Protein AF-A0A6A2YSM4-F1 (afdb_monomer_lite)

Secondary structure (DSSP, 8-state):
--HHHHHHHHHHHHHHHHHHHT----EEEEEEEEEEEEEEETTEEEEEEEETTBSSPPPEEEETT-EEEEEEEE-SSS-B-EEESSEESSSGGGPPBPTT-EEEEEEE-TT--EEEEEEESSHHHHTTSEEEEEEEPPTT---SSPPPSEEEEEEEEEE-SSPP-GGGGGGGGSPPSEEEETTB--S-SS-TT---------TT--EEEEEEE-SSS-EEE-BTTB-EEEEE-SSSEEEEEEES-EEE--THHHHHHHHS---HHHHHHHIIIIIHHHHHHHHHHS---HHHHHHHHHHHHHHHHTSSSS--TT--S-HHHHTS-GGGTS-----HHHHHHHHHHHHHHHHHTT---HHHHHIIIIIITT--TTT----TTS-HHHHHHHTTHHHHHHHHHH-S---HHHHHHHHSPP-PPPTTHHHHSSTT--HHHHHHHHHHHTT-S--HHHHHHTT-----B-TTTSSSB--HHIIIIISHHHHHHHHHHHHHTT-----SSHHHHHHHHHHHTTS--HHHHHHHHHHHHHHHHHHHHHHHHHHS-----HHHHHHHHHHHHHHHHTT----

Organism: Hibiscus syriacus (NCBI:txid106335)

pLDDT: mean 84.51, std 13.01, range [35.97, 97.06]

Sequence (575 aa):
MGFQKQGLMWLTGLLFLDILVLSMADDHHYEFFLQESRCTKLCSTKNILTVNGSFPGPEIMVRRGDTVFVNVHNQANSSVSITWALRIQNNGSNQLIQPGRNFTYQIDLGDQIGTLWWHATSVWASATVHGAFIILPAANEDYPFPAPDSDKTIIIGEWFRQELTEANQTMADAQPDAYTINGHPGETNGCGNDTTFEYQVDYQGLFIVRIVNAVNETMEFGIASHSLTIIGQRGAYSRRSFTNSLTLAPHQRLHRWSARNLSYAGRLELIRSVLFSVSNYWCRQLILPNSILTKVDQLCSRFFWKGDDKCATCARVSWDFICFSKVKGGLGLKNTKIWNKACSIDLIRKILAGDGSLWVAWLNSYVFKDQDFWNFVAGSNVGSSINRVLNLRPTTLNIFSSSSSLRLRDIWDSIRIKRDKVPWHNLIWFPMHIPKFSLIAWMSLLNILPTRDRLLKMGISTEWTCVNCRIDQETRNHIFYQCTLVVQLWSSVLSLNGLKNTSTTWEEMVNQATSTWKVKSLLITILKISWTAYIYTLWEERNHRIFKSRHRSSDELLKVIIEVVRIQLKGKNIN

Structure (mmCIF, N/CA/C/O backbone):
data_AF-A0A6A2YSM4-F1
#
_entry.id   AF-A0A6A2YSM4-F1
#
loop_
_atom_site.group_PDB
_atom_site.id
_atom_site.type_symbol
_atom_site.label_atom_id
_atom_site.label_alt_id
_atom_site.label_comp_id
_atom_site.label_asym_id
_atom_site.label_entity_id
_atom_site.label_seq_id
_atom_site.pdbx_PDB_ins_code
_atom_site.Cartn_x
_atom_site.Cartn_y
_atom_site.Cartn_z
_atom_site.occupancy
_atom_site.B_iso_or_equiv
_atom_site.auth_seq_id
_atom_site.auth_comp_id
_atom_site.auth_asym_id
_atom_site.auth_atom_id
_atom_site.pdbx_PDB_model_num
ATOM 1 N N . MET A 1 1 ? -11.974 -36.214 57.160 1.00 46.12 1 MET A N 1
ATOM 2 C CA . MET A 1 1 ? -11.683 -35.201 56.113 1.00 46.12 1 MET A CA 1
ATOM 3 C C . MET A 1 1 ? -11.476 -35.777 54.694 1.00 46.12 1 MET A C 1
ATOM 5 O O . MET A 1 1 ? -11.050 -35.036 53.819 1.00 46.12 1 MET A O 1
ATOM 9 N N . GLY A 1 2 ? -11.809 -37.049 54.410 1.00 45.53 2 GLY A N 1
ATOM 10 C CA . GLY A 1 2 ? -11.583 -37.663 53.084 1.00 45.53 2 GLY A CA 1
ATOM 11 C C . GLY A 1 2 ? -12.764 -37.630 52.099 1.00 45.53 2 GLY A C 1
ATOM 12 O O . GLY A 1 2 ? -12.545 -37.706 50.898 1.00 45.53 2 GLY A O 1
ATOM 13 N N . PHE A 1 3 ? -14.004 -37.465 52.574 1.00 40.91 3 PHE A N 1
ATOM 14 C CA . PHE A 1 3 ? -15.206 -37.624 51.736 1.00 40.91 3 PHE A CA 1
ATOM 15 C C . PHE A 1 3 ? -15.668 -36.353 50.995 1.00 40.91 3 PHE A C 1
ATOM 17 O O . PHE A 1 3 ? -16.347 -36.455 49.980 1.00 40.91 3 PHE A O 1
ATOM 24 N N . GLN A 1 4 ? -15.260 -35.152 51.421 1.00 47.28 4 GLN A N 1
ATOM 25 C CA . GLN A 1 4 ? -15.653 -33.898 50.748 1.00 47.28 4 GLN A CA 1
ATOM 26 C C . GLN A 1 4 ? -14.853 -33.592 49.470 1.00 47.28 4 GLN A C 1
ATOM 28 O O . GLN A 1 4 ? -15.327 -32.841 48.623 1.00 47.28 4 GLN A O 1
ATOM 33 N N . LYS A 1 5 ? -13.659 -34.177 49.290 1.00 44.75 5 LYS A N 1
ATOM 34 C CA . LYS A 1 5 ? -12.832 -33.938 48.091 1.00 44.75 5 LYS A CA 1
ATOM 35 C C . LYS A 1 5 ? -13.257 -34.775 46.883 1.00 44.75 5 LYS A C 1
ATOM 37 O O . LYS A 1 5 ? -13.080 -34.325 45.758 1.00 44.75 5 LYS A O 1
ATOM 42 N N . GLN A 1 6 ? -13.854 -35.949 47.102 1.00 47.44 6 GLN A N 1
ATOM 43 C CA . GLN A 1 6 ? -14.339 -36.790 46.004 1.00 47.44 6 GLN A CA 1
ATOM 44 C C . GLN A 1 6 ? -15.613 -36.209 45.377 1.00 47.44 6 GLN A C 1
ATOM 46 O O . GLN A 1 6 ? -15.665 -36.074 44.162 1.00 47.44 6 GLN A O 1
ATOM 51 N N . GLY A 1 7 ? -16.584 -35.746 46.175 1.00 47.53 7 GLY A N 1
ATOM 52 C CA . GLY A 1 7 ? -17.816 -35.138 45.644 1.00 47.53 7 GLY A CA 1
ATOM 53 C C . GLY A 1 7 ? -17.575 -33.899 44.770 1.00 47.53 7 GLY A C 1
ATOM 54 O O . GLY A 1 7 ? -18.238 -33.732 43.752 1.00 47.53 7 GLY A O 1
ATOM 55 N N . LEU A 1 8 ? -16.576 -33.074 45.112 1.00 50.00 8 LEU A N 1
ATOM 56 C CA . LEU A 1 8 ? -16.220 -31.886 44.330 1.00 50.00 8 LEU A CA 1
ATOM 57 C C . LEU A 1 8 ? -15.570 -32.246 42.984 1.00 50.00 8 LEU A C 1
ATOM 59 O O . LEU A 1 8 ? -15.875 -31.602 41.989 1.00 50.00 8 LEU A O 1
ATOM 63 N N . MET A 1 9 ? -14.740 -33.297 42.934 1.00 52.78 9 MET A N 1
ATOM 64 C CA . MET A 1 9 ? -14.150 -33.792 41.682 1.00 52.78 9 MET A CA 1
ATOM 65 C C . MET A 1 9 ? -15.202 -34.362 40.725 1.00 52.78 9 MET A C 1
ATOM 67 O O . MET A 1 9 ? -15.129 -34.114 39.522 1.00 52.78 9 MET A O 1
ATOM 71 N N . TRP A 1 10 ? -16.193 -35.088 41.250 1.00 48.44 10 TRP A N 1
ATOM 72 C CA . TRP A 1 10 ? -17.297 -35.622 40.448 1.00 48.44 10 TRP A CA 1
ATOM 73 C C . TRP A 1 10 ? -18.214 -34.510 39.917 1.00 48.44 10 TRP A C 1
ATOM 75 O O . TRP A 1 10 ? -18.599 -34.559 38.753 1.00 48.44 10 TRP A O 1
ATOM 85 N N . LEU A 1 11 ? -18.484 -33.464 40.710 1.00 52.50 11 LEU A N 1
ATOM 86 C CA . LEU A 1 11 ? -19.254 -32.295 40.259 1.00 52.50 11 LEU A CA 1
ATOM 87 C C . LEU A 1 11 ? -18.505 -31.460 39.213 1.00 52.50 11 LEU A C 1
ATOM 89 O O . LEU A 1 11 ? -19.112 -31.028 38.238 1.00 52.50 11 LEU A O 1
ATOM 93 N N . THR A 1 12 ? -17.190 -31.263 39.368 1.00 56.59 12 THR A N 1
ATOM 94 C CA . THR A 1 12 ? -16.379 -30.604 38.331 1.00 56.59 12 THR A CA 1
ATOM 95 C C . THR A 1 12 ? -16.257 -31.454 37.072 1.00 56.59 12 THR A C 1
ATOM 97 O O . THR A 1 12 ? -16.214 -30.896 35.986 1.00 56.59 12 THR A O 1
ATOM 100 N N . GLY A 1 13 ? -16.229 -32.785 37.201 1.00 56.12 13 GLY A N 1
ATOM 101 C CA . GLY A 1 13 ? -16.186 -33.713 36.070 1.00 56.12 13 GLY A CA 1
ATOM 102 C C . GLY A 1 13 ? -17.490 -33.737 35.272 1.00 56.12 13 GLY A C 1
ATOM 103 O O . GLY A 1 13 ? -17.436 -33.708 34.049 1.00 56.12 13 GLY A O 1
ATOM 104 N N . LEU A 1 14 ? -18.642 -33.711 35.951 1.00 54.91 14 LEU A N 1
ATOM 105 C CA . LEU A 1 14 ? -19.963 -33.592 35.320 1.00 54.91 14 LEU A CA 1
ATOM 106 C C . LEU A 1 14 ? -20.161 -32.220 34.665 1.00 54.91 14 LEU A C 1
ATOM 108 O O . LEU A 1 14 ? -20.539 -32.172 33.505 1.00 54.91 14 LEU A O 1
ATOM 112 N N . LEU A 1 15 ? -19.782 -31.123 35.334 1.00 53.12 15 LEU A N 1
ATOM 113 C CA . LEU A 1 15 ? -19.800 -29.784 34.726 1.00 53.12 15 LEU A CA 1
ATOM 114 C C . LEU A 1 15 ? -18.855 -29.676 33.519 1.00 53.12 15 LEU A C 1
ATOM 116 O O . LEU A 1 15 ? -19.177 -28.994 32.555 1.00 53.12 15 LEU A O 1
ATOM 120 N N . PHE A 1 16 ? -17.701 -30.348 33.540 1.00 53.53 16 PHE A N 1
ATOM 121 C CA . PHE A 1 16 ? -16.770 -30.368 32.408 1.00 53.53 16 PHE A CA 1
ATOM 122 C C . PHE A 1 16 ? -17.296 -31.217 31.241 1.00 53.53 16 PHE A C 1
ATOM 124 O O . PHE A 1 16 ? -17.094 -30.844 30.089 1.00 53.53 16 PHE A O 1
ATOM 131 N N . LEU A 1 17 ? -18.005 -32.316 31.525 1.00 48.22 17 LEU A N 1
ATOM 132 C CA . LEU A 1 17 ? -18.694 -33.122 30.512 1.00 48.22 17 LEU A CA 1
ATOM 133 C C . LEU A 1 17 ? -19.900 -32.385 29.914 1.00 48.22 17 LEU A C 1
ATOM 135 O O . LEU A 1 17 ? -20.048 -32.398 28.698 1.00 48.22 17 LEU A O 1
ATOM 139 N N . ASP A 1 18 ? -20.694 -31.679 30.720 1.00 46.84 18 ASP A N 1
ATOM 140 C CA . ASP A 1 18 ? -21.813 -30.860 30.235 1.00 46.84 18 ASP A CA 1
ATOM 141 C C . ASP A 1 18 ? -21.320 -29.669 29.391 1.00 46.84 18 ASP A C 1
ATOM 143 O O . ASP A 1 18 ? -21.930 -29.328 28.380 1.00 46.84 18 ASP A O 1
ATOM 147 N N . ILE A 1 19 ? -20.168 -29.076 29.734 1.00 52.06 19 ILE A N 1
ATOM 148 C CA . ILE A 1 19 ? -19.513 -28.037 28.916 1.00 52.06 19 ILE A CA 1
ATOM 149 C C . ILE A 1 19 ? -18.934 -28.621 27.612 1.00 52.06 19 ILE A C 1
ATOM 151 O O . ILE A 1 19 ? -18.991 -27.956 26.580 1.00 52.06 19 ILE A O 1
ATOM 155 N N . LEU A 1 20 ? -18.421 -29.858 27.625 1.00 43.78 20 LEU A N 1
ATOM 156 C CA . LEU A 1 20 ? -17.931 -30.559 26.426 1.00 43.78 20 LEU A CA 1
ATOM 157 C C . LEU A 1 20 ? -19.062 -30.987 25.480 1.00 43.78 20 LEU A C 1
ATOM 159 O O . LEU A 1 20 ? -18.873 -30.973 24.266 1.00 43.78 20 LEU A O 1
ATOM 163 N N . VAL A 1 21 ? -20.239 -31.329 26.00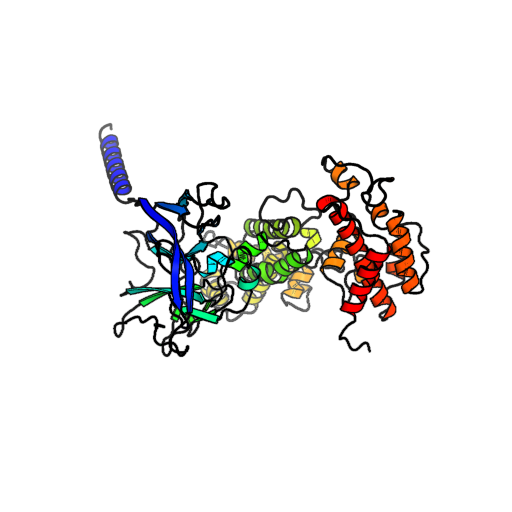9 1.00 44.16 21 VAL A N 1
ATOM 164 C CA . VAL A 1 21 ? -21.427 -31.657 25.200 1.00 44.16 21 VAL A CA 1
ATOM 165 C C . VAL A 1 21 ? -22.052 -30.395 24.578 1.00 44.16 21 VAL A C 1
ATOM 167 O O . VAL A 1 21 ? -22.717 -30.481 23.550 1.00 44.16 21 VAL A O 1
ATOM 170 N N . LEU A 1 22 ? -21.780 -29.205 25.128 1.00 43.19 22 LEU A N 1
ATOM 171 C CA . LEU A 1 22 ? -22.263 -27.916 24.610 1.00 43.19 22 LEU A CA 1
ATOM 172 C C . LEU A 1 22 ? -21.330 -27.242 23.581 1.00 43.19 22 LEU A C 1
ATOM 174 O O . LEU A 1 22 ? -21.664 -26.162 23.092 1.00 43.19 22 LEU A O 1
ATOM 178 N N . 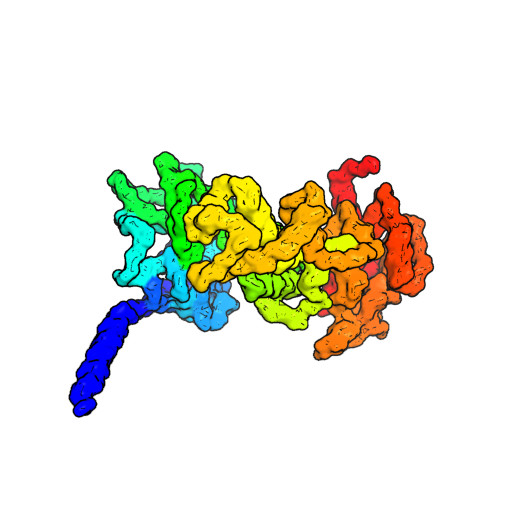SER A 1 23 ? -20.195 -27.853 23.217 1.00 47.75 23 SER A N 1
ATOM 179 C CA . SER A 1 23 ? -19.305 -27.373 22.145 1.00 47.75 23 SER A CA 1
ATOM 180 C C . SER A 1 23 ? -19.264 -28.339 20.955 1.00 47.75 23 SER A C 1
ATOM 182 O O . SER A 1 23 ? -18.195 -28.806 20.558 1.00 47.75 23 SER A O 1
ATOM 184 N N . MET A 1 24 ? -20.426 -28.677 20.393 1.00 50.81 24 MET A N 1
ATOM 185 C CA . MET A 1 24 ? -20.463 -29.389 19.115 1.00 50.81 24 MET A CA 1
ATOM 186 C C . MET A 1 24 ? -20.127 -28.393 17.999 1.00 50.81 24 MET A C 1
ATOM 188 O O . MET A 1 24 ? -20.954 -27.570 17.621 1.00 50.81 24 MET A O 1
ATOM 192 N N . ALA A 1 25 ? -18.870 -28.410 17.559 1.00 64.31 25 ALA A N 1
ATOM 193 C CA . ALA A 1 25 ? -18.472 -27.875 16.266 1.00 64.31 25 ALA A CA 1
ATOM 194 C C . ALA A 1 25 ? -18.848 -28.917 15.210 1.00 64.31 25 ALA A C 1
ATOM 196 O O . ALA A 1 25 ? -18.419 -30.067 15.335 1.00 64.31 25 ALA A O 1
ATOM 197 N N . ASP A 1 26 ? -19.642 -28.533 14.213 1.00 80.00 26 ASP A N 1
ATOM 198 C CA . ASP A 1 26 ? -20.012 -29.449 13.137 1.00 80.00 26 ASP A CA 1
ATOM 199 C C . ASP A 1 26 ? -18.948 -29.432 12.029 1.00 80.00 26 ASP A C 1
ATOM 201 O O . ASP A 1 26 ? -18.384 -28.392 11.673 1.00 80.00 26 ASP A O 1
ATOM 205 N N . ASP A 1 27 ? -18.675 -30.610 11.468 1.00 86.62 27 ASP A N 1
ATOM 206 C CA . ASP A 1 27 ? -17.792 -30.770 10.316 1.00 86.62 27 ASP A CA 1
ATOM 207 C C . ASP A 1 27 ? -18.627 -30.737 9.028 1.00 86.62 27 ASP A C 1
ATOM 209 O O . ASP A 1 27 ? -19.430 -31.631 8.748 1.00 86.62 27 ASP A O 1
ATOM 213 N N . HIS A 1 28 ? -18.422 -29.708 8.206 1.00 92.56 28 HIS A N 1
ATOM 214 C CA . HIS A 1 28 ? -19.126 -29.533 6.938 1.00 92.56 28 HIS A CA 1
ATOM 215 C C . HIS A 1 28 ? -18.241 -29.898 5.749 1.00 92.56 28 HIS A C 1
ATOM 217 O O . HIS A 1 28 ? -17.157 -29.341 5.569 1.00 92.56 28 HIS A O 1
ATOM 223 N N . HIS A 1 29 ? -18.747 -30.774 4.880 1.00 94.56 29 HIS A N 1
ATOM 224 C CA . HIS A 1 29 ? -18.071 -31.202 3.658 1.00 94.56 29 HIS A CA 1
ATOM 225 C C . HIS A 1 29 ? -18.833 -30.731 2.418 1.00 94.56 29 HIS A C 1
ATOM 227 O O . HIS A 1 29 ? -20.011 -31.040 2.246 1.00 94.56 29 HIS A O 1
ATOM 233 N N . TYR A 1 30 ? -18.142 -30.008 1.537 1.00 96.12 30 TYR A N 1
ATOM 234 C CA . TYR A 1 30 ? -18.680 -29.514 0.273 1.00 96.12 30 TYR A CA 1
ATOM 235 C C . TYR A 1 30 ? -17.891 -30.070 -0.910 1.00 96.12 30 TYR A C 1
ATOM 237 O O . TYR A 1 30 ? -16.660 -30.080 -0.905 1.00 96.12 30 TYR A O 1
ATOM 245 N N . GLU A 1 31 ? -18.611 -30.462 -1.956 1.00 96.44 31 GLU A N 1
ATOM 246 C CA . GLU A 1 31 ? -18.045 -30.946 -3.214 1.00 96.44 31 GLU A CA 1
ATOM 247 C C . GLU A 1 31 ? -18.255 -29.891 -4.305 1.00 96.44 31 GLU A C 1
ATOM 249 O O . GLU A 1 31 ? -19.386 -29.511 -4.628 1.00 96.44 31 GLU A O 1
ATOM 254 N N . PHE A 1 32 ? -17.149 -29.369 -4.831 1.00 96.75 32 PHE A N 1
ATOM 255 C CA . PHE A 1 32 ? -17.117 -28.313 -5.839 1.00 96.75 32 PHE A CA 1
ATOM 256 C C . PHE A 1 32 ? -16.602 -28.894 -7.155 1.00 96.75 32 PHE A C 1
ATOM 258 O O . PHE A 1 32 ? -15.408 -29.135 -7.316 1.00 96.75 32 PHE A O 1
ATOM 265 N N . PHE A 1 33 ? -17.493 -29.083 -8.119 1.00 96.56 33 PHE A N 1
ATOM 266 C CA . PHE A 1 33 ? -17.169 -29.526 -9.470 1.00 96.56 33 PHE A CA 1
ATOM 267 C C . PHE A 1 33 ? -16.983 -28.312 -10.369 1.00 96.56 33 PHE A C 1
ATOM 269 O O . PHE A 1 33 ? -17.943 -27.630 -10.732 1.00 96.56 33 PHE A O 1
ATOM 276 N N . LEU A 1 34 ? -15.727 -28.015 -10.693 1.00 94.88 34 LEU A N 1
ATOM 277 C CA . LEU A 1 34 ? -15.372 -26.926 -11.585 1.00 94.88 34 LEU A CA 1
ATOM 278 C C . LEU A 1 34 ? -15.487 -27.408 -13.033 1.00 94.88 34 LEU A C 1
ATOM 280 O O . LEU A 1 34 ? -14.675 -28.217 -13.479 1.00 94.88 34 LEU A O 1
ATOM 284 N N . GLN A 1 35 ? -16.487 -26.905 -13.752 1.00 94.06 35 GLN A N 1
ATOM 285 C CA . GLN A 1 35 ? -16.859 -27.381 -15.086 1.00 94.06 35 GLN A CA 1
ATOM 286 C C . GLN A 1 35 ? -17.281 -26.229 -16.006 1.00 94.06 35 GLN A C 1
ATOM 288 O O . GLN A 1 35 ? -17.722 -25.167 -15.546 1.00 94.06 35 GLN A O 1
ATOM 293 N N . GLU A 1 36 ? -17.178 -26.452 -17.314 1.00 93.12 36 GLU A N 1
ATOM 294 C CA . GLU A 1 36 ? -17.764 -25.562 -18.314 1.00 93.12 36 GLU A CA 1
ATOM 295 C C . GLU A 1 36 ? -19.278 -25.791 -18.392 1.00 93.12 36 GLU A C 1
ATOM 297 O O . GLU A 1 36 ? -19.740 -26.912 -18.598 1.00 93.12 36 GLU A O 1
ATOM 302 N N . SER A 1 37 ? -20.051 -24.718 -18.243 1.00 92.88 37 SER A N 1
ATOM 303 C CA . SER A 1 37 ? -21.512 -24.745 -18.311 1.00 92.88 37 SER A CA 1
ATOM 304 C C . SER A 1 37 ? -22.020 -23.696 -19.286 1.00 92.88 37 SER A C 1
ATOM 306 O O . SER A 1 37 ? -21.501 -22.581 -19.365 1.00 92.88 37 SER A O 1
ATOM 308 N N . ARG A 1 38 ? -23.067 -24.050 -20.029 1.00 93.06 38 ARG A N 1
ATOM 309 C CA . ARG A 1 38 ? -23.683 -23.171 -21.020 1.00 93.06 38 ARG A CA 1
ATOM 310 C C . ARG A 1 38 ? -24.569 -22.140 -20.323 1.00 93.06 38 ARG A C 1
ATOM 312 O O . ARG A 1 38 ? -25.545 -22.509 -19.677 1.00 93.06 38 ARG A O 1
ATOM 319 N N . CYS A 1 39 ? -24.262 -20.856 -20.483 1.00 90.75 39 CYS A N 1
ATOM 320 C CA . CYS A 1 39 ? -25.023 -19.759 -19.886 1.00 90.75 39 CYS A CA 1
ATOM 321 C C . CYS A 1 39 ? -25.476 -18.773 -20.967 1.00 90.75 39 CYS A C 1
ATOM 323 O O . CYS A 1 39 ? -24.712 -18.434 -21.872 1.00 90.75 39 CYS A O 1
ATOM 325 N N . THR A 1 40 ? -26.728 -18.321 -20.871 1.00 90.00 40 THR A N 1
ATOM 326 C CA . THR A 1 40 ? -27.321 -17.348 -21.796 1.00 90.00 40 THR A CA 1
ATOM 327 C C . THR A 1 40 ? -27.668 -16.076 -21.039 1.00 90.00 40 THR A C 1
ATOM 329 O O . THR A 1 40 ? -28.445 -16.133 -20.086 1.00 90.00 40 THR A O 1
ATOM 332 N N . LYS A 1 41 ? -27.093 -14.948 -21.464 1.00 88.31 41 LYS A N 1
ATOM 333 C CA . LYS A 1 41 ? -27.389 -13.594 -20.966 1.00 88.31 41 LYS A CA 1
ATOM 334 C C . LYS A 1 41 ? -27.203 -12.597 -22.108 1.00 88.31 41 LYS A C 1
ATOM 336 O O . LYS A 1 41 ? -26.328 -12.799 -22.955 1.00 88.31 41 LYS A O 1
ATOM 341 N N . LEU A 1 42 ? -27.983 -11.519 -22.139 1.00 87.31 42 LEU A N 1
ATOM 342 C CA . LEU A 1 42 ? -27.913 -10.495 -23.193 1.00 87.31 42 LEU A CA 1
ATOM 343 C C . LEU A 1 42 ? -28.094 -11.081 -24.608 1.00 87.31 42 LEU A C 1
ATOM 345 O O . LEU A 1 42 ? -27.351 -10.737 -25.529 1.00 87.31 42 LEU A O 1
ATOM 349 N N . CYS A 1 43 ? -29.039 -12.017 -24.764 1.00 86.56 43 CYS A N 1
ATOM 350 C CA . CYS A 1 43 ? -29.322 -12.743 -26.014 1.00 86.56 43 CYS A CA 1
ATOM 351 C C . CYS A 1 43 ? -28.143 -13.559 -26.579 1.00 86.56 43 CYS A C 1
ATOM 353 O O . CYS A 1 43 ? -28.225 -14.046 -27.706 1.00 86.56 43 CYS A O 1
ATOM 355 N N . SER A 1 44 ? -27.052 -13.716 -25.826 1.00 87.12 44 SER A N 1
ATOM 356 C CA . SER A 1 44 ? -25.871 -14.459 -26.254 1.00 87.12 44 SER A CA 1
ATOM 357 C C . SER A 1 44 ? -25.652 -15.659 -25.347 1.00 87.12 44 SER A C 1
ATOM 359 O O . SER A 1 44 ? -25.679 -15.543 -24.119 1.00 87.12 44 SER A O 1
ATOM 361 N N . THR A 1 45 ? -25.432 -16.817 -25.959 1.00 90.62 45 THR A N 1
ATOM 362 C CA . THR A 1 45 ? -25.117 -18.054 -25.252 1.00 90.62 45 THR A CA 1
ATOM 363 C C . THR A 1 45 ? -23.636 -18.360 -25.410 1.00 90.62 45 THR A C 1
ATOM 365 O O . THR A 1 45 ? -23.155 -18.475 -26.536 1.00 90.62 45 THR A O 1
ATOM 368 N N . LYS A 1 46 ? -22.936 -18.554 -24.291 1.00 91.69 46 LYS A N 1
ATOM 369 C CA . LYS A 1 46 ? -21.527 -18.968 -24.263 1.00 91.69 46 LYS A CA 1
ATOM 370 C C . LYS A 1 46 ? -21.268 -20.000 -23.173 1.00 91.69 46 LYS A C 1
ATOM 372 O O . LYS A 1 46 ? -22.069 -20.137 -22.241 1.00 91.69 46 LYS A O 1
ATOM 377 N N . ASN A 1 47 ? -20.148 -20.703 -23.279 1.00 91.44 47 ASN A N 1
ATOM 378 C CA . ASN A 1 47 ? -19.688 -21.558 -22.194 1.00 91.44 47 ASN A CA 1
ATOM 379 C C . ASN A 1 47 ? -18.918 -20.710 -21.180 1.00 91.44 47 ASN A C 1
ATOM 381 O O . ASN A 1 47 ? -18.094 -19.867 -21.535 1.00 91.44 47 ASN A O 1
ATOM 385 N N . ILE A 1 48 ? -19.227 -20.904 -19.904 1.00 92.19 48 ILE A N 1
ATOM 386 C CA . ILE A 1 48 ? -18.549 -20.240 -18.797 1.00 92.19 48 ILE A CA 1
ATOM 387 C C . ILE A 1 48 ? -18.066 -21.272 -17.796 1.00 92.19 48 ILE A C 1
ATOM 389 O O . ILE A 1 48 ? -18.671 -22.328 -17.617 1.00 92.19 48 ILE A O 1
ATOM 393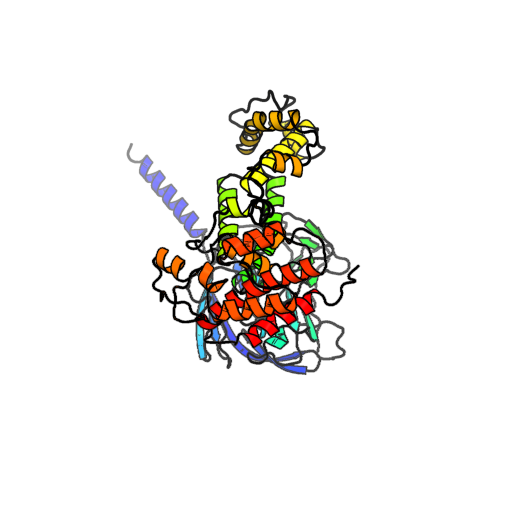 N N . LEU A 1 49 ? -16.981 -20.943 -17.110 1.00 93.56 49 LEU A N 1
ATOM 394 C CA . LEU A 1 49 ? -16.506 -21.754 -16.008 1.00 93.56 49 LEU A CA 1
ATOM 395 C C . LEU A 1 49 ? -17.405 -21.525 -14.788 1.00 93.56 49 LEU A C 1
ATOM 397 O O . LEU A 1 49 ? -17.631 -20.380 -14.393 1.00 93.56 49 LEU A O 1
ATOM 401 N N . THR A 1 50 ? -17.911 -22.605 -14.202 1.00 95.06 50 THR A N 1
ATOM 402 C CA . THR A 1 50 ? -18.860 -22.589 -13.076 1.00 95.06 50 THR A CA 1
ATOM 403 C C . THR A 1 50 ? -18.472 -23.623 -12.033 1.00 95.06 50 THR A C 1
ATOM 405 O O . THR A 1 50 ? -17.731 -24.561 -12.331 1.00 95.06 50 THR A O 1
ATOM 408 N N . VAL A 1 51 ? -19.002 -23.474 -10.822 1.00 96.50 51 VAL A N 1
ATOM 409 C CA . VAL A 1 51 ? -18.952 -24.519 -9.795 1.00 96.50 51 VAL A CA 1
ATOM 410 C C . VAL A 1 51 ? -20.333 -25.151 -9.710 1.00 96.50 51 VAL A C 1
ATOM 412 O O . VAL A 1 51 ? -21.319 -24.434 -9.572 1.00 96.50 51 VAL A O 1
ATOM 415 N N . ASN A 1 52 ? -20.408 -26.478 -9.813 1.00 95.25 52 ASN A N 1
ATOM 416 C CA . ASN A 1 52 ? -21.656 -27.254 -9.762 1.00 95.25 52 ASN A CA 1
ATOM 417 C C . ASN A 1 52 ? -22.713 -26.780 -10.779 1.00 95.25 52 ASN A C 1
ATOM 419 O O . ASN A 1 52 ? -23.912 -26.877 -10.537 1.00 95.25 52 ASN A O 1
ATOM 423 N N . GLY A 1 53 ? -22.271 -26.234 -11.915 1.00 93.38 53 GLY A N 1
ATOM 424 C CA . GLY A 1 53 ? -23.156 -25.746 -12.969 1.00 93.38 53 GLY A CA 1
ATOM 425 C C . GLY A 1 53 ? -23.846 -24.409 -12.693 1.00 93.38 53 GLY A C 1
ATOM 426 O O . GLY A 1 53 ? -24.634 -23.970 -13.529 1.00 93.38 53 GLY A O 1
ATOM 427 N N . SER A 1 54 ? -23.565 -23.745 -11.566 1.00 94.00 54 SER A N 1
ATOM 428 C CA . SER A 1 54 ? -24.248 -22.508 -11.179 1.00 94.00 54 SER A CA 1
ATOM 429 C C . SER A 1 54 ? -23.396 -21.252 -11.405 1.00 94.00 54 SER A C 1
ATOM 431 O O . SER A 1 54 ? -22.169 -21.258 -11.264 1.00 94.00 54 SER A O 1
ATOM 433 N N . PHE A 1 55 ? -24.070 -20.152 -11.745 1.00 93.31 55 PHE A N 1
ATOM 434 C CA . PHE A 1 55 ? -23.506 -18.803 -11.790 1.00 93.31 55 PHE A CA 1
ATOM 435 C C . PHE A 1 55 ? -24.502 -17.805 -11.166 1.00 93.31 55 PHE A C 1
ATOM 437 O O . PHE A 1 55 ? -25.562 -17.587 -11.760 1.00 93.31 55 PHE A O 1
ATOM 444 N N . PRO A 1 56 ? -24.190 -17.184 -10.009 1.00 95.81 56 PRO A N 1
ATOM 445 C CA . PRO A 1 56 ? -23.006 -17.392 -9.168 1.00 95.81 56 PRO A CA 1
ATOM 446 C C . PRO A 1 56 ? -22.869 -18.832 -8.647 1.00 95.81 56 PRO A C 1
ATOM 448 O O . PRO A 1 56 ? -23.799 -19.637 -8.715 1.00 95.81 56 PRO A O 1
ATOM 451 N N . GLY A 1 57 ? -21.688 -19.164 -8.137 1.00 96.00 57 GLY A N 1
ATOM 452 C CA . GLY A 1 57 ? -21.404 -20.450 -7.509 1.00 96.00 57 GLY A CA 1
ATOM 453 C C . GLY A 1 57 ? -22.207 -20.686 -6.220 1.00 96.00 57 GLY A C 1
ATOM 454 O O . GLY A 1 57 ? -22.821 -19.754 -5.695 1.00 96.00 57 GLY A O 1
ATOM 455 N N . PRO A 1 58 ? -22.188 -21.921 -5.687 1.00 96.00 58 PRO A N 1
ATOM 456 C CA . PRO A 1 58 ? -22.945 -22.283 -4.495 1.00 96.00 58 PRO A CA 1
ATOM 457 C C . PRO A 1 58 ? -22.542 -21.453 -3.270 1.00 96.00 58 PRO A C 1
ATOM 459 O O . PRO A 1 58 ? -21.370 -21.140 -3.040 1.00 96.00 58 PRO A O 1
ATOM 462 N N . GLU A 1 59 ? -23.541 -21.118 -2.462 1.00 95.00 59 GLU A N 1
ATOM 463 C CA . GLU A 1 59 ? -23.345 -20.473 -1.171 1.00 95.00 59 GLU A CA 1
ATOM 464 C C . GLU A 1 59 ? -22.892 -21.502 -0.133 1.00 95.00 59 GLU A C 1
ATOM 466 O O . GLU A 1 59 ? -23.480 -22.576 -0.011 1.00 95.00 59 GLU A O 1
ATOM 471 N N . ILE A 1 60 ? -21.845 -21.165 0.620 1.00 95.38 60 ILE A N 1
ATOM 472 C CA . ILE A 1 60 ? -21.448 -21.920 1.811 1.00 95.38 60 ILE A CA 1
ATOM 473 C C . ILE A 1 60 ? -22.023 -21.190 3.014 1.00 95.38 60 ILE A C 1
ATOM 475 O O . ILE A 1 60 ? -21.697 -20.022 3.227 1.00 95.38 60 ILE A O 1
ATOM 479 N N . MET A 1 61 ? -22.844 -21.874 3.805 1.00 93.88 61 MET A N 1
ATOM 480 C CA . MET A 1 61 ? -23.426 -21.329 5.026 1.00 93.88 61 MET A CA 1
ATOM 481 C C . MET A 1 61 ? -23.129 -22.266 6.191 1.00 93.88 61 MET A C 1
ATOM 483 O O . MET A 1 61 ? -23.520 -23.430 6.175 1.00 93.88 61 MET A O 1
ATOM 487 N N . VAL A 1 62 ? -22.409 -21.749 7.180 1.00 94.25 62 VAL A N 1
ATOM 488 C CA . VAL A 1 62 ? -21.933 -22.484 8.361 1.00 94.25 62 VAL A CA 1
ATOM 489 C C . VAL A 1 62 ? -22.071 -21.608 9.602 1.00 94.25 62 VAL A C 1
ATOM 491 O O . VAL A 1 62 ? -22.341 -20.409 9.488 1.00 94.25 62 VAL A O 1
ATOM 494 N N . ARG A 1 63 ? -21.908 -22.169 10.795 1.00 91.31 63 ARG A N 1
ATOM 495 C CA . ARG A 1 63 ? -21.926 -21.444 12.068 1.00 91.31 63 ARG A CA 1
ATOM 496 C C . ARG A 1 63 ? -20.514 -21.221 12.593 1.00 91.31 63 ARG A C 1
ATOM 498 O O . ARG A 1 63 ? -19.549 -21.889 12.227 1.00 91.31 63 ARG A O 1
ATOM 505 N N . ARG A 1 64 ? -20.370 -20.218 13.456 1.00 86.44 64 ARG A N 1
ATOM 506 C CA . ARG A 1 64 ? -19.121 -19.979 14.178 1.00 86.44 64 ARG A CA 1
ATOM 507 C C . ARG A 1 64 ? -18.793 -21.202 15.038 1.00 86.44 64 ARG A C 1
ATOM 509 O O . ARG A 1 64 ? -19.600 -21.592 15.875 1.00 86.44 64 ARG A O 1
ATOM 516 N N . GLY A 1 65 ? -17.578 -21.716 14.875 1.00 82.56 65 GLY A N 1
ATOM 517 C CA . GLY A 1 65 ? -17.085 -22.905 15.572 1.00 82.56 65 GLY A CA 1
ATOM 518 C C . GLY A 1 65 ? -16.953 -24.122 14.662 1.00 82.56 65 GLY A C 1
ATOM 519 O O . GLY A 1 65 ? -16.134 -24.978 14.967 1.00 82.56 65 GLY A O 1
ATOM 520 N N . ASP A 1 66 ? -17.669 -24.152 13.537 1.00 88.69 66 ASP A N 1
ATOM 521 C CA . ASP A 1 66 ? -17.656 -25.271 12.593 1.00 88.69 66 ASP A CA 1
ATOM 522 C C . ASP A 1 66 ? -16.310 -25.423 11.870 1.00 88.69 66 ASP A C 1
ATOM 524 O O . ASP A 1 66 ? -15.578 -24.448 11.644 1.00 88.69 66 ASP A O 1
ATOM 528 N N . THR A 1 67 ? -16.016 -26.644 11.425 1.00 87.62 67 THR A N 1
ATOM 529 C CA . THR A 1 67 ? -14.885 -26.925 10.532 1.00 87.62 67 THR A CA 1
ATOM 530 C C . THR A 1 67 ? -15.403 -27.144 9.119 1.00 87.62 67 THR A C 1
ATOM 532 O O . THR A 1 67 ? -16.340 -27.906 8.900 1.00 87.62 67 THR A O 1
ATOM 535 N N . VAL A 1 68 ? -14.784 -26.500 8.126 1.00 92.94 68 VAL A N 1
ATOM 536 C CA . VAL A 1 68 ? -15.248 -26.591 6.734 1.00 92.94 68 VAL A CA 1
ATOM 537 C C . VAL A 1 68 ? -14.190 -27.218 5.841 1.00 92.94 68 VAL A C 1
ATOM 539 O O . VAL A 1 68 ? -13.067 -26.718 5.726 1.00 92.94 68 VAL A O 1
ATOM 542 N N . PHE A 1 69 ? -14.588 -28.276 5.143 1.00 93.25 69 PHE A N 1
ATOM 543 C CA . PHE A 1 69 ? -13.813 -28.944 4.113 1.00 93.25 69 PHE A CA 1
ATOM 544 C C . PHE A 1 69 ? -14.479 -28.736 2.755 1.00 93.25 69 PHE A C 1
ATOM 546 O O . PHE A 1 69 ? -15.648 -29.065 2.568 1.00 93.25 69 PHE A O 1
ATOM 553 N N . VAL A 1 70 ? -13.732 -28.210 1.786 1.00 94.69 70 VAL A N 1
ATOM 554 C CA . VAL A 1 70 ? -14.214 -28.056 0.408 1.00 94.69 70 VAL A CA 1
ATOM 555 C C . VAL A 1 70 ? -13.305 -28.818 -0.534 1.00 94.69 70 VAL A C 1
ATOM 557 O O . VAL A 1 70 ? -12.149 -28.442 -0.740 1.00 94.69 70 VAL A O 1
ATOM 560 N N . ASN A 1 71 ? -13.826 -29.885 -1.120 1.00 94.62 71 ASN A N 1
ATOM 561 C CA . ASN A 1 71 ? -13.131 -30.673 -2.118 1.00 94.62 71 ASN A CA 1
ATOM 562 C C . ASN A 1 71 ? -13.451 -30.142 -3.516 1.00 94.62 71 ASN A C 1
ATOM 564 O O . ASN A 1 71 ? -14.584 -30.219 -3.984 1.00 94.62 71 ASN A O 1
ATOM 568 N N . VAL A 1 72 ? -12.451 -29.554 -4.170 1.00 94.94 72 VAL A N 1
ATOM 569 C CA . VAL A 1 72 ? -12.602 -28.950 -5.494 1.00 94.94 72 VAL A CA 1
ATOM 570 C C . VAL A 1 72 ? -12.071 -29.915 -6.543 1.00 94.94 72 VAL A C 1
ATOM 572 O O . VAL A 1 72 ? -10.867 -30.158 -6.604 1.00 94.94 72 VAL A O 1
ATOM 575 N N . HIS A 1 73 ? -12.956 -30.431 -7.392 1.00 95.75 73 HIS A N 1
ATOM 576 C CA . HIS A 1 73 ? -12.630 -31.250 -8.558 1.00 95.75 73 HIS A CA 1
ATOM 577 C C . HIS A 1 73 ? -12.525 -30.356 -9.784 1.00 95.75 73 HIS A C 1
ATOM 579 O O . HIS A 1 73 ? -13.519 -29.772 -10.218 1.00 95.75 73 HIS A O 1
ATOM 585 N N . ASN A 1 74 ? -11.332 -30.252 -10.365 1.00 94.56 74 ASN A N 1
ATOM 586 C CA . ASN A 1 74 ? -11.153 -29.508 -11.600 1.00 94.56 74 ASN A CA 1
ATOM 587 C C . ASN A 1 74 ? -11.468 -30.396 -12.811 1.00 94.56 74 ASN A C 1
ATOM 589 O O . ASN A 1 74 ? -10.629 -31.188 -13.230 1.00 94.56 74 ASN A O 1
ATOM 593 N N . GLN A 1 75 ? -12.667 -30.257 -13.376 1.00 94.44 75 GLN A N 1
ATOM 594 C CA . GLN A 1 75 ? -13.090 -30.931 -14.611 1.00 94.44 75 GLN A CA 1
ATOM 595 C C . GLN A 1 75 ? -12.966 -30.025 -15.847 1.00 94.44 75 GLN A C 1
ATOM 597 O O . GLN A 1 75 ? -13.338 -30.423 -16.948 1.00 94.44 75 GLN A O 1
ATOM 602 N N . ALA A 1 76 ? -12.454 -28.806 -15.677 1.00 88.50 76 ALA A N 1
ATOM 603 C CA . ALA A 1 76 ? -12.252 -27.861 -16.760 1.00 88.50 76 ALA A CA 1
ATOM 604 C C . ALA A 1 76 ? -10.913 -28.082 -17.473 1.00 88.50 76 ALA A C 1
ATOM 606 O O . ALA A 1 76 ? -10.014 -28.758 -16.977 1.00 88.50 76 ALA A O 1
ATOM 607 N N . ASN A 1 77 ? -10.760 -27.442 -18.632 1.00 88.31 77 ASN A N 1
ATOM 608 C CA . ASN A 1 77 ? -9.572 -27.568 -19.480 1.00 88.31 77 ASN A CA 1
ATOM 609 C C . ASN A 1 77 ? -8.381 -26.701 -19.029 1.00 88.31 77 ASN A C 1
ATOM 611 O O . ASN A 1 77 ? -7.298 -26.787 -19.605 1.00 88.31 77 ASN A O 1
ATOM 615 N N . SER A 1 78 ? -8.564 -25.856 -18.012 1.00 86.12 78 SER A N 1
ATOM 616 C CA . SER A 1 78 ? -7.544 -24.927 -17.513 1.00 86.12 78 SER A CA 1
ATOM 617 C C . SER A 1 78 ? -7.261 -25.158 -16.035 1.00 86.12 78 SER A C 1
ATOM 619 O O . SER A 1 78 ? -8.147 -25.531 -15.264 1.00 86.12 78 SER A O 1
ATOM 621 N N . SER A 1 79 ? -6.024 -24.907 -15.615 1.00 88.50 79 SER A N 1
ATOM 622 C CA . SER A 1 79 ? -5.631 -25.026 -14.212 1.00 88.50 79 SER A CA 1
ATOM 623 C C . SER A 1 79 ? -6.178 -23.839 -13.416 1.00 88.50 79 SER A C 1
ATOM 625 O O . SER A 1 79 ? -5.884 -22.683 -13.722 1.00 88.50 79 SER A O 1
ATOM 627 N N . VAL A 1 80 ? -6.973 -24.110 -12.382 1.00 86.38 80 VAL A N 1
ATOM 628 C CA . VAL A 1 80 ? -7.648 -23.080 -11.578 1.00 86.38 80 VAL A CA 1
ATOM 629 C C . VAL A 1 80 ? -7.515 -23.423 -10.099 1.00 86.38 80 VAL A C 1
ATOM 631 O O . VAL A 1 80 ? -7.523 -24.586 -9.710 1.00 86.38 80 VAL A O 1
ATOM 634 N N . SER A 1 81 ? -7.373 -22.402 -9.262 1.00 88.31 81 SER A N 1
ATOM 635 C CA . SER A 1 81 ? -7.439 -22.511 -7.804 1.00 88.31 81 SER A CA 1
ATOM 636 C C . SER A 1 81 ? -8.533 -21.601 -7.259 1.00 88.31 81 SER A C 1
ATOM 638 O O . SER A 1 81 ? -8.888 -20.601 -7.892 1.00 88.31 81 SER A O 1
ATOM 640 N N . ILE A 1 82 ? -9.047 -21.932 -6.074 1.00 88.31 82 ILE A N 1
ATOM 641 C CA . ILE A 1 82 ? -10.030 -21.114 -5.362 1.00 88.31 82 ILE A CA 1
ATOM 642 C C . ILE A 1 82 ? -9.333 -20.346 -4.239 1.00 88.31 82 ILE A C 1
ATOM 644 O O . ILE A 1 82 ? -8.551 -20.892 -3.460 1.00 88.31 82 ILE A O 1
ATOM 648 N N . THR A 1 83 ? -9.621 -19.054 -4.171 1.00 87.19 83 THR A N 1
ATOM 649 C CA . THR A 1 83 ? -9.221 -18.155 -3.098 1.00 87.19 83 THR A CA 1
ATOM 650 C C . THR A 1 83 ? -10.407 -17.921 -2.174 1.00 87.19 83 THR A C 1
ATOM 652 O O . THR A 1 83 ? -11.515 -17.607 -2.607 1.00 87.19 83 THR A O 1
ATOM 655 N N . TRP A 1 84 ? -10.141 -18.041 -0.880 1.00 86.62 84 TRP A N 1
ATOM 656 C CA . TRP A 1 84 ? -11.110 -17.879 0.192 1.00 86.62 84 TRP A CA 1
ATOM 657 C C . TRP A 1 84 ? -10.802 -16.579 0.939 1.00 86.62 84 TRP A C 1
ATOM 659 O O . TRP A 1 84 ? -9.633 -16.263 1.162 1.00 86.62 84 TRP A O 1
ATOM 669 N N . ALA A 1 85 ? -11.817 -15.834 1.381 1.00 78.12 85 ALA A N 1
ATOM 670 C CA . ALA A 1 85 ? -11.614 -14.671 2.258 1.00 78.12 85 ALA A CA 1
ATOM 671 C C . ALA A 1 85 ? -11.195 -15.048 3.706 1.00 78.12 85 ALA A C 1
ATOM 673 O O . ALA A 1 85 ? -11.104 -14.179 4.575 1.00 78.12 85 ALA A O 1
ATOM 674 N N . LEU A 1 86 ? -10.939 -16.337 3.954 1.00 74.69 86 LEU A N 1
ATOM 675 C CA . LEU A 1 86 ? -10.608 -16.967 5.234 1.00 74.69 86 LEU A CA 1
ATOM 676 C C . LEU A 1 86 ? -9.215 -17.609 5.199 1.00 74.69 86 LEU A C 1
ATOM 678 O O . LEU A 1 86 ? -8.588 -17.731 4.143 1.00 74.69 86 LEU A O 1
ATOM 682 N N . ARG A 1 87 ? -8.708 -18.018 6.369 1.00 64.00 87 ARG A N 1
ATOM 683 C CA . ARG A 1 87 ? -7.423 -18.724 6.466 1.00 64.00 87 ARG A CA 1
ATOM 684 C C . ARG A 1 87 ? -7.588 -20.181 6.039 1.00 64.00 87 ARG A C 1
ATOM 686 O O . ARG A 1 87 ? -8.581 -20.823 6.352 1.00 64.00 87 ARG A O 1
ATOM 693 N N . ILE A 1 88 ? -6.578 -20.699 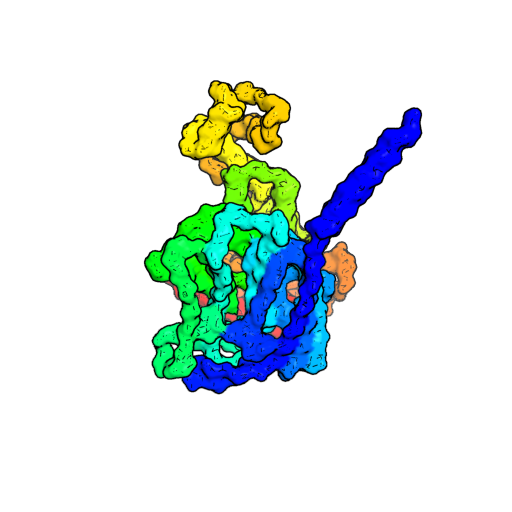5.349 1.00 63.75 88 ILE A N 1
ATOM 694 C CA . ILE A 1 88 ? -6.518 -22.091 4.895 1.00 63.75 88 ILE A CA 1
ATOM 695 C C . ILE A 1 88 ? -5.392 -22.756 5.687 1.00 63.75 88 ILE A C 1
ATOM 697 O O . ILE A 1 88 ? -4.270 -22.242 5.681 1.00 63.75 88 ILE A O 1
ATOM 701 N N . GLN A 1 89 ? -5.684 -23.855 6.388 1.00 58.19 89 GLN A N 1
ATOM 702 C CA . GLN A 1 89 ? -4.685 -24.528 7.236 1.00 58.19 89 GLN A CA 1
ATOM 703 C C . GLN A 1 89 ? -3.689 -25.350 6.413 1.00 58.19 89 GLN A C 1
ATOM 705 O O . GLN A 1 89 ? -2.501 -25.406 6.729 1.00 58.19 89 GLN A O 1
ATOM 710 N N . ASN A 1 90 ? -4.153 -25.922 5.304 1.00 58.69 90 ASN A N 1
ATOM 711 C CA . ASN A 1 90 ? -3.308 -26.669 4.384 1.00 58.69 90 ASN A CA 1
ATOM 712 C C . ASN A 1 90 ? -2.606 -25.682 3.436 1.00 58.69 90 ASN A C 1
ATOM 714 O O . ASN A 1 90 ? -3.259 -24.826 2.845 1.00 58.69 90 ASN A O 1
ATOM 718 N N . ASN A 1 91 ? -1.286 -25.801 3.245 1.00 51.69 91 ASN A N 1
ATOM 719 C CA . ASN A 1 91 ? -0.428 -24.939 2.397 1.00 51.69 91 ASN A CA 1
ATOM 720 C C . ASN A 1 91 ? -0.853 -24.797 0.901 1.00 51.69 91 ASN A C 1
ATOM 722 O O . ASN A 1 91 ? -0.091 -24.267 0.094 1.00 51.69 91 ASN A O 1
ATOM 726 N N . GLY A 1 92 ? -2.045 -25.248 0.497 1.00 50.72 92 GLY A N 1
ATOM 727 C CA . GLY A 1 92 ? -2.561 -25.247 -0.876 1.00 50.72 92 GLY A CA 1
ATOM 728 C C . GLY A 1 92 ? -3.185 -23.938 -1.365 1.00 50.72 92 GLY A C 1
ATOM 729 O O . GLY A 1 92 ? -3.757 -23.911 -2.450 1.00 50.72 92 GLY A O 1
ATOM 730 N N . SER A 1 93 ? -3.065 -22.835 -0.622 1.00 52.38 93 SER A N 1
ATOM 731 C CA . SER A 1 93 ? -3.612 -21.527 -1.026 1.00 52.38 93 SER A CA 1
ATOM 732 C C . SER A 1 93 ? -3.030 -20.970 -2.337 1.00 52.38 93 SER A C 1
ATOM 734 O O . SER A 1 93 ? -3.654 -20.114 -2.957 1.00 52.38 93 SER A O 1
ATOM 736 N N . ASN A 1 94 ? -1.870 -21.478 -2.779 1.00 54.66 94 ASN A N 1
ATOM 737 C CA . ASN A 1 94 ? -1.163 -21.037 -3.988 1.00 54.66 94 ASN A CA 1
ATOM 738 C C . ASN A 1 94 ? -0.945 -22.149 -5.033 1.00 54.66 94 ASN A C 1
ATOM 740 O O . ASN A 1 94 ? -0.195 -21.940 -5.988 1.00 54.66 94 ASN A O 1
ATOM 744 N N . GLN A 1 95 ? -1.534 -23.335 -4.859 1.00 67.44 95 GLN A N 1
ATOM 745 C CA . GLN A 1 95 ? -1.333 -24.445 -5.790 1.00 67.44 95 GLN A CA 1
ATOM 746 C C . GLN A 1 95 ? -2.487 -24.506 -6.796 1.00 67.44 95 GLN A C 1
ATOM 748 O O . GLN A 1 95 ? -3.642 -24.677 -6.418 1.00 67.44 95 GLN A O 1
ATOM 753 N N . LEU A 1 96 ? -2.171 -24.354 -8.086 1.00 81.31 96 LEU A N 1
ATOM 754 C CA . LEU A 1 96 ? -3.147 -24.514 -9.165 1.00 81.31 96 LEU A CA 1
ATOM 755 C C . LEU A 1 96 ? -3.595 -25.978 -9.245 1.00 81.31 96 LEU A C 1
ATOM 757 O O . LEU A 1 96 ? -2.755 -26.875 -9.376 1.00 81.31 96 LEU A O 1
ATOM 761 N N . ILE A 1 97 ? -4.908 -26.212 -9.207 1.00 88.31 97 ILE A N 1
ATOM 762 C CA . ILE A 1 97 ? -5.487 -27.544 -9.390 1.00 88.31 97 ILE A CA 1
ATOM 763 C C . ILE A 1 97 ? -5.466 -27.828 -10.889 1.00 88.31 97 ILE A C 1
ATOM 765 O O . ILE A 1 97 ? -6.073 -27.101 -11.673 1.00 88.31 97 ILE A O 1
ATOM 769 N N . GLN A 1 98 ? -4.724 -28.850 -11.305 1.00 90.69 98 GLN A N 1
ATOM 770 C CA . GLN A 1 98 ? -4.625 -29.223 -12.718 1.00 90.69 98 GLN A CA 1
ATOM 771 C C . GLN A 1 98 ? -5.937 -29.857 -13.217 1.00 90.69 98 GLN A C 1
ATOM 773 O O . GLN A 1 98 ? -6.632 -30.481 -12.411 1.00 90.69 98 GLN A O 1
ATOM 778 N N . PRO A 1 99 ? -6.261 -29.751 -14.519 1.00 93.50 99 PRO A N 1
ATOM 779 C CA . PRO A 1 99 ? -7.369 -30.487 -15.128 1.00 93.50 99 PRO A CA 1
ATOM 780 C C . PRO A 1 99 ? -7.362 -31.978 -14.759 1.00 93.50 99 PRO A C 1
ATOM 782 O O . PRO A 1 99 ? -6.314 -32.631 -14.772 1.00 93.50 99 PRO A O 1
ATOM 785 N N . GLY A 1 100 ? -8.524 -32.514 -14.393 1.00 92.88 100 GLY A N 1
ATOM 786 C CA . GLY A 1 100 ? -8.715 -33.900 -13.955 1.00 92.88 100 GLY A CA 1
ATOM 787 C C . GLY A 1 100 ? -8.201 -34.218 -12.545 1.00 92.88 100 GLY A C 1
ATOM 788 O O . GLY A 1 100 ? -8.227 -35.380 -12.138 1.00 92.88 100 GLY A O 1
ATOM 789 N N . ARG A 1 101 ? -7.708 -33.229 -11.789 1.00 94.19 101 ARG A N 1
ATOM 790 C CA . ARG A 1 101 ? -7.271 -33.399 -10.393 1.00 94.19 101 ARG A CA 1
ATOM 791 C C . ARG A 1 101 ? -8.264 -32.769 -9.426 1.00 94.19 101 ARG A C 1
ATOM 793 O O . ARG A 1 101 ? -9.046 -31.897 -9.794 1.00 94.19 101 ARG A O 1
ATOM 800 N N . ASN A 1 102 ? -8.187 -33.193 -8.171 1.00 93.31 102 ASN A N 1
ATOM 801 C CA . ASN A 1 102 ? -8.920 -32.593 -7.071 1.00 93.31 102 ASN A CA 1
ATOM 802 C C . ASN A 1 102 ? -7.978 -32.077 -5.980 1.00 93.31 102 ASN A C 1
ATOM 804 O O . ASN A 1 102 ? -6.806 -32.458 -5.904 1.00 93.31 102 ASN A O 1
ATOM 808 N N . PHE A 1 103 ? -8.488 -31.160 -5.168 1.00 91.50 103 PHE A N 1
ATOM 809 C CA . PHE A 1 103 ? -7.793 -30.649 -3.997 1.00 91.50 103 PHE A CA 1
ATOM 810 C C . PHE A 1 103 ? -8.797 -30.296 -2.903 1.00 91.50 103 PHE A C 1
ATOM 812 O O . PHE A 1 103 ? -9.775 -29.590 -3.152 1.00 91.50 103 PHE A O 1
ATOM 819 N N . THR A 1 104 ? -8.525 -30.745 -1.681 1.00 91.50 104 THR A N 1
ATOM 820 C CA . THR A 1 104 ? -9.380 -30.480 -0.522 1.00 91.50 104 THR A CA 1
ATOM 821 C C . THR A 1 104 ? -8.831 -29.325 0.310 1.00 91.50 104 THR A C 1
ATOM 823 O O . THR A 1 104 ? -7.755 -29.408 0.909 1.00 91.50 104 THR A O 1
ATOM 826 N N . TYR A 1 105 ? -9.592 -28.234 0.366 1.00 90.00 105 TYR A N 1
ATOM 827 C CA . TYR A 1 105 ? -9.344 -27.096 1.241 1.00 90.00 105 TYR A CA 1
ATOM 828 C C . TYR A 1 105 ? -9.913 -27.375 2.630 1.00 90.00 105 TYR A C 1
ATOM 830 O O . TYR A 1 105 ? -11.094 -27.674 2.755 1.00 90.00 105 TYR A O 1
ATOM 838 N N . GLN A 1 106 ? -9.088 -27.216 3.663 1.00 89.75 106 GLN A N 1
ATOM 839 C CA . GLN A 1 106 ? -9.534 -27.128 5.052 1.00 89.75 106 GLN A CA 1
ATOM 840 C C . GLN A 1 106 ? -9.516 -25.656 5.465 1.00 89.75 106 GLN A C 1
ATOM 842 O O . GLN A 1 106 ? -8.449 -25.022 5.489 1.00 89.75 106 GLN A O 1
ATOM 847 N N . ILE A 1 107 ? -10.699 -25.109 5.720 1.00 88.06 107 ILE A N 1
ATOM 848 C CA . ILE A 1 107 ? -10.921 -23.685 5.960 1.00 88.06 107 ILE A CA 1
ATOM 849 C C . ILE A 1 107 ? -11.082 -23.460 7.461 1.00 88.06 107 ILE A C 1
ATOM 851 O O . ILE A 1 107 ? -11.942 -24.057 8.102 1.00 88.06 107 ILE A O 1
ATOM 855 N N . ASP A 1 108 ? -10.251 -22.572 8.003 1.00 83.69 108 ASP A N 1
ATOM 856 C CA . ASP A 1 108 ? -10.310 -22.142 9.397 1.00 83.69 108 ASP A CA 1
ATOM 857 C C . ASP A 1 108 ? -11.112 -20.844 9.498 1.00 83.69 108 ASP A C 1
ATOM 859 O O . ASP A 1 108 ? -10.708 -19.796 8.968 1.00 83.69 108 ASP A O 1
ATOM 863 N N . LEU A 1 109 ? -12.265 -20.932 10.163 1.00 84.31 109 LEU A N 1
ATOM 864 C CA . LEU A 1 109 ? -13.187 -19.814 10.340 1.00 84.31 109 LEU A CA 1
ATOM 865 C C . LEU A 1 109 ? -12.633 -18.757 11.315 1.00 84.31 109 LEU A C 1
ATOM 867 O O . LEU A 1 109 ? -12.940 -17.567 11.175 1.00 84.31 109 LEU A O 1
ATOM 871 N N . GLY A 1 110 ? -11.776 -19.154 12.266 1.00 83.00 110 GLY A N 1
ATOM 872 C CA . GLY A 1 110 ? -11.300 -18.292 13.350 1.00 83.00 110 GLY A CA 1
ATOM 873 C C . GLY A 1 110 ? -12.444 -17.571 14.081 1.00 83.00 110 GLY A C 1
ATOM 874 O O . GLY A 1 110 ? -13.489 -18.150 14.350 1.00 83.00 110 GLY A O 1
ATOM 875 N N . ASP A 1 111 ? -12.265 -16.275 14.357 1.00 81.81 111 ASP A N 1
ATOM 876 C CA . ASP A 1 111 ? -13.266 -15.444 15.053 1.00 81.81 111 ASP A CA 1
ATOM 877 C C . ASP A 1 111 ? -14.286 -14.767 14.107 1.00 81.81 111 ASP A C 1
ATOM 879 O O . ASP A 1 111 ? -15.073 -13.909 14.536 1.00 81.81 111 ASP A O 1
ATOM 883 N N . GLN A 1 112 ? -14.250 -15.076 12.804 1.00 83.69 112 GLN A N 1
ATOM 884 C CA . GLN A 1 112 ? -15.064 -14.368 11.811 1.00 83.69 112 GLN A CA 1
ATOM 885 C C . GLN A 1 112 ? -16.559 -14.684 11.960 1.00 83.69 112 GLN A C 1
ATOM 887 O O . GLN A 1 112 ? -16.948 -15.761 12.400 1.00 83.69 112 GLN A O 1
ATOM 892 N N . ILE A 1 113 ? -17.408 -13.712 11.616 1.00 87.06 113 ILE A N 1
ATOM 893 C CA . ILE A 1 113 ? -18.871 -13.825 11.650 1.00 87.06 113 ILE A CA 1
ATOM 894 C C . ILE A 1 113 ? -19.527 -12.887 10.634 1.00 87.06 113 ILE A C 1
ATOM 896 O O . ILE A 1 113 ? -19.135 -11.733 10.474 1.00 87.06 113 ILE A O 1
ATOM 900 N N . GLY A 1 114 ? -20.566 -13.346 9.954 1.00 90.31 114 GLY A N 1
ATOM 901 C CA . GLY A 1 114 ? -21.287 -12.583 8.944 1.00 90.31 114 GLY A CA 1
ATOM 902 C C . GLY A 1 114 ? -20.903 -12.987 7.524 1.00 90.31 114 GLY A C 1
ATOM 903 O O . GLY A 1 114 ? -20.755 -14.167 7.230 1.00 90.31 114 GLY A O 1
ATOM 904 N N . THR A 1 115 ? -20.808 -12.011 6.621 1.00 91.06 115 THR A N 1
ATOM 905 C CA . THR A 1 115 ? -20.697 -12.272 5.178 1.00 91.06 115 THR A CA 1
ATOM 906 C C . THR A 1 115 ? -19.263 -12.138 4.676 1.00 91.06 115 THR A C 1
ATOM 908 O O . THR A 1 115 ? -18.608 -11.104 4.859 1.00 91.06 115 THR A O 1
ATOM 911 N N . LEU A 1 116 ? -18.817 -13.184 3.993 1.00 92.00 116 LEU A N 1
ATOM 912 C CA . LEU A 1 116 ? -17.575 -13.331 3.249 1.00 92.00 116 LEU A CA 1
ATOM 913 C C . LEU A 1 116 ? -17.896 -13.943 1.877 1.00 92.00 116 LEU A C 1
ATOM 915 O O . LEU A 1 116 ? -19.055 -14.031 1.469 1.00 92.00 116 LEU A O 1
ATOM 919 N N . TRP A 1 117 ? -16.865 -14.321 1.131 1.00 91.88 117 TRP A N 1
ATOM 920 C CA . TRP A 1 117 ? -17.011 -14.870 -0.210 1.00 91.88 117 TRP A CA 1
ATOM 921 C C . TRP A 1 117 ? -15.774 -15.672 -0.616 1.00 91.88 117 TRP A C 1
ATOM 923 O O . TRP A 1 117 ? -14.714 -15.590 0.021 1.00 91.88 117 TRP A O 1
ATOM 933 N N . TRP A 1 118 ? -15.922 -16.441 -1.684 1.00 92.50 118 TRP A N 1
ATOM 934 C CA . TRP A 1 118 ? -14.868 -17.204 -2.334 1.00 92.50 118 TRP A CA 1
ATOM 935 C C . TRP A 1 118 ? -14.887 -16.918 -3.835 1.00 92.50 118 TRP A C 1
ATOM 937 O O . TRP A 1 118 ? -15.926 -16.572 -4.398 1.00 92.50 118 TRP A O 1
ATOM 947 N N . HIS A 1 119 ? -13.733 -17.022 -4.491 1.00 91.56 119 HIS A N 1
ATOM 948 C CA . HIS A 1 119 ? -13.618 -16.786 -5.930 1.00 91.56 119 HIS A CA 1
ATOM 949 C C . HIS A 1 119 ? -12.409 -17.502 -6.532 1.00 91.56 119 HIS A C 1
ATOM 951 O O . HIS A 1 119 ? -11.458 -17.828 -5.825 1.00 91.56 119 HIS A O 1
ATOM 957 N N . ALA A 1 120 ? -12.395 -17.711 -7.847 1.00 89.19 120 ALA A N 1
ATOM 958 C CA . ALA A 1 120 ? -11.204 -18.204 -8.532 1.00 89.19 120 ALA A CA 1
ATOM 959 C C . ALA A 1 120 ? -10.034 -17.214 -8.415 1.00 89.19 120 ALA A C 1
ATOM 961 O O . ALA A 1 120 ? -10.215 -15.996 -8.460 1.00 89.19 120 ALA A O 1
ATOM 962 N N . THR A 1 121 ? -8.812 -17.728 -8.288 1.00 83.06 121 THR A N 1
ATOM 963 C CA . THR A 1 121 ? -7.600 -16.900 -8.164 1.00 83.06 121 THR A CA 1
ATOM 964 C C . THR A 1 121 ? -7.274 -16.141 -9.456 1.00 83.06 121 THR A C 1
ATOM 966 O O . THR A 1 121 ? -6.755 -15.025 -9.409 1.00 83.06 121 THR A O 1
ATOM 969 N N . SER A 1 122 ? -7.586 -16.730 -10.612 1.00 81.06 122 SER A N 1
ATOM 970 C CA . SER A 1 122 ? -7.341 -16.136 -11.928 1.00 81.06 122 SER A CA 1
ATOM 971 C C . SER A 1 122 ? -8.358 -15.038 -12.235 1.00 81.06 122 SER A C 1
ATOM 973 O O . SER A 1 122 ? -9.556 -15.238 -12.058 1.00 81.06 122 SER A O 1
ATOM 975 N N . VAL A 1 123 ? -7.891 -13.896 -12.755 1.00 73.12 123 VAL A N 1
ATOM 976 C CA . VAL A 1 123 ? -8.738 -12.716 -13.026 1.00 73.12 123 VAL A CA 1
ATOM 977 C C . VAL A 1 123 ? -9.889 -13.060 -13.975 1.00 73.12 123 VAL A C 1
ATOM 979 O O . VAL A 1 123 ? -11.044 -12.817 -13.645 1.00 73.12 123 VAL A O 1
ATOM 982 N N . TRP A 1 124 ? -9.582 -13.711 -15.099 1.00 81.50 124 TRP A N 1
ATOM 983 C CA . TRP A 1 124 ? -10.574 -14.117 -16.098 1.00 81.50 124 TRP A CA 1
ATOM 984 C C . TRP A 1 124 ? -11.620 -15.096 -15.540 1.00 81.50 124 TRP A C 1
ATOM 986 O O . TRP A 1 124 ? -12.800 -14.971 -15.845 1.00 81.50 124 TRP A O 1
ATOM 996 N N . ALA A 1 125 ? -11.203 -16.040 -14.689 1.00 86.38 125 ALA A N 1
ATOM 997 C CA . ALA A 1 125 ? -12.095 -17.038 -14.103 1.00 86.38 125 ALA A CA 1
ATOM 998 C C . ALA A 1 125 ? -12.952 -16.448 -12.975 1.00 86.38 125 ALA A C 1
ATOM 1000 O O . ALA A 1 125 ? -14.083 -16.879 -12.774 1.00 86.38 125 ALA A O 1
ATOM 1001 N N . SER A 1 126 ? -12.445 -15.448 -12.245 1.00 87.50 126 SER A N 1
ATOM 1002 C CA . SER A 1 126 ? -13.160 -14.836 -11.117 1.00 87.50 126 SER A CA 1
ATOM 1003 C C . SER A 1 126 ? -14.452 -14.118 -11.520 1.00 87.50 126 SER A C 1
ATOM 1005 O O . SER A 1 126 ? -15.352 -13.996 -10.691 1.00 87.50 126 SER A O 1
ATOM 1007 N N . ALA A 1 127 ? -14.586 -13.729 -12.794 1.00 87.75 127 ALA A N 1
ATOM 1008 C CA . ALA A 1 127 ? -15.808 -13.137 -13.333 1.00 87.75 127 ALA A CA 1
ATOM 1009 C C . ALA A 1 127 ? -17.014 -14.094 -13.264 1.00 87.75 127 ALA A C 1
ATOM 1011 O O . ALA A 1 127 ? -18.139 -13.639 -13.090 1.00 87.75 127 ALA A O 1
ATOM 1012 N N . THR A 1 128 ? -16.796 -15.414 -13.353 1.00 91.62 128 THR A N 1
ATOM 1013 C CA . THR A 1 128 ? -17.880 -16.420 -13.346 1.00 91.62 128 THR A CA 1
ATOM 1014 C C . THR A 1 128 ? -17.765 -17.449 -12.223 1.00 91.62 128 THR A C 1
ATOM 1016 O O . THR A 1 128 ? -18.761 -18.047 -11.825 1.00 91.62 128 THR A O 1
ATOM 1019 N N . VAL A 1 129 ? -16.568 -17.633 -11.664 1.00 94.12 129 VAL A N 1
ATOM 1020 C CA . VAL A 1 129 ? -16.288 -18.556 -10.559 1.00 94.12 129 VAL A CA 1
ATOM 1021 C C . VAL A 1 129 ? -16.133 -17.763 -9.267 1.00 94.12 129 VAL A C 1
ATOM 1023 O O . VAL A 1 129 ? -15.027 -17.383 -8.873 1.00 94.12 129 VAL A O 1
ATOM 1026 N N . HIS A 1 130 ? -17.257 -17.506 -8.610 1.00 94.50 130 HIS A N 1
ATOM 1027 C CA . HIS A 1 130 ? -17.325 -16.880 -7.293 1.00 94.50 130 HIS A CA 1
ATOM 1028 C C . HIS A 1 130 ? -18.634 -17.236 -6.589 1.00 94.50 130 HIS A C 1
ATOM 1030 O O . HIS A 1 130 ? -19.625 -17.542 -7.248 1.00 94.50 130 HIS A O 1
ATOM 1036 N N . GLY A 1 131 ? -18.658 -17.145 -5.264 1.00 95.06 131 GLY A N 1
ATOM 1037 C CA . GLY A 1 131 ? -19.851 -17.395 -4.459 1.00 95.06 131 GLY A CA 1
ATOM 1038 C C . GLY A 1 131 ? -19.723 -16.821 -3.053 1.00 95.06 131 GLY A C 1
ATOM 1039 O O . GLY A 1 131 ? -18.657 -16.355 -2.642 1.00 95.06 131 GLY A O 1
ATOM 1040 N N . ALA A 1 132 ? -20.829 -16.815 -2.316 1.00 94.88 132 ALA A N 1
ATOM 1041 C CA . ALA A 1 132 ? -20.863 -16.299 -0.954 1.00 94.88 132 ALA A CA 1
ATOM 1042 C C . ALA A 1 132 ? -20.371 -17.336 0.066 1.00 94.88 132 ALA A C 1
ATOM 1044 O O . ALA A 1 132 ? -20.488 -18.547 -0.129 1.00 94.88 132 ALA A O 1
ATOM 1045 N N . PHE A 1 133 ? -19.813 -16.831 1.164 1.00 94.75 133 PHE A N 1
ATOM 1046 C CA . PHE A 1 133 ? -19.412 -17.616 2.326 1.00 94.75 133 PHE A CA 1
ATOM 1047 C C . PHE A 1 133 ? -19.983 -16.937 3.571 1.00 94.75 133 PHE A C 1
ATOM 1049 O O . PHE A 1 133 ? -19.582 -15.825 3.911 1.00 94.75 133 PHE A O 1
ATOM 1056 N N . ILE A 1 134 ? -20.927 -17.574 4.247 1.00 94.25 134 ILE A N 1
ATOM 1057 C CA . ILE A 1 134 ? -21.681 -16.999 5.358 1.00 94.25 134 ILE A CA 1
ATOM 1058 C C . ILE A 1 134 ? -21.357 -17.762 6.630 1.00 94.25 134 ILE A C 1
ATOM 1060 O O . ILE A 1 134 ? -21.460 -18.985 6.675 1.00 94.25 134 ILE A O 1
ATOM 1064 N N . ILE A 1 135 ? -20.994 -17.010 7.666 1.00 93.69 135 ILE A N 1
ATOM 1065 C CA . ILE A 1 135 ? -20.767 -17.530 9.010 1.00 93.69 135 ILE A CA 1
ATOM 1066 C C . ILE A 1 135 ? -21.854 -16.960 9.919 1.00 93.69 135 ILE A C 1
ATOM 1068 O O . ILE A 1 135 ? -21.867 -15.766 10.228 1.00 93.69 135 ILE A O 1
ATOM 1072 N N . LEU A 1 136 ? -22.794 -17.802 10.316 1.00 92.38 136 LEU A N 1
ATOM 1073 C CA . LEU A 1 136 ? -23.850 -17.483 11.267 1.00 92.38 136 LEU A CA 1
ATOM 1074 C C . LEU A 1 136 ? -23.304 -17.516 12.709 1.00 92.38 136 LEU A C 1
ATOM 1076 O O . LEU A 1 136 ? -22.253 -18.115 12.955 1.00 92.38 136 LEU A O 1
ATOM 1080 N N . PRO A 1 137 ? -23.996 -16.895 13.681 1.00 90.81 137 PRO A N 1
ATOM 1081 C CA . PRO A 1 137 ? -23.718 -17.125 15.096 1.00 90.81 137 PRO A CA 1
ATOM 1082 C C . PRO A 1 137 ? -23.709 -18.620 15.444 1.00 90.81 137 PRO A C 1
ATOM 1084 O O . PRO A 1 137 ? -24.398 -19.426 14.799 1.00 90.81 137 PRO A O 1
ATOM 1087 N N . ALA A 1 138 ? -22.940 -18.978 16.474 1.00 87.81 138 ALA A N 1
ATOM 1088 C CA . ALA A 1 138 ? -22.986 -20.319 17.051 1.00 87.81 138 ALA A CA 1
ATOM 1089 C C . ALA A 1 138 ? -24.426 -20.667 17.475 1.00 87.81 138 ALA A C 1
ATOM 1091 O O . ALA A 1 138 ? -25.240 -19.777 17.712 1.00 87.81 138 ALA A O 1
ATOM 1092 N N . ALA A 1 139 ? -24.770 -21.954 17.569 1.00 83.75 139 ALA A N 1
ATOM 1093 C CA . ALA A 1 139 ? -26.145 -22.380 17.871 1.00 83.75 139 ALA A CA 1
ATOM 1094 C C . ALA A 1 139 ? -26.691 -21.833 19.211 1.00 83.75 139 ALA A C 1
ATOM 1096 O O . ALA A 1 139 ? -27.901 -21.738 19.391 1.00 83.75 139 ALA A O 1
ATOM 1097 N N . ASN A 1 140 ? -25.799 -21.459 20.130 1.00 84.00 140 ASN A N 1
ATOM 1098 C CA . ASN A 1 140 ? -26.088 -20.875 21.439 1.00 84.00 140 ASN A CA 1
ATOM 1099 C C . ASN A 1 140 ? -25.811 -19.357 21.521 1.00 84.00 140 ASN A C 1
ATOM 1101 O O . ASN A 1 140 ? -25.801 -18.801 22.619 1.00 84.00 140 ASN A O 1
ATOM 1105 N N . GLU A 1 141 ? -25.545 -18.694 20.393 1.00 85.75 141 GLU A N 1
ATOM 1106 C CA . GLU A 1 141 ? -25.257 -17.260 20.312 1.00 85.75 141 GLU A CA 1
ATOM 1107 C C . GLU A 1 141 ? -26.362 -16.551 19.519 1.00 85.75 141 GLU A C 1
ATOM 1109 O O . GLU A 1 141 ? -26.633 -16.886 18.368 1.00 85.75 141 GLU A O 1
ATOM 1114 N N . ASP A 1 142 ? -26.970 -15.525 20.114 1.00 86.06 142 ASP A N 1
ATOM 1115 C CA . ASP A 1 142 ? -27.931 -14.669 19.420 1.00 86.06 142 ASP A CA 1
ATOM 1116 C C . ASP A 1 142 ? -27.234 -13.545 18.645 1.00 86.06 142 ASP A C 1
ATOM 1118 O O . ASP A 1 142 ? -26.128 -13.095 18.968 1.00 86.06 142 ASP A O 1
ATOM 1122 N N . TYR A 1 143 ? -27.918 -13.016 17.629 1.00 86.94 143 TYR A N 1
ATOM 1123 C CA . TYR A 1 143 ? -27.478 -11.785 16.982 1.00 86.94 143 TYR A CA 1
ATOM 1124 C C . TYR A 1 143 ? -27.446 -10.612 17.985 1.00 86.94 143 TYR A C 1
ATOM 1126 O O . TYR A 1 143 ? -28.331 -10.478 18.829 1.00 86.94 143 TYR A O 1
ATOM 1134 N N . PRO A 1 144 ? -26.503 -9.657 17.852 1.00 87.94 144 PRO A N 1
ATOM 1135 C CA . PRO A 1 144 ? -26.462 -8.441 18.680 1.00 87.94 144 PRO A CA 1
ATOM 1136 C C . PRO A 1 144 ? -27.541 -7.400 18.288 1.00 87.94 144 PRO A C 1
ATOM 1138 O O . PRO A 1 144 ? -27.436 -6.194 18.557 1.00 87.94 144 PRO A O 1
ATOM 1141 N N . PHE A 1 145 ? -28.565 -7.839 17.569 1.00 86.12 145 PHE A N 1
ATOM 1142 C CA . PHE A 1 145 ? -29.708 -7.085 17.073 1.00 86.12 145 PHE A CA 1
ATOM 1143 C C . PHE A 1 145 ? -30.906 -8.042 16.980 1.00 86.12 145 PHE A C 1
ATOM 1145 O O . PHE A 1 145 ? -30.694 -9.252 17.027 1.00 86.12 145 PHE A O 1
ATOM 1152 N N . PRO A 1 146 ? -32.148 -7.525 16.885 1.00 87.06 146 PRO A N 1
ATOM 1153 C CA . PRO A 1 146 ? -33.329 -8.380 16.805 1.00 87.06 146 PRO A CA 1
ATOM 1154 C C . PRO A 1 146 ? -33.181 -9.422 15.694 1.00 87.06 146 PRO A C 1
ATOM 1156 O O . PRO A 1 146 ? -32.655 -9.102 14.626 1.00 87.06 146 PRO A O 1
ATOM 1159 N N . ALA A 1 147 ? -33.601 -10.656 15.971 1.00 85.50 147 ALA A N 1
ATOM 1160 C CA . ALA A 1 147 ? -33.523 -11.738 15.001 1.00 85.50 147 ALA A CA 1
ATOM 1161 C C . ALA A 1 147 ? -34.277 -11.339 13.719 1.00 85.50 147 ALA A C 1
ATOM 1163 O O . ALA A 1 147 ? -35.384 -10.807 13.820 1.00 85.50 147 ALA A O 1
ATOM 1164 N N . PRO A 1 148 ? -33.673 -11.522 12.535 1.00 87.50 148 PRO A N 1
ATOM 1165 C CA . PRO A 1 148 ? -34.331 -11.178 11.285 1.00 87.50 148 PRO A CA 1
ATOM 1166 C C . PRO A 1 148 ? -35.405 -12.206 10.926 1.00 87.50 148 PRO A C 1
ATOM 1168 O O . PRO A 1 148 ? -35.243 -13.395 11.196 1.00 87.50 148 PRO A O 1
ATOM 1171 N N . ASP A 1 149 ? -36.450 -11.751 10.244 1.00 88.62 149 ASP A N 1
ATOM 1172 C CA . ASP A 1 149 ? -37.490 -12.613 9.677 1.00 88.62 149 ASP A CA 1
ATOM 1173 C C . ASP A 1 149 ? -36.967 -13.390 8.463 1.00 88.62 149 ASP A C 1
ATOM 1175 O O . ASP A 1 149 ? -37.411 -14.501 8.182 1.00 88.62 149 ASP A O 1
ATOM 1179 N N . SER A 1 150 ? -35.988 -12.826 7.747 1.00 88.62 150 SER A N 1
ATOM 1180 C CA . SER A 1 150 ? -35.293 -13.527 6.671 1.00 88.62 150 SER A CA 1
ATOM 1181 C C . SER A 1 150 ? -33.893 -12.962 6.400 1.00 88.62 150 SER A C 1
ATOM 1183 O O . SER A 1 150 ? -33.585 -11.799 6.685 1.00 88.62 150 SER A O 1
ATOM 1185 N N . ASP A 1 151 ? -33.038 -13.810 5.834 1.00 89.56 151 ASP A N 1
ATOM 1186 C CA . ASP A 1 151 ? -31.648 -13.537 5.486 1.00 89.56 151 ASP A CA 1
ATOM 1187 C C . ASP A 1 151 ? -31.427 -13.834 3.999 1.00 89.56 151 ASP A C 1
ATOM 1189 O O . ASP A 1 151 ? -31.664 -14.954 3.535 1.00 89.56 151 ASP A O 1
ATOM 1193 N N . LYS A 1 152 ? -31.007 -12.821 3.231 1.00 93.25 152 LYS A N 1
ATOM 1194 C CA . LYS A 1 152 ? -30.839 -12.944 1.784 1.00 93.25 152 LYS A CA 1
ATOM 1195 C C . LYS A 1 152 ? -29.500 -12.433 1.283 1.00 93.25 152 LYS A C 1
ATOM 1197 O O . LYS A 1 152 ? -29.114 -11.288 1.517 1.00 93.25 152 LYS A O 1
ATOM 1202 N N . THR A 1 153 ? -28.847 -13.258 0.474 1.00 94.75 153 THR A N 1
ATOM 1203 C CA . THR A 1 153 ? -27.592 -12.921 -0.198 1.00 94.75 153 THR A CA 1
ATOM 1204 C C . THR A 1 153 ? -27.806 -12.274 -1.559 1.00 94.75 153 THR A C 1
ATOM 1206 O O . THR A 1 153 ? -28.595 -12.734 -2.389 1.00 94.75 153 THR A O 1
ATOM 1209 N N . ILE A 1 154 ? -27.059 -11.196 -1.787 1.00 94.75 154 ILE A N 1
ATOM 1210 C CA . ILE A 1 154 ? -26.994 -10.433 -3.029 1.00 94.75 154 ILE A CA 1
ATOM 1211 C C . ILE A 1 154 ? -25.534 -10.381 -3.471 1.00 94.75 154 ILE A C 1
ATOM 1213 O O . ILE A 1 154 ? -24.700 -9.719 -2.850 1.00 94.75 154 ILE A O 1
ATOM 1217 N N . ILE A 1 155 ? -25.223 -11.061 -4.567 1.00 94.94 155 ILE A N 1
ATOM 1218 C CA . ILE A 1 155 ? -23.908 -11.040 -5.201 1.00 94.94 155 ILE A CA 1
ATOM 1219 C C . ILE A 1 155 ? -23.981 -10.126 -6.419 1.00 94.94 155 ILE A C 1
ATOM 1221 O O . ILE A 1 155 ? -24.724 -10.392 -7.362 1.00 94.94 155 ILE A O 1
ATOM 1225 N N . ILE A 1 156 ? -23.203 -9.050 -6.399 1.00 93.75 156 ILE A N 1
ATOM 1226 C CA . ILE A 1 156 ? -23.027 -8.160 -7.543 1.00 93.75 156 ILE A CA 1
ATOM 1227 C C . ILE A 1 156 ? -21.856 -8.694 -8.363 1.00 93.75 156 ILE A C 1
ATOM 1229 O O . ILE A 1 156 ? -20.747 -8.819 -7.844 1.00 93.75 156 ILE A O 1
ATOM 1233 N N . GLY A 1 157 ? -22.116 -9.006 -9.627 1.00 92.00 157 GLY A N 1
ATOM 1234 C CA . GLY A 1 157 ? -21.158 -9.567 -10.574 1.00 92.00 157 GLY A CA 1
ATOM 1235 C C . GLY A 1 157 ? -21.122 -8.795 -11.890 1.00 92.00 157 GLY A C 1
ATOM 1236 O O . GLY A 1 157 ? -21.823 -7.798 -12.070 1.00 92.00 157 GLY A O 1
ATOM 1237 N N . GLU A 1 158 ? -20.291 -9.268 -12.808 1.00 89.75 158 GLU A N 1
ATOM 1238 C CA . GLU A 1 158 ? -20.082 -8.682 -14.129 1.00 89.75 158 GLU A CA 1
ATOM 1239 C C . GLU A 1 158 ? -20.247 -9.742 -15.220 1.00 89.75 158 GLU A C 1
ATOM 1241 O O . GLU A 1 158 ? -19.953 -10.922 -15.023 1.00 89.75 158 GLU A O 1
ATOM 1246 N N . TRP A 1 159 ? -20.738 -9.318 -16.380 1.00 89.62 159 TRP A N 1
ATOM 1247 C CA . TRP A 1 159 ? -20.951 -10.165 -17.540 1.00 89.62 159 TRP A CA 1
ATOM 1248 C C . TRP A 1 159 ? -20.314 -9.546 -18.778 1.00 89.62 159 TRP A C 1
ATOM 1250 O O . TRP A 1 159 ? -20.563 -8.395 -19.127 1.00 89.62 159 TRP A O 1
ATOM 1260 N N . PHE A 1 160 ? -19.542 -10.368 -19.477 1.00 88.25 160 PHE A N 1
ATOM 1261 C CA . PHE A 1 160 ? -18.951 -10.054 -20.773 1.00 88.25 160 PHE A CA 1
ATOM 1262 C C . PHE A 1 160 ? -19.627 -10.918 -21.838 1.00 88.25 160 PHE A C 1
ATOM 1264 O O . PHE A 1 160 ? -19.853 -12.100 -21.594 1.00 88.25 160 PHE A O 1
ATOM 1271 N N . ARG A 1 161 ? -19.933 -10.395 -23.024 1.00 86.94 161 ARG A N 1
ATOM 1272 C CA . ARG A 1 161 ? -20.453 -11.186 -24.155 1.00 86.94 161 ARG A CA 1
ATOM 1273 C C . ARG A 1 161 ? -19.382 -12.106 -24.723 1.00 86.94 161 ARG A C 1
ATOM 1275 O O . ARG A 1 161 ? -19.683 -13.235 -25.098 1.00 86.94 161 ARG A O 1
ATOM 1282 N N . GLN A 1 162 ? -18.138 -11.634 -24.753 1.00 84.12 162 GLN A N 1
ATOM 1283 C CA . GLN A 1 162 ? -16.999 -12.427 -25.194 1.00 84.12 162 GLN A CA 1
ATOM 1284 C C . GLN A 1 162 ? -16.604 -13.466 -24.135 1.00 84.12 162 GLN A C 1
ATOM 1286 O O . GLN A 1 162 ? -16.796 -13.275 -22.929 1.00 84.12 162 GLN A O 1
ATOM 1291 N N . GLU A 1 163 ? -16.066 -14.595 -24.586 1.00 82.19 163 GLU A N 1
ATOM 1292 C CA . GLU A 1 163 ? -15.511 -15.616 -23.702 1.00 82.19 163 GLU A CA 1
ATOM 1293 C C . GLU A 1 163 ? -14.199 -15.131 -23.078 1.00 82.19 163 GLU A C 1
ATOM 1295 O O . GLU A 1 163 ? -13.263 -14.716 -23.770 1.00 82.19 163 GLU A O 1
ATOM 1300 N N . LEU A 1 164 ? -14.149 -15.176 -21.746 1.00 79.81 164 LEU A N 1
ATOM 1301 C CA . LEU A 1 164 ? -12.952 -14.873 -20.980 1.00 79.81 164 LEU A CA 1
ATOM 1302 C C . LEU A 1 164 ? -12.148 -16.158 -20.822 1.00 79.81 164 LEU A C 1
ATOM 1304 O O . LEU A 1 164 ? -12.628 -17.136 -20.256 1.00 79.81 164 LEU A O 1
ATOM 1308 N N . THR A 1 165 ? -10.916 -16.136 -21.311 1.00 79.75 165 THR A N 1
ATOM 1309 C CA . THR A 1 165 ? -9.975 -17.254 -21.228 1.00 79.75 165 THR A CA 1
ATOM 1310 C C . THR A 1 165 ? -8.643 -16.769 -20.678 1.00 79.75 165 THR A C 1
ATOM 1312 O O . THR A 1 165 ? -8.379 -15.566 -20.589 1.00 79.75 165 THR A O 1
ATOM 1315 N N . GLU A 1 166 ? -7.761 -17.711 -20.353 1.00 72.94 166 GLU A N 1
ATOM 1316 C CA . GLU A 1 166 ? -6.412 -17.391 -19.892 1.00 72.94 166 GLU A CA 1
ATOM 1317 C C . GLU A 1 166 ? -5.613 -16.553 -20.910 1.00 72.94 166 GLU A C 1
ATOM 1319 O O . GLU A 1 166 ? -4.835 -15.689 -20.508 1.00 72.94 166 GLU A O 1
ATOM 1324 N N . ALA A 1 167 ? -5.840 -16.738 -22.214 1.00 72.00 167 ALA A N 1
ATOM 1325 C CA . ALA A 1 167 ? -5.174 -15.973 -23.272 1.00 72.00 167 ALA A CA 1
ATOM 1326 C C . ALA A 1 167 ? -5.680 -14.521 -23.386 1.00 72.00 167 ALA A C 1
ATOM 1328 O O . ALA A 1 167 ? -4.920 -13.631 -23.765 1.00 72.00 167 ALA A O 1
ATOM 1329 N N . ASN A 1 168 ? -6.939 -14.270 -23.010 1.00 66.81 168 ASN A N 1
ATOM 1330 C CA . ASN A 1 168 ? -7.617 -12.977 -23.163 1.00 66.81 168 ASN A CA 1
ATOM 1331 C C . ASN A 1 168 ? -7.773 -12.226 -21.830 1.00 66.81 168 ASN A C 1
ATOM 1333 O O . ASN A 1 168 ? -8.686 -11.420 -21.663 1.00 66.81 168 ASN A O 1
ATOM 1337 N N . GLN A 1 169 ? -6.876 -12.461 -20.870 1.00 65.38 169 GLN A N 1
ATOM 1338 C CA . GLN A 1 169 ? -6.929 -11.853 -19.532 1.00 65.38 169 GLN A CA 1
ATOM 1339 C C . GLN A 1 169 ? -6.984 -10.322 -19.532 1.00 65.38 169 GLN A C 1
ATOM 1341 O O . GLN A 1 169 ? -7.601 -9.743 -18.644 1.00 65.38 169 GLN A O 1
ATOM 1346 N N . THR A 1 170 ? -6.383 -9.663 -20.525 1.00 60.44 170 THR A N 1
ATOM 1347 C CA . THR A 1 170 ? -6.437 -8.199 -20.675 1.00 60.44 170 THR A CA 1
ATOM 1348 C C . THR A 1 170 ? -7.849 -7.677 -20.939 1.00 60.44 170 THR A C 1
ATOM 1350 O O . THR A 1 170 ? -8.114 -6.509 -20.677 1.00 60.44 170 THR A O 1
ATOM 1353 N N . MET A 1 171 ? -8.766 -8.521 -21.424 1.00 58.41 171 MET A N 1
ATOM 1354 C CA . MET A 1 171 ? -10.171 -8.159 -21.630 1.00 58.41 171 MET A CA 1
ATOM 1355 C C . MET A 1 171 ? -10.992 -8.191 -20.341 1.00 58.41 171 MET A C 1
ATOM 1357 O O . MET A 1 171 ? -11.997 -7.500 -20.263 1.00 58.41 171 MET A O 1
ATOM 1361 N N . ALA A 1 172 ? -10.544 -8.912 -19.309 1.00 55.34 172 ALA A N 1
ATOM 1362 C CA . ALA A 1 172 ? -11.154 -8.836 -17.979 1.00 55.34 172 ALA A CA 1
ATOM 1363 C C . ALA A 1 172 ? -10.858 -7.496 -17.267 1.00 55.34 172 ALA A C 1
ATOM 1365 O O . ALA A 1 172 ? -11.461 -7.193 -16.242 1.00 55.34 172 ALA A O 1
ATOM 1366 N N . ASP A 1 173 ? -9.930 -6.693 -17.804 1.00 57.00 173 ASP A N 1
ATOM 1367 C CA . ASP A 1 173 ? -9.698 -5.305 -17.386 1.00 57.00 173 ASP A CA 1
ATOM 1368 C C . ASP A 1 173 ? -10.516 -4.291 -18.226 1.00 57.00 173 ASP A C 1
ATOM 1370 O O . ASP A 1 173 ? -10.426 -3.086 -17.981 1.00 57.00 173 ASP A O 1
ATOM 1374 N N . ALA A 1 174 ? -11.281 -4.746 -19.230 1.00 66.81 174 ALA A N 1
ATOM 1375 C CA . ALA A 1 174 ? -12.194 -3.904 -20.004 1.00 66.81 174 ALA A CA 1
ATOM 1376 C C . ALA A 1 174 ? -13.544 -3.735 -19.284 1.00 66.81 174 ALA A C 1
ATOM 1378 O O . ALA A 1 174 ? -13.872 -4.484 -18.368 1.00 66.81 174 ALA A O 1
ATOM 1379 N N . GLN A 1 175 ? -14.338 -2.749 -19.709 1.00 77.75 175 GLN A N 1
ATOM 1380 C CA . GLN A 1 175 ? -15.674 -2.526 -19.156 1.00 77.75 175 GLN A CA 1
ATOM 1381 C C . GLN A 1 175 ? -16.605 -3.705 -19.512 1.00 77.75 175 GLN A C 1
ATOM 1383 O O . GLN A 1 175 ? -16.626 -4.102 -20.682 1.00 77.75 175 GLN A O 1
ATOM 1388 N N . PRO A 1 176 ? -17.370 -4.260 -18.552 1.00 86.31 176 PRO A N 1
ATOM 1389 C CA . PRO A 1 176 ? -18.298 -5.349 -18.831 1.00 86.31 176 PRO A CA 1
ATOM 1390 C C . PRO A 1 176 ? -19.502 -4.883 -19.650 1.00 86.31 176 PRO A C 1
ATOM 1392 O O . PRO A 1 176 ? -19.919 -3.727 -19.578 1.00 86.31 176 PRO A O 1
ATOM 1395 N N . ASP A 1 177 ? -20.092 -5.813 -20.401 1.00 88.00 177 ASP A N 1
ATOM 1396 C CA . ASP A 1 177 ? -21.302 -5.569 -21.191 1.00 88.00 177 ASP A CA 1
ATOM 1397 C C . ASP A 1 177 ? -22.544 -5.385 -20.306 1.00 88.00 177 ASP A C 1
ATOM 1399 O O . ASP A 1 177 ? -23.479 -4.686 -20.690 1.00 88.00 177 ASP A O 1
ATOM 1403 N N . ALA A 1 178 ? -22.567 -6.020 -19.130 1.00 88.88 178 ALA A N 1
ATOM 1404 C CA . ALA A 1 178 ? -23.583 -5.795 -18.109 1.00 88.88 178 ALA A CA 1
ATOM 1405 C C . ALA A 1 178 ? -23.048 -6.104 -16.709 1.00 88.88 178 ALA A C 1
ATOM 1407 O O . ALA A 1 178 ? -22.183 -6.960 -16.527 1.00 88.88 178 ALA A O 1
ATOM 1408 N N . TYR A 1 179 ? -23.626 -5.458 -15.702 1.00 90.75 179 TYR A N 1
ATOM 1409 C CA . TYR A 1 179 ? -23.513 -5.905 -14.317 1.00 90.75 179 TYR A CA 1
ATOM 1410 C C . TYR A 1 179 ? -24.701 -6.798 -13.973 1.00 90.75 179 TYR A C 1
ATOM 1412 O O . TYR A 1 179 ? -25.763 -6.700 -14.587 1.00 90.75 179 TYR A O 1
ATOM 1420 N N . THR A 1 180 ? -24.525 -7.678 -12.995 1.00 91.69 180 THR A N 1
ATOM 1421 C CA . THR A 1 180 ? -25.557 -8.641 -12.604 1.00 91.69 180 THR A CA 1
ATOM 1422 C C . THR A 1 180 ? -25.785 -8.640 -11.104 1.00 91.69 180 THR A C 1
ATOM 1424 O O . THR A 1 180 ? -24.823 -8.562 -10.345 1.00 91.69 180 THR A O 1
ATOM 1427 N N . ILE A 1 181 ? -27.030 -8.834 -10.679 1.00 93.44 181 ILE A N 1
ATOM 1428 C CA . ILE A 1 181 ? -27.392 -9.175 -9.302 1.00 93.44 181 ILE A CA 1
ATOM 1429 C C . ILE A 1 181 ? -27.760 -10.657 -9.269 1.00 93.44 181 ILE A C 1
ATOM 1431 O O . ILE A 1 181 ? -28.675 -11.077 -9.966 1.00 93.44 181 ILE A O 1
ATOM 1435 N N . ASN A 1 182 ? -27.036 -11.466 -8.496 1.00 93.94 182 ASN A N 1
ATOM 1436 C CA . ASN A 1 182 ? -27.205 -12.922 -8.444 1.00 93.94 182 ASN A CA 1
ATOM 1437 C C . ASN A 1 182 ? -27.196 -13.576 -9.843 1.00 93.94 182 ASN A C 1
ATOM 1439 O O . ASN A 1 182 ? -27.948 -14.503 -10.113 1.00 93.94 182 ASN A O 1
ATOM 1443 N N . GLY A 1 183 ? -26.352 -13.071 -10.754 1.00 91.62 183 GLY A N 1
ATOM 1444 C CA . GLY A 1 183 ? -26.245 -13.560 -12.136 1.00 91.62 183 GLY A CA 1
ATOM 1445 C C . GLY A 1 183 ? -27.329 -13.036 -13.088 1.00 91.62 183 GLY A C 1
ATOM 1446 O O . GLY A 1 183 ? -27.330 -13.384 -14.269 1.00 91.62 183 GLY A O 1
ATOM 1447 N N . HIS A 1 184 ? -28.243 -12.185 -12.621 1.00 91.44 184 HIS A N 1
ATOM 1448 C CA . HIS A 1 184 ? -29.330 -11.590 -13.399 1.00 91.44 184 HIS A CA 1
ATOM 1449 C C . HIS A 1 184 ? -29.001 -10.144 -13.811 1.00 91.44 184 HIS A C 1
ATOM 1451 O O . HIS A 1 184 ? -28.678 -9.341 -12.936 1.00 91.44 184 HIS A O 1
ATOM 1457 N N . PRO A 1 185 ? -29.057 -9.786 -15.108 1.00 88.56 185 PRO A N 1
ATOM 1458 C CA . PRO A 1 185 ? -28.645 -8.465 -15.586 1.00 88.56 185 PRO A CA 1
ATOM 1459 C C . PRO A 1 185 ? -29.707 -7.364 -15.388 1.00 88.56 185 PRO A C 1
ATOM 1461 O O . PRO A 1 185 ? -29.392 -6.192 -15.570 1.00 88.56 185 PRO A O 1
ATOM 1464 N N . GLY A 1 186 ? -30.939 -7.716 -14.998 1.00 84.56 186 GLY A N 1
ATOM 1465 C CA . GLY A 1 186 ? -32.035 -6.768 -14.761 1.00 84.56 186 GLY A CA 1
ATOM 1466 C C . GLY A 1 186 ? -32.886 -6.461 -16.002 1.00 84.56 186 GLY A C 1
ATOM 1467 O O . GLY A 1 186 ? -32.784 -7.137 -17.023 1.00 84.56 186 GLY A O 1
ATOM 1468 N N . GLU A 1 187 ? -33.738 -5.435 -15.901 1.00 69.69 187 GLU A N 1
ATOM 1469 C CA . GLU A 1 187 ? -34.874 -5.192 -16.813 1.00 69.69 187 GLU A CA 1
ATOM 1470 C C . GLU A 1 187 ? -34.526 -4.560 -18.182 1.00 69.69 187 GLU A C 1
ATOM 1472 O O . GLU A 1 187 ? -35.398 -4.442 -19.040 1.00 69.69 187 GLU A O 1
ATOM 1477 N N . THR A 1 188 ? -33.283 -4.141 -18.445 1.00 58.56 188 THR A N 1
ATOM 1478 C CA . THR A 1 188 ? -33.006 -3.116 -19.480 1.00 58.56 188 THR A CA 1
ATOM 1479 C C . THR A 1 188 ? -32.253 -3.553 -20.743 1.00 58.56 188 THR A C 1
ATOM 1481 O O . THR A 1 188 ? -31.799 -2.690 -21.491 1.00 58.56 188 THR A O 1
ATOM 1484 N N . ASN A 1 189 ? -32.161 -4.844 -21.079 1.00 58.97 189 ASN A N 1
ATOM 1485 C CA . ASN A 1 189 ? -31.281 -5.274 -22.188 1.00 58.97 189 ASN A CA 1
ATOM 1486 C C . ASN A 1 189 ? -31.966 -5.722 -23.491 1.00 58.97 189 ASN A C 1
ATOM 1488 O O . ASN A 1 189 ? -31.288 -6.227 -24.384 1.00 58.97 189 ASN A O 1
ATOM 1492 N N . GLY A 1 190 ? -33.282 -5.526 -23.646 1.00 62.62 190 GLY A N 1
ATOM 1493 C CA . GLY A 1 190 ? -33.985 -5.823 -24.908 1.00 62.62 190 GLY A CA 1
ATOM 1494 C C . GLY A 1 190 ? -33.996 -7.310 -25.300 1.00 62.62 190 GLY A C 1
ATOM 1495 O O . GLY A 1 190 ? -34.240 -7.640 -26.459 1.00 62.62 190 GLY A O 1
ATOM 1496 N N . CYS A 1 191 ? -33.732 -8.201 -24.341 1.00 73.56 191 CYS A N 1
ATOM 1497 C CA . CYS A 1 191 ? -33.587 -9.641 -24.526 1.00 73.56 191 CYS A CA 1
ATOM 1498 C C . CYS A 1 191 ? -34.644 -10.403 -23.726 1.00 73.56 191 CYS A C 1
ATOM 1500 O O . CYS A 1 191 ? -34.616 -10.390 -22.502 1.00 73.56 191 CYS A O 1
ATOM 1502 N N . GLY A 1 192 ? -35.547 -11.115 -24.410 1.00 64.50 192 GLY A N 1
ATOM 1503 C CA . GLY A 1 192 ? -36.696 -11.780 -23.771 1.00 64.50 192 GLY A CA 1
ATOM 1504 C C . GLY A 1 192 ? -36.360 -12.931 -22.812 1.00 64.50 192 GLY A C 1
ATOM 1505 O O . GLY A 1 192 ? -37.213 -13.322 -22.027 1.00 64.50 192 GLY A O 1
ATOM 1506 N N . ASN A 1 193 ? -35.133 -13.461 -22.856 1.00 68.19 193 ASN A N 1
ATOM 1507 C CA . ASN A 1 193 ? -34.672 -14.533 -21.963 1.00 68.19 193 ASN A CA 1
ATOM 1508 C C . ASN A 1 193 ? -33.909 -14.014 -20.731 1.00 68.19 193 ASN A C 1
ATOM 1510 O O . ASN A 1 193 ? -33.542 -14.812 -19.864 1.00 68.19 193 ASN A O 1
ATOM 1514 N N . ASP A 1 194 ? -33.618 -12.712 -20.661 1.00 76.81 194 ASP A N 1
ATOM 1515 C CA . ASP A 1 194 ? -32.990 -12.141 -19.476 1.00 76.81 194 ASP A CA 1
ATOM 1516 C C . ASP A 1 194 ? -34.028 -12.027 -18.359 1.00 76.81 194 ASP A C 1
ATOM 1518 O O . ASP A 1 194 ? -35.190 -11.697 -18.570 1.00 76.81 194 ASP A O 1
ATOM 1522 N N . THR A 1 195 ? -33.595 -12.352 -17.151 1.00 78.25 195 THR A N 1
ATOM 1523 C CA . THR A 1 195 ? -34.436 -12.402 -15.956 1.00 78.25 195 THR A CA 1
ATOM 1524 C C . THR A 1 195 ? -33.933 -11.378 -14.958 1.00 78.25 195 THR A C 1
ATOM 1526 O O . THR A 1 195 ? -32.728 -11.120 -14.898 1.00 78.25 195 THR A O 1
ATOM 1529 N N . THR A 1 196 ? -34.846 -10.829 -14.165 1.00 87.19 196 THR A N 1
ATOM 1530 C CA . THR A 1 196 ? -34.540 -9.970 -13.020 1.00 87.19 196 THR A CA 1
ATOM 1531 C C . THR A 1 196 ? -34.538 -10.821 -11.757 1.00 87.19 196 THR A C 1
ATOM 1533 O O . THR A 1 196 ? -35.352 -11.729 -11.607 1.00 87.19 196 THR A O 1
ATOM 1536 N N . PHE A 1 197 ? -33.597 -10.556 -10.853 1.00 90.31 197 PHE A N 1
ATOM 1537 C CA . PHE A 1 197 ? -33.632 -11.169 -9.533 1.00 90.31 197 PHE A CA 1
ATOM 1538 C C . PHE A 1 197 ? -34.729 -10.499 -8.702 1.00 90.31 197 PHE A C 1
ATOM 1540 O O . PHE A 1 197 ? -34.644 -9.307 -8.411 1.00 90.31 197 PHE A O 1
ATOM 1547 N N . GLU A 1 198 ? -35.730 -11.277 -8.305 1.00 90.38 198 GLU A N 1
ATOM 1548 C CA . GLU A 1 198 ? -36.832 -10.820 -7.464 1.00 90.38 198 GLU A CA 1
ATOM 1549 C C . GLU A 1 198 ? -36.735 -11.431 -6.066 1.00 90.38 198 GLU A C 1
ATOM 1551 O O . GLU A 1 198 ? -36.369 -12.596 -5.888 1.00 90.38 198 GLU A O 1
ATOM 1556 N N . TYR A 1 199 ? -37.079 -10.633 -5.058 1.00 90.50 199 TYR A N 1
ATOM 1557 C CA . TYR A 1 199 ? -37.116 -11.068 -3.670 1.00 90.50 199 TYR A CA 1
ATOM 1558 C C . TYR A 1 199 ? -38.363 -10.508 -2.990 1.00 90.50 199 TYR A C 1
ATOM 1560 O O . TYR A 1 199 ? -38.518 -9.296 -2.860 1.00 90.50 199 TYR A O 1
ATOM 1568 N N . GLN A 1 200 ? -39.260 -11.410 -2.594 1.00 90.50 200 GLN A N 1
ATOM 1569 C CA . GLN A 1 200 ? -40.505 -11.071 -1.910 1.00 90.50 200 GLN A CA 1
ATOM 1570 C C . GLN A 1 200 ? -40.218 -10.761 -0.439 1.00 90.50 200 GLN A C 1
ATOM 1572 O O . GLN A 1 200 ? -39.440 -11.468 0.204 1.00 90.50 200 GLN A O 1
ATOM 1577 N N . VAL A 1 201 ? -40.835 -9.698 0.077 1.00 89.44 201 VAL A N 1
ATOM 1578 C CA . VAL A 1 201 ? -40.660 -9.230 1.456 1.00 89.44 201 VAL A CA 1
ATOM 1579 C C . VAL A 1 201 ? -42.012 -9.004 2.116 1.00 89.44 201 VAL A C 1
ATOM 1581 O O . VAL A 1 201 ? -42.927 -8.449 1.508 1.00 89.44 201 VAL A O 1
ATOM 1584 N N . ASP A 1 202 ? -42.116 -9.406 3.376 1.00 90.06 202 ASP A N 1
ATOM 1585 C CA . ASP A 1 202 ? -43.291 -9.161 4.203 1.00 90.06 202 ASP A CA 1
ATOM 1586 C C . ASP A 1 202 ? -43.320 -7.723 4.734 1.00 90.06 202 ASP A C 1
ATOM 1588 O O . ASP A 1 202 ? -42.300 -7.137 5.118 1.00 90.06 202 ASP A O 1
ATOM 1592 N N . TYR A 1 203 ? -44.521 -7.143 4.780 1.00 87.62 203 TYR A N 1
ATOM 1593 C CA . TYR A 1 203 ? -44.734 -5.811 5.336 1.00 87.62 203 TYR A CA 1
ATOM 1594 C C . TYR A 1 203 ? -44.326 -5.779 6.817 1.00 87.62 203 TYR A C 1
ATOM 1596 O O . TYR A 1 203 ? -44.768 -6.612 7.600 1.00 87.62 203 TYR A O 1
ATOM 1604 N N . GLN A 1 204 ? -43.504 -4.791 7.191 1.00 85.06 204 GLN A N 1
ATOM 1605 C CA . GLN A 1 204 ? -42.909 -4.620 8.530 1.00 85.06 204 GLN A CA 1
ATOM 1606 C C . GLN A 1 204 ? -41.894 -5.695 8.965 1.00 85.06 204 GLN A C 1
ATOM 1608 O O . GLN A 1 204 ? -41.439 -5.643 10.107 1.00 85.06 204 GLN A O 1
ATOM 1613 N N . GLY A 1 205 ? -41.477 -6.599 8.073 1.00 85.56 205 GLY A N 1
ATOM 1614 C CA . GLY A 1 205 ? -40.417 -7.562 8.375 1.00 85.56 205 GLY A CA 1
ATOM 1615 C C . GLY A 1 205 ? -39.025 -6.924 8.509 1.00 85.56 205 GLY A C 1
ATOM 1616 O O . GLY A 1 205 ? -38.711 -5.896 7.896 1.00 85.56 205 GLY A O 1
ATOM 1617 N N . LEU A 1 206 ? -38.166 -7.555 9.305 1.00 87.31 206 LEU A N 1
ATOM 1618 C CA . LEU A 1 206 ? -36.752 -7.250 9.471 1.00 87.31 206 LEU A CA 1
ATOM 1619 C C . LEU A 1 206 ? -35.909 -8.205 8.620 1.00 87.31 206 LEU A C 1
ATOM 1621 O O . LEU A 1 206 ? -35.776 -9.387 8.921 1.00 87.31 206 LEU A O 1
ATOM 1625 N N . PHE A 1 207 ? -35.266 -7.670 7.586 1.00 89.81 207 PHE A N 1
ATOM 1626 C CA . PHE A 1 207 ? -34.496 -8.461 6.628 1.00 89.81 207 PHE A CA 1
ATOM 1627 C C . PHE A 1 207 ? -32.997 -8.191 6.754 1.00 89.81 207 PHE A C 1
ATOM 1629 O O . PHE A 1 207 ? -32.563 -7.034 6.746 1.00 89.81 207 PHE A O 1
ATOM 1636 N N . ILE A 1 208 ? -32.185 -9.250 6.803 1.00 91.50 208 ILE A N 1
ATOM 1637 C CA . ILE A 1 208 ? -30.746 -9.132 6.546 1.00 91.50 208 ILE A CA 1
ATOM 1638 C C . ILE A 1 208 ? -30.515 -9.251 5.046 1.00 91.50 208 ILE A C 1
ATOM 1640 O O . ILE A 1 208 ? -30.918 -10.221 4.413 1.00 91.50 208 ILE A O 1
ATOM 1644 N N . VAL A 1 209 ? -29.799 -8.274 4.493 1.00 92.56 209 VAL A N 1
ATOM 1645 C CA . VAL A 1 209 ? -29.324 -8.310 3.110 1.00 92.56 209 VAL A CA 1
ATOM 1646 C C . VAL A 1 209 ? -27.799 -8.405 3.115 1.00 92.56 209 VAL A C 1
ATOM 1648 O O . VAL A 1 209 ? -27.099 -7.467 3.507 1.00 92.56 209 VAL A O 1
ATOM 1651 N N . ARG A 1 210 ? -27.269 -9.556 2.698 1.00 93.38 210 ARG A N 1
ATOM 1652 C CA . ARG A 1 210 ? -25.834 -9.865 2.655 1.00 93.38 210 ARG A CA 1
ATOM 1653 C C . ARG A 1 210 ? -25.269 -9.533 1.286 1.00 93.38 210 ARG A C 1
ATOM 1655 O O . ARG A 1 210 ? -25.464 -10.282 0.338 1.00 93.38 210 ARG A O 1
ATOM 1662 N N . ILE A 1 211 ? -24.548 -8.422 1.185 1.00 92.69 211 ILE A N 1
ATOM 1663 C CA . ILE A 1 211 ? -24.078 -7.928 -0.111 1.00 92.69 211 ILE A CA 1
ATOM 1664 C C . ILE A 1 211 ? -22.607 -8.289 -0.337 1.00 92.69 211 ILE A C 1
ATOM 1666 O O . ILE A 1 211 ? -21.739 -7.934 0.465 1.00 92.69 211 ILE A O 1
ATOM 1670 N N . VAL A 1 212 ? -22.325 -8.951 -1.458 1.00 92.44 212 VAL A N 1
ATOM 1671 C CA . VAL A 1 212 ? -20.978 -9.287 -1.938 1.00 92.44 212 VAL A CA 1
ATOM 1672 C C . VAL A 1 212 ? -20.726 -8.545 -3.248 1.00 92.44 212 VAL A C 1
ATOM 1674 O O . VAL A 1 212 ? -21.484 -8.699 -4.198 1.00 92.44 212 VAL A O 1
ATOM 1677 N N . ASN A 1 213 ? -19.653 -7.752 -3.320 1.00 91.00 213 ASN A N 1
ATOM 1678 C CA . ASN A 1 213 ? -19.189 -7.165 -4.580 1.00 91.00 213 ASN A CA 1
ATOM 1679 C C . ASN A 1 213 ? -18.084 -8.047 -5.185 1.00 91.00 213 ASN A C 1
ATOM 1681 O O . ASN A 1 213 ? -16.941 -8.000 -4.719 1.00 91.00 213 ASN A O 1
ATOM 1685 N N . ALA A 1 214 ? -18.443 -8.834 -6.202 1.00 89.62 214 ALA A N 1
ATOM 1686 C CA . ALA A 1 214 ? -17.535 -9.673 -6.982 1.00 89.62 214 ALA A CA 1
ATOM 1687 C C . ALA A 1 214 ? -16.991 -8.966 -8.241 1.00 89.62 214 ALA A C 1
ATOM 1689 O O . ALA A 1 214 ? -16.208 -9.560 -8.977 1.00 89.62 214 ALA A O 1
ATOM 1690 N N . VAL A 1 215 ? -17.363 -7.704 -8.478 1.00 85.31 215 VAL A N 1
ATOM 1691 C CA . VAL A 1 215 ? -16.896 -6.906 -9.620 1.00 85.31 215 VAL A CA 1
ATOM 1692 C C . VAL A 1 215 ? -15.510 -6.325 -9.347 1.00 85.31 215 VAL A C 1
ATOM 1694 O O . VAL A 1 215 ? -15.152 -5.999 -8.210 1.00 85.31 215 VAL A O 1
ATOM 1697 N N . ASN A 1 216 ? -14.726 -6.119 -10.404 1.00 77.38 216 ASN A N 1
ATOM 1698 C CA . ASN A 1 216 ? -13.398 -5.508 -10.329 1.00 77.38 216 ASN A CA 1
ATOM 1699 C C . ASN A 1 216 ? -13.419 -3.969 -10.129 1.00 77.38 216 ASN A C 1
ATOM 1701 O O . ASN A 1 216 ? -12.397 -3.291 -10.266 1.00 77.38 216 ASN A O 1
ATOM 1705 N N . GLU A 1 217 ? -14.566 -3.396 -9.759 1.00 78.38 217 GLU A N 1
ATOM 1706 C CA . GLU A 1 217 ? -14.808 -1.955 -9.649 1.00 78.38 217 GLU A CA 1
ATOM 1707 C C . GLU A 1 217 ? -15.567 -1.604 -8.361 1.00 78.38 217 GLU A C 1
ATOM 1709 O O . GLU A 1 217 ? -16.117 -2.464 -7.670 1.00 78.38 217 GLU A O 1
ATOM 1714 N N . THR A 1 218 ? -15.547 -0.322 -7.984 1.00 83.00 218 THR A N 1
ATOM 1715 C CA . THR A 1 218 ? -16.334 0.158 -6.839 1.00 83.00 218 THR A CA 1
ATOM 1716 C C . THR A 1 218 ? -17.782 0.337 -7.272 1.00 83.00 218 THR A C 1
ATOM 1718 O O . THR A 1 218 ? -18.031 1.096 -8.202 1.00 83.00 218 THR A O 1
ATOM 1721 N N . MET A 1 219 ? -18.711 -0.293 -6.554 1.00 84.62 219 MET A N 1
ATOM 1722 C CA . MET A 1 219 ? -20.149 -0.213 -6.823 1.00 84.62 219 MET A CA 1
ATOM 1723 C C . MET A 1 219 ? -20.879 0.638 -5.793 1.00 84.62 219 MET A C 1
ATOM 1725 O O . MET A 1 219 ? -20.453 0.730 -4.641 1.00 84.62 219 MET A O 1
ATOM 1729 N N . GLU A 1 220 ? -21.999 1.224 -6.200 1.00 88.00 220 GLU A N 1
ATOM 1730 C CA . GLU A 1 220 ? -22.971 1.837 -5.300 1.00 88.00 220 GLU A CA 1
ATOM 1731 C C . GLU A 1 220 ? -24.262 1.015 -5.333 1.00 88.00 220 GLU A C 1
ATOM 1733 O O . GLU A 1 220 ? -24.774 0.697 -6.403 1.00 88.00 220 GLU A O 1
ATOM 1738 N N . PHE A 1 221 ? -24.762 0.632 -4.161 1.00 89.25 221 PHE A N 1
ATOM 1739 C CA . PHE A 1 221 ? -25.969 -0.179 -4.017 1.00 89.25 221 PHE A CA 1
ATOM 1740 C C . PHE A 1 221 ? -26.985 0.541 -3.136 1.00 89.25 221 PHE A C 1
ATOM 1742 O O . PHE A 1 221 ? -26.643 0.988 -2.045 1.00 89.25 221 PHE A O 1
ATOM 1749 N N . GLY A 1 222 ? -28.239 0.607 -3.567 1.00 91.31 222 GLY A N 1
ATOM 1750 C CA . GLY A 1 222 ? -29.348 1.137 -2.779 1.00 91.31 222 GLY A CA 1
ATOM 1751 C C . GLY A 1 222 ? -30.648 0.444 -3.164 1.00 91.31 222 GLY A C 1
ATOM 1752 O O . GLY A 1 222 ? -30.758 -0.107 -4.258 1.00 91.31 222 GLY A O 1
ATOM 1753 N N . ILE A 1 223 ? -31.628 0.472 -2.263 1.00 91.12 223 ILE A N 1
ATOM 1754 C CA . ILE A 1 223 ? -32.975 -0.043 -2.519 1.00 91.12 223 ILE A CA 1
ATOM 1755 C C . ILE A 1 223 ? -33.912 1.162 -2.529 1.00 91.12 223 ILE A C 1
ATOM 1757 O O . ILE A 1 223 ? -33.953 1.932 -1.569 1.00 91.12 223 ILE A O 1
ATOM 1761 N N . ALA A 1 224 ? -34.638 1.355 -3.631 1.00 91.75 224 ALA A N 1
ATOM 1762 C CA . ALA A 1 224 ? -35.538 2.492 -3.779 1.00 91.75 224 ALA A CA 1
ATOM 1763 C C . ALA A 1 224 ? -36.550 2.530 -2.624 1.00 91.75 224 ALA A C 1
ATOM 1765 O O . ALA A 1 224 ? -37.118 1.505 -2.250 1.00 91.75 224 ALA A O 1
ATOM 1766 N N . SER A 1 225 ? -36.753 3.715 -2.047 1.00 90.56 225 SER A N 1
ATOM 1767 C CA . SER A 1 225 ? -37.667 3.945 -0.918 1.00 90.56 225 SER A CA 1
ATOM 1768 C C . SER A 1 225 ? -37.354 3.156 0.364 1.00 90.56 225 SER A C 1
ATOM 1770 O O . SER A 1 225 ? -38.213 3.066 1.237 1.00 90.56 225 SER A O 1
ATOM 1772 N N . HIS A 1 226 ? -36.134 2.627 0.518 1.00 89.56 226 HIS A N 1
ATOM 1773 C CA . HIS A 1 226 ? -35.706 1.914 1.723 1.00 89.56 226 HIS A CA 1
ATOM 1774 C C . HIS A 1 226 ? -34.370 2.459 2.246 1.00 89.56 226 HIS A C 1
ATOM 1776 O O . HIS A 1 226 ? -33.410 2.640 1.499 1.00 89.56 226 HIS A O 1
ATOM 1782 N N . SER A 1 227 ? -34.290 2.691 3.557 1.00 87.94 227 SER A N 1
ATOM 1783 C CA . SER A 1 227 ? -33.030 2.997 4.241 1.00 87.94 227 SER A CA 1
ATOM 1784 C C . SER A 1 227 ? -32.353 1.713 4.717 1.00 87.94 227 SER A C 1
ATOM 1786 O O . SER A 1 227 ? -33.008 0.830 5.270 1.00 87.94 227 SER A O 1
ATOM 1788 N N . LEU A 1 228 ? -31.035 1.637 4.584 1.00 89.50 228 LEU A N 1
ATOM 1789 C CA . LEU A 1 228 ? -30.221 0.496 4.985 1.00 89.50 228 LEU A CA 1
ATOM 1790 C C . LEU A 1 228 ? -29.555 0.763 6.339 1.00 89.50 228 LEU A C 1
ATOM 1792 O O . LEU A 1 228 ? -28.998 1.837 6.579 1.00 89.50 228 LEU A O 1
ATOM 1796 N N . THR A 1 229 ? -29.562 -0.245 7.213 1.00 90.00 229 THR A N 1
ATOM 1797 C CA . THR A 1 229 ? -28.816 -0.223 8.479 1.00 90.00 229 THR A CA 1
ATOM 1798 C C . THR A 1 229 ? -27.611 -1.149 8.378 1.00 90.00 229 THR A C 1
ATOM 1800 O O . THR A 1 229 ? -27.753 -2.361 8.250 1.00 90.00 229 THR A O 1
ATOM 1803 N N . ILE A 1 230 ? -26.407 -0.591 8.467 1.00 87.62 230 ILE A N 1
ATOM 1804 C CA . ILE A 1 230 ? -25.160 -1.357 8.425 1.00 87.62 230 ILE A CA 1
ATOM 1805 C C . ILE A 1 230 ? -24.935 -2.022 9.784 1.00 87.62 230 ILE A C 1
ATOM 1807 O O . ILE A 1 230 ? -24.672 -1.343 10.777 1.00 87.62 230 ILE A O 1
ATOM 1811 N N . ILE A 1 231 ? -25.006 -3.352 9.813 1.00 88.00 231 ILE A N 1
ATOM 1812 C CA . ILE A 1 231 ? -24.841 -4.183 11.021 1.00 88.00 231 ILE A CA 1
ATOM 1813 C C . ILE A 1 231 ? -23.495 -4.924 11.076 1.00 88.00 231 ILE A C 1
ATOM 1815 O O . ILE A 1 231 ? -23.052 -5.330 12.151 1.00 88.00 231 ILE A O 1
ATOM 1819 N N . GLY A 1 232 ? -22.811 -5.070 9.941 1.00 83.81 232 GLY A N 1
ATOM 1820 C CA . GLY A 1 232 ? -21.522 -5.749 9.857 1.00 83.81 232 GLY A CA 1
ATOM 1821 C C . GLY A 1 232 ? -20.822 -5.533 8.521 1.00 83.81 232 GLY A C 1
ATOM 1822 O O . GLY A 1 232 ? -21.443 -5.171 7.524 1.00 83.81 232 GLY A O 1
ATOM 1823 N N . GLN A 1 233 ? -19.509 -5.748 8.514 1.00 84.88 233 GLN A N 1
ATOM 1824 C CA . GLN A 1 233 ? -18.662 -5.670 7.326 1.00 84.88 233 GLN A CA 1
ATOM 1825 C C . GLN A 1 233 ? -17.432 -6.570 7.497 1.00 84.88 233 GLN A C 1
ATOM 1827 O O . GLN A 1 233 ? -16.845 -6.618 8.575 1.00 84.88 233 GLN A O 1
ATOM 1832 N N . ARG A 1 234 ? -16.994 -7.228 6.413 1.00 80.38 234 ARG A N 1
ATOM 1833 C CA . ARG A 1 234 ? -15.761 -8.047 6.362 1.00 80.38 234 ARG A CA 1
ATOM 1834 C C . ARG A 1 234 ? -15.692 -9.145 7.434 1.00 80.38 234 ARG A C 1
ATOM 1836 O O . ARG A 1 234 ? -14.679 -9.253 8.120 1.00 80.38 234 ARG A O 1
ATOM 1843 N N . GLY A 1 235 ? -16.762 -9.920 7.591 1.00 83.44 235 GLY A N 1
ATOM 1844 C CA . GLY A 1 235 ? -16.772 -11.009 8.570 1.00 83.44 235 GLY A CA 1
ATOM 1845 C C . GLY A 1 235 ? -16.691 -10.538 10.029 1.00 83.44 235 GLY A C 1
ATOM 1846 O O . GLY A 1 235 ? -16.155 -11.257 10.868 1.00 83.44 235 GLY A O 1
ATOM 1847 N N . ALA A 1 236 ? -17.201 -9.341 10.346 1.00 85.31 236 ALA A N 1
ATOM 1848 C CA . ALA A 1 236 ? -17.378 -8.883 11.722 1.00 85.31 236 ALA A CA 1
ATOM 1849 C C . ALA A 1 236 ? -18.571 -7.924 11.868 1.00 85.31 236 ALA A C 1
ATOM 1851 O O . ALA A 1 236 ? -18.904 -7.171 10.946 1.00 85.31 236 ALA A O 1
ATOM 1852 N N . TYR A 1 237 ? -19.175 -7.895 13.057 1.00 85.88 237 TYR A N 1
ATOM 1853 C CA . TYR A 1 237 ? -20.168 -6.881 13.412 1.00 85.88 237 TYR A CA 1
ATOM 1854 C C . TYR A 1 237 ? -19.552 -5.480 13.471 1.00 85.88 237 TYR A C 1
ATOM 1856 O O . TYR A 1 237 ? -18.389 -5.293 13.836 1.00 85.88 237 TYR A O 1
ATOM 1864 N N . SER A 1 238 ? -20.354 -4.471 13.142 1.00 81.19 238 SER A N 1
ATOM 1865 C CA . SER A 1 238 ? -19.964 -3.064 13.221 1.00 81.19 238 SER A CA 1
ATOM 1866 C C . SER A 1 238 ? -20.973 -2.260 14.027 1.00 81.19 238 SER A C 1
ATOM 1868 O O . SER A 1 238 ? -22.116 -2.665 14.225 1.00 81.19 238 SER A O 1
ATOM 1870 N N . ARG A 1 239 ? -20.568 -1.067 14.473 1.00 82.50 239 ARG A N 1
ATOM 1871 C CA . ARG A 1 239 ? -21.513 -0.117 15.063 1.00 82.50 239 ARG A CA 1
ATOM 1872 C C . ARG A 1 239 ? -22.580 0.242 14.025 1.00 82.50 239 ARG A C 1
ATOM 1874 O O . ARG A 1 239 ? -22.227 0.572 12.894 1.00 82.50 239 ARG A O 1
ATOM 1881 N N . ARG A 1 240 ? -23.852 0.206 14.436 1.00 83.44 240 ARG A N 1
ATOM 1882 C CA . ARG A 1 240 ? -24.991 0.518 13.564 1.00 83.44 240 ARG A CA 1
ATOM 1883 C C . ARG A 1 240 ? -24.836 1.907 12.947 1.00 83.44 240 ARG A C 1
ATOM 1885 O O . ARG A 1 240 ? -24.533 2.873 13.651 1.00 83.44 240 ARG A O 1
ATOM 1892 N N . SER A 1 241 ? -25.040 1.986 11.639 1.00 76.38 241 SER A N 1
ATOM 1893 C CA . SER A 1 241 ? -25.033 3.224 10.860 1.00 76.38 241 SER A CA 1
ATOM 1894 C C . SER A 1 241 ? -26.127 3.150 9.802 1.00 76.38 241 SER A C 1
ATOM 1896 O O . SER A 1 241 ? -26.372 2.077 9.260 1.00 76.38 241 SER A O 1
ATOM 1898 N N . PHE A 1 242 ? -26.788 4.273 9.535 1.00 85.56 242 PHE A N 1
ATOM 1899 C CA . PHE A 1 242 ? -27.893 4.361 8.587 1.00 85.56 242 PHE A CA 1
ATOM 1900 C C . PHE A 1 242 ? -27.420 5.034 7.307 1.00 85.56 242 PHE A C 1
ATOM 1902 O O . PHE A 1 242 ? -26.693 6.029 7.359 1.00 85.56 242 PHE A O 1
ATOM 1909 N N . THR A 1 243 ? -27.837 4.500 6.168 1.00 84.75 243 THR A N 1
ATOM 1910 C CA . THR A 1 243 ? -27.537 5.074 4.858 1.00 84.75 243 THR A CA 1
ATOM 1911 C C . THR A 1 243 ? -28.609 4.690 3.848 1.00 84.75 243 THR A C 1
ATOM 1913 O O . THR A 1 243 ? -29.247 3.654 3.989 1.00 84.75 243 THR A O 1
ATOM 1916 N N . ASN A 1 244 ? -28.790 5.499 2.809 1.00 85.81 244 ASN A N 1
ATOM 1917 C CA . ASN A 1 244 ? -29.679 5.160 1.694 1.00 85.81 244 ASN A CA 1
ATOM 1918 C C . ASN A 1 244 ? -28.932 4.417 0.574 1.00 85.81 244 ASN A C 1
ATOM 1920 O O . ASN A 1 244 ? -29.555 3.716 -0.217 1.00 85.81 244 ASN A O 1
ATOM 1924 N N . SER A 1 245 ? -27.600 4.535 0.525 1.00 88.25 245 SER A N 1
ATOM 1925 C CA . SER A 1 245 ? -26.747 3.814 -0.420 1.00 88.25 245 SER A CA 1
ATOM 1926 C C . SER A 1 245 ? -25.455 3.306 0.228 1.00 88.25 245 SER A C 1
ATOM 1928 O O . SER A 1 245 ? -24.943 3.861 1.205 1.00 88.25 245 SER A O 1
ATOM 1930 N N . LEU A 1 246 ? -24.929 2.203 -0.296 1.00 85.12 246 LEU A N 1
ATOM 1931 C CA . LEU A 1 246 ? -23.718 1.528 0.152 1.00 85.12 246 LEU A CA 1
ATOM 1932 C C . LEU A 1 246 ? -22.651 1.612 -0.932 1.00 85.12 246 LEU A C 1
ATOM 1934 O O . LEU A 1 246 ? -22.842 1.108 -2.035 1.00 85.12 246 LEU A O 1
ATOM 1938 N N . THR A 1 247 ? -21.494 2.182 -0.598 1.00 86.25 247 THR A N 1
ATOM 1939 C CA . THR A 1 247 ? -20.306 2.128 -1.458 1.00 86.25 247 THR A CA 1
ATOM 1940 C C . THR A 1 247 ? -19.525 0.841 -1.194 1.00 86.25 247 THR A C 1
ATOM 1942 O O . THR A 1 247 ? -18.913 0.662 -0.137 1.00 86.25 247 THR A O 1
ATOM 1945 N N . LEU A 1 248 ? -19.502 -0.050 -2.177 1.00 82.00 248 LEU A N 1
ATOM 1946 C CA . LEU A 1 248 ? -18.906 -1.377 -2.111 1.00 82.00 248 LEU A CA 1
ATOM 1947 C C . LEU A 1 248 ? -17.582 -1.382 -2.876 1.00 82.00 248 LEU A C 1
ATOM 1949 O O . LEU A 1 248 ? -17.548 -1.484 -4.100 1.00 82.00 248 LEU A O 1
ATOM 1953 N N . ALA A 1 249 ? -16.464 -1.267 -2.162 1.00 74.94 249 ALA A N 1
ATOM 1954 C CA . ALA A 1 249 ? -15.141 -1.345 -2.780 1.00 74.94 249 ALA A CA 1
ATOM 1955 C C . ALA A 1 249 ? -14.773 -2.798 -3.149 1.00 74.94 249 ALA A C 1
ATOM 1957 O O . ALA A 1 249 ? -15.052 -3.703 -2.357 1.00 74.94 249 ALA A O 1
ATOM 1958 N N . PRO A 1 250 ? -14.058 -3.031 -4.266 1.00 67.56 250 PRO A N 1
ATOM 1959 C CA . PRO A 1 250 ? -13.626 -4.370 -4.644 1.00 67.56 250 PRO A CA 1
ATOM 1960 C C . PRO A 1 250 ? -12.640 -4.907 -3.598 1.00 67.56 250 PRO A C 1
ATOM 1962 O O . PRO A 1 250 ? -11.580 -4.313 -3.344 1.00 67.56 250 PRO A O 1
ATOM 1965 N N . HIS A 1 251 ? -12.985 -6.041 -2.976 1.00 53.12 251 HIS A N 1
ATOM 1966 C CA . HIS A 1 251 ? -12.207 -6.673 -1.899 1.00 53.12 251 HIS A CA 1
ATOM 1967 C C . HIS A 1 251 ? -10.760 -6.988 -2.327 1.00 53.12 251 HIS A C 1
ATOM 1969 O O . HIS A 1 251 ? -9.826 -6.947 -1.524 1.00 53.12 251 HIS A O 1
ATOM 1975 N N . GLN A 1 252 ? -10.541 -7.182 -3.628 1.00 45.34 252 GLN A N 1
ATOM 1976 C CA . GLN A 1 252 ? -9.249 -7.517 -4.215 1.00 45.34 252 GLN A CA 1
ATOM 1977 C C . GLN A 1 252 ? -8.175 -6.410 -4.064 1.00 45.34 252 GLN A C 1
ATOM 1979 O O . GLN A 1 252 ? -7.000 -6.676 -4.304 1.00 45.34 252 GLN A O 1
ATOM 1984 N N . ARG A 1 253 ? -8.484 -5.173 -3.636 1.00 38.91 253 ARG A N 1
ATOM 1985 C CA . ARG A 1 253 ? -7.475 -4.084 -3.581 1.00 38.91 253 ARG A CA 1
ATOM 1986 C C . ARG A 1 253 ? -6.357 -4.263 -2.540 1.00 38.91 253 ARG A C 1
ATOM 1988 O O . ARG A 1 253 ? -5.237 -3.845 -2.825 1.00 38.91 253 ARG A O 1
ATOM 1995 N N . LEU A 1 254 ? -6.614 -4.866 -1.374 1.00 36.41 254 LEU A N 1
ATOM 1996 C CA . LEU A 1 254 ? -5.618 -4.944 -0.285 1.00 36.41 254 LEU A CA 1
ATOM 1997 C C . LEU A 1 254 ? -4.599 -6.080 -0.482 1.00 36.41 254 LEU A C 1
ATOM 1999 O O . LEU A 1 254 ? -3.397 -5.831 -0.401 1.00 36.41 254 LEU A O 1
ATOM 2003 N N . HIS A 1 255 ? -5.048 -7.291 -0.833 1.00 37.12 255 HIS A N 1
ATOM 2004 C CA . HIS A 1 255 ? -4.149 -8.406 -1.167 1.00 37.12 255 HIS A CA 1
ATOM 2005 C C . HIS A 1 255 ? -3.379 -8.166 -2.482 1.00 37.12 255 HIS A C 1
ATOM 2007 O O . HIS A 1 255 ? -2.215 -8.554 -2.603 1.00 37.12 255 HIS A O 1
ATOM 2013 N N . ARG A 1 256 ? -3.954 -7.421 -3.442 1.00 40.53 256 ARG A N 1
ATOM 2014 C CA . ARG A 1 256 ? -3.259 -7.055 -4.691 1.00 40.53 256 ARG A CA 1
ATOM 2015 C C . ARG A 1 256 ? -2.065 -6.116 -4.501 1.00 40.53 256 ARG A C 1
ATOM 2017 O O . ARG A 1 256 ? -1.200 -6.096 -5.370 1.00 40.53 256 ARG A O 1
ATOM 2024 N N . TRP A 1 257 ? -1.962 -5.328 -3.426 1.00 37.09 257 TRP A N 1
ATOM 2025 C CA . TRP A 1 257 ? -0.786 -4.454 -3.235 1.00 37.09 257 TRP A CA 1
ATOM 2026 C C . TRP A 1 257 ? 0.483 -5.227 -2.879 1.00 37.09 257 TRP A C 1
ATOM 2028 O O . TRP A 1 257 ? 1.570 -4.784 -3.239 1.00 37.09 257 TRP A O 1
ATOM 2038 N N . SER A 1 258 ? 0.334 -6.388 -2.239 1.00 39.72 258 SER A N 1
ATOM 2039 C CA . SER A 1 258 ? 1.424 -7.341 -2.015 1.00 39.72 258 SER A CA 1
ATOM 2040 C C . SER A 1 258 ? 1.799 -8.108 -3.296 1.00 39.72 258 SER A C 1
ATOM 2042 O O . SER A 1 258 ? 2.961 -8.472 -3.451 1.00 39.72 258 SER A O 1
ATOM 2044 N N . ALA A 1 259 ? 0.852 -8.312 -4.224 1.00 35.97 259 ALA A N 1
ATOM 2045 C CA . ALA A 1 259 ? 1.063 -9.033 -5.487 1.00 35.97 259 ALA A CA 1
ATOM 2046 C C . ALA A 1 259 ? 1.505 -8.141 -6.670 1.00 35.97 259 ALA A C 1
ATOM 2048 O O . ALA A 1 259 ? 2.026 -8.635 -7.669 1.00 35.97 259 ALA A O 1
ATOM 2049 N N . ARG A 1 260 ? 1.321 -6.815 -6.589 1.00 45.75 260 ARG A N 1
ATOM 2050 C CA . ARG A 1 260 ? 1.825 -5.862 -7.591 1.00 45.75 260 ARG A CA 1
ATOM 2051 C C . ARG A 1 260 ? 3.301 -5.567 -7.320 1.00 45.75 260 ARG A C 1
ATOM 2053 O O . ARG A 1 260 ? 3.661 -5.179 -6.211 1.00 45.75 260 ARG A O 1
ATOM 2060 N N . ASN A 1 261 ? 4.142 -5.633 -8.356 1.00 60.66 261 ASN A N 1
ATOM 2061 C CA . ASN A 1 261 ? 5.527 -5.135 -8.343 1.00 60.66 261 ASN A CA 1
ATOM 2062 C C . ASN A 1 261 ? 5.559 -3.596 -8.204 1.00 60.66 261 ASN A C 1
ATOM 2064 O O . ASN A 1 261 ? 5.944 -2.865 -9.117 1.00 60.66 261 ASN A O 1
ATOM 2068 N N . LEU A 1 262 ? 5.103 -3.074 -7.062 1.00 71.00 262 LEU A N 1
ATOM 2069 C CA . LEU A 1 262 ? 5.066 -1.649 -6.770 1.00 71.00 262 LEU A CA 1
ATOM 2070 C C . LEU A 1 262 ? 6.489 -1.123 -6.614 1.00 71.00 262 LEU A C 1
ATOM 2072 O O . LEU A 1 262 ? 7.278 -1.642 -5.823 1.00 71.00 262 LEU A O 1
ATOM 2076 N N . SER A 1 263 ? 6.783 -0.028 -7.315 1.00 83.12 263 SER A N 1
ATOM 2077 C CA . SER A 1 263 ? 8.011 0.728 -7.083 1.00 83.12 263 SER A CA 1
ATOM 2078 C C . SER A 1 263 ? 8.057 1.275 -5.651 1.00 83.12 263 SER A C 1
ATOM 2080 O O . SER A 1 263 ? 7.019 1.497 -5.021 1.00 83.12 263 SER A O 1
ATOM 2082 N N . TYR A 1 264 ? 9.258 1.595 -5.160 1.00 87.94 264 TYR A N 1
ATOM 2083 C CA . TYR A 1 264 ? 9.422 2.297 -3.881 1.00 87.94 264 TYR A CA 1
ATOM 2084 C C . TYR A 1 264 ? 8.585 3.585 -3.805 1.00 87.94 264 TYR A C 1
ATOM 2086 O O . TYR A 1 264 ? 8.077 3.916 -2.738 1.00 87.94 264 TYR A O 1
ATOM 2094 N N . ALA A 1 265 ? 8.381 4.277 -4.934 1.00 87.06 265 ALA A N 1
ATOM 2095 C CA . ALA A 1 265 ? 7.523 5.461 -5.000 1.00 87.06 265 ALA A CA 1
ATOM 2096 C C . ALA A 1 265 ? 6.058 5.123 -4.751 1.00 87.06 265 ALA A C 1
ATOM 2098 O O . ALA A 1 265 ? 5.426 5.765 -3.918 1.00 87.06 265 ALA A O 1
ATOM 2099 N N . GLY A 1 266 ? 5.540 4.087 -5.413 1.00 84.75 266 GLY A N 1
ATOM 2100 C CA . GLY A 1 266 ? 4.167 3.631 -5.200 1.00 84.75 266 GLY A CA 1
ATOM 2101 C C . GLY A 1 266 ? 3.925 3.223 -3.747 1.00 84.75 266 GLY A C 1
ATOM 2102 O O . GLY A 1 266 ? 2.957 3.662 -3.132 1.00 84.75 266 GLY A O 1
ATOM 2103 N N . ARG A 1 267 ? 4.857 2.465 -3.155 1.00 87.81 267 ARG A N 1
ATOM 2104 C CA . ARG A 1 267 ? 4.781 2.054 -1.742 1.00 87.81 267 ARG A CA 1
ATOM 2105 C C . ARG A 1 267 ? 4.797 3.255 -0.795 1.00 87.81 267 ARG A C 1
ATOM 2107 O O . ARG A 1 267 ? 4.000 3.310 0.137 1.00 87.81 267 ARG A O 1
ATOM 2114 N N . LEU A 1 268 ? 5.666 4.237 -1.049 1.00 91.25 268 LEU A N 1
ATOM 2115 C CA . LEU A 1 268 ? 5.737 5.464 -0.255 1.00 91.25 268 LEU A CA 1
ATOM 2116 C C . LEU A 1 268 ? 4.425 6.258 -0.298 1.00 91.25 268 LEU A C 1
ATOM 2118 O O . LEU A 1 268 ? 3.987 6.761 0.737 1.00 91.25 268 LEU A O 1
ATOM 2122 N N . GLU A 1 269 ? 3.811 6.387 -1.477 1.00 88.19 269 GLU A N 1
ATOM 2123 C CA . GLU A 1 269 ? 2.534 7.093 -1.627 1.00 88.19 269 GLU A CA 1
ATOM 2124 C C . GLU A 1 269 ? 1.393 6.369 -0.907 1.00 88.19 269 GLU A C 1
ATOM 2126 O O . GLU A 1 269 ? 0.596 7.021 -0.231 1.00 88.19 269 GLU A O 1
ATOM 2131 N N . LEU A 1 270 ? 1.346 5.035 -0.957 1.00 85.06 270 LEU A N 1
ATOM 2132 C CA . LEU A 1 270 ? 0.352 4.247 -0.219 1.00 85.06 270 LEU A CA 1
ATOM 2133 C C . LEU A 1 270 ? 0.507 4.387 1.298 1.00 85.06 270 LEU A C 1
ATOM 2135 O O . LEU A 1 270 ? -0.482 4.577 2.007 1.00 85.06 270 LEU A O 1
ATOM 2139 N N . ILE A 1 271 ? 1.743 4.371 1.808 1.00 87.75 271 ILE A N 1
ATOM 2140 C CA . ILE A 1 271 ? 1.988 4.619 3.236 1.00 87.75 271 ILE A CA 1
ATOM 2141 C C . ILE A 1 271 ? 1.484 6.012 3.620 1.00 87.75 271 ILE A C 1
ATOM 2143 O O . ILE A 1 271 ? 0.821 6.179 4.643 1.00 87.75 271 ILE A O 1
ATOM 2147 N N . ARG A 1 272 ? 1.779 7.020 2.795 1.00 87.94 272 ARG A N 1
ATOM 2148 C CA . ARG A 1 272 ? 1.445 8.416 3.088 1.00 87.94 272 ARG A CA 1
ATOM 2149 C C . ARG A 1 272 ? -0.056 8.706 3.022 1.00 87.94 272 ARG A C 1
ATOM 2151 O O . ARG A 1 272 ? -0.552 9.461 3.851 1.00 87.94 272 ARG A O 1
ATOM 2158 N N . SER A 1 273 ? -0.755 8.158 2.033 1.00 81.81 273 SER A N 1
ATOM 2159 C CA . SER A 1 273 ? -2.172 8.454 1.776 1.00 81.81 273 SER A CA 1
ATOM 2160 C C . SER A 1 273 ? -3.123 7.539 2.550 1.00 81.81 273 SER A C 1
ATOM 2162 O O . SER A 1 273 ? -4.147 8.003 3.053 1.00 81.81 273 SER A O 1
ATOM 2164 N N . VAL A 1 274 ? -2.771 6.260 2.705 1.00 79.44 274 VAL A N 1
ATOM 2165 C CA . VAL A 1 274 ? -3.664 5.236 3.267 1.00 79.44 274 VAL A CA 1
ATOM 2166 C C . VAL A 1 274 ? -3.237 4.836 4.675 1.00 79.44 274 VAL A C 1
ATOM 2168 O O . VAL A 1 274 ? -3.978 5.041 5.631 1.00 79.44 274 VAL A O 1
ATOM 2171 N N . LEU A 1 275 ? -2.027 4.300 4.853 1.00 80.06 275 LEU A N 1
ATOM 2172 C CA . LEU A 1 275 ? -1.639 3.762 6.168 1.00 80.06 275 LEU A CA 1
ATOM 2173 C C . LEU A 1 275 ? -1.518 4.860 7.228 1.00 80.06 275 LEU A C 1
ATOM 2175 O O . LEU A 1 275 ? -1.929 4.683 8.379 1.00 80.06 275 LEU A O 1
ATOM 2179 N N . PHE A 1 276 ? -1.004 6.024 6.834 1.00 85.25 276 PHE A N 1
ATOM 2180 C CA . PHE A 1 276 ? -0.955 7.176 7.717 1.00 85.25 276 PHE A CA 1
ATOM 2181 C C . PHE A 1 276 ? -2.350 7.733 8.031 1.00 85.25 276 PHE A C 1
ATOM 2183 O O . PHE A 1 276 ? -2.554 8.158 9.162 1.00 85.25 276 PHE A O 1
ATOM 2190 N N . SER A 1 277 ? -3.320 7.726 7.105 1.00 80.75 277 SER A N 1
ATOM 2191 C CA . SER A 1 277 ? -4.667 8.251 7.395 1.00 80.75 277 SER A CA 1
ATOM 2192 C C . SER A 1 277 ? -5.406 7.376 8.407 1.00 80.75 277 SER A C 1
ATOM 2194 O O . SER A 1 277 ? -5.948 7.912 9.377 1.00 80.75 277 SER A O 1
ATOM 2196 N N . VAL A 1 278 ? -5.310 6.050 8.266 1.00 79.75 278 VAL A N 1
ATOM 2197 C CA . VAL A 1 278 ? -5.825 5.082 9.249 1.00 79.75 278 VAL A CA 1
ATOM 2198 C C . VAL A 1 278 ? -5.163 5.288 10.613 1.00 79.75 278 VAL A C 1
ATOM 2200 O O . VAL A 1 278 ? -5.847 5.440 11.624 1.00 79.75 278 VAL A O 1
ATOM 2203 N N . SER A 1 279 ? -3.832 5.377 10.648 1.00 85.12 279 SER A N 1
ATOM 2204 C CA . SER A 1 279 ? -3.096 5.577 11.904 1.00 85.12 279 SER A CA 1
ATOM 2205 C C . SER A 1 279 ? -3.422 6.929 12.554 1.00 85.12 279 SER A C 1
ATOM 2207 O O . SER A 1 279 ? -3.587 7.019 13.770 1.00 85.12 279 SER A O 1
ATOM 2209 N N . ASN A 1 280 ? -3.556 7.987 11.750 1.00 87.62 280 ASN A N 1
ATOM 2210 C CA . ASN A 1 280 ? -3.893 9.335 12.201 1.00 87.62 280 ASN A CA 1
ATOM 2211 C C . ASN A 1 280 ? -5.309 9.422 12.780 1.00 87.62 280 ASN A C 1
ATOM 2213 O O . ASN A 1 280 ? -5.492 10.138 13.762 1.00 87.62 280 ASN A O 1
ATOM 2217 N N . TYR A 1 281 ? -6.287 8.717 12.202 1.00 86.94 281 TYR A N 1
ATOM 2218 C CA . TYR A 1 281 ? -7.640 8.650 12.757 1.00 86.94 281 TYR A CA 1
ATOM 2219 C C . TYR A 1 281 ? -7.601 8.143 14.202 1.00 86.94 281 TYR A C 1
ATOM 2221 O O . TYR A 1 281 ? -8.062 8.833 15.109 1.00 86.94 281 TYR A O 1
ATOM 2229 N N . TRP A 1 282 ? -6.950 7.001 14.436 1.00 84.56 282 TRP A N 1
ATOM 2230 C CA . TRP A 1 282 ? -6.872 6.410 15.771 1.00 84.56 282 TRP A CA 1
ATOM 2231 C C . TRP A 1 282 ? -6.056 7.249 16.756 1.00 84.56 282 TRP A C 1
ATOM 2233 O O . TRP A 1 282 ? -6.514 7.461 17.873 1.00 84.56 282 TRP A O 1
ATOM 2243 N N . CYS A 1 283 ? -4.907 7.796 16.340 1.00 88.88 283 CYS A N 1
ATOM 2244 C CA . CYS A 1 283 ? -4.082 8.658 17.202 1.00 88.88 283 CYS A CA 1
ATOM 2245 C C . CYS A 1 283 ? -4.827 9.915 17.683 1.00 88.88 283 CYS A C 1
ATOM 2247 O O . CYS A 1 283 ? -4.505 10.453 18.737 1.00 88.88 283 CYS A O 1
ATOM 2249 N N . ARG A 1 284 ? -5.789 10.419 16.899 1.00 87.75 284 ARG A N 1
ATOM 2250 C CA . ARG A 1 284 ? -6.579 11.608 17.257 1.00 87.75 284 ARG A CA 1
ATOM 2251 C C . ARG A 1 284 ? -7.698 11.322 18.251 1.00 87.75 284 ARG A C 1
ATOM 2253 O O . ARG A 1 284 ? -8.122 12.250 18.928 1.00 87.75 284 ARG A O 1
ATOM 2260 N N . GLN A 1 285 ? -8.186 10.086 18.298 1.00 82.50 285 GLN A N 1
ATOM 2261 C CA . GLN A 1 285 ? -9.300 9.690 19.163 1.00 82.50 285 GLN A CA 1
ATOM 2262 C C . GLN A 1 285 ? -8.819 9.007 20.446 1.00 82.50 285 GLN A C 1
ATOM 2264 O O . GLN A 1 285 ? -9.453 9.132 21.488 1.00 82.50 285 GLN A O 1
ATOM 2269 N N . LEU A 1 286 ? -7.706 8.272 20.374 1.00 82.56 286 LEU A N 1
ATOM 2270 C CA . LEU A 1 286 ? -7.212 7.411 21.443 1.00 82.56 286 LEU A CA 1
ATOM 2271 C C . LEU A 1 286 ? -5.721 7.627 21.692 1.00 82.56 286 LEU A C 1
ATOM 2273 O O . LEU A 1 286 ? -4.944 7.908 20.782 1.00 82.56 286 LEU A O 1
ATOM 2277 N N . ILE A 1 287 ? -5.305 7.376 22.932 1.00 85.06 287 ILE A N 1
ATOM 2278 C CA . ILE A 1 287 ? -3.892 7.363 23.318 1.00 85.06 287 ILE A CA 1
ATOM 2279 C C . ILE A 1 287 ? -3.370 5.945 23.163 1.00 85.06 287 ILE A C 1
ATOM 2281 O O . ILE A 1 287 ? -3.467 5.110 24.070 1.00 85.06 287 ILE A O 1
ATOM 2285 N N . LEU A 1 288 ? -2.825 5.671 21.982 1.00 87.25 288 LEU A N 1
ATOM 2286 C CA . LEU A 1 288 ? -2.387 4.330 21.624 1.00 87.25 288 LEU A CA 1
ATOM 2287 C C . LEU A 1 288 ? -1.149 3.898 22.438 1.00 87.25 288 LEU A C 1
ATOM 2289 O O . LEU A 1 288 ? -0.223 4.694 22.625 1.00 87.25 288 LEU A O 1
ATOM 2293 N N . PRO A 1 289 ? -1.086 2.635 22.905 1.00 88.31 289 PRO A N 1
ATOM 2294 C CA . PRO A 1 289 ? 0.110 2.069 23.522 1.00 88.31 289 PRO A CA 1
ATOM 2295 C C . PRO A 1 289 ? 1.332 2.077 22.591 1.00 88.31 289 PRO A C 1
ATOM 2297 O O . PRO A 1 289 ? 1.235 1.782 21.398 1.00 88.31 289 PRO A O 1
ATOM 2300 N N . ASN A 1 290 ? 2.520 2.303 23.161 1.00 87.75 290 ASN A N 1
ATOM 2301 C CA . ASN A 1 290 ? 3.786 2.313 22.414 1.00 87.75 290 ASN A CA 1
ATOM 2302 C C . ASN A 1 290 ? 4.095 0.988 21.696 1.00 87.75 290 ASN A C 1
ATOM 2304 O O . ASN A 1 290 ? 4.762 1.004 20.659 1.00 87.75 290 ASN A O 1
ATOM 2308 N N . SER A 1 291 ? 3.617 -0.147 22.214 1.00 87.38 291 SER A N 1
ATOM 2309 C CA . SER A 1 291 ? 3.759 -1.461 21.573 1.00 87.38 291 SER A CA 1
ATOM 2310 C C . SER A 1 291 ? 3.025 -1.519 20.230 1.00 87.38 291 SER A C 1
ATOM 2312 O O . SER A 1 291 ? 3.609 -1.932 19.229 1.00 87.38 291 SER A O 1
ATOM 2314 N N . ILE A 1 292 ? 1.788 -1.013 20.180 1.00 87.25 292 ILE A N 1
ATOM 2315 C CA . ILE A 1 292 ? 0.979 -0.931 18.957 1.00 87.25 292 ILE A CA 1
ATOM 2316 C C . ILE A 1 292 ? 1.638 0.013 17.953 1.00 87.25 292 ILE A C 1
ATOM 2318 O O . ILE A 1 292 ? 1.842 -0.361 16.801 1.00 87.25 292 ILE A O 1
ATOM 2322 N N . LEU A 1 293 ? 2.048 1.204 18.399 1.00 88.69 293 LEU A N 1
ATOM 2323 C CA . LEU A 1 293 ? 2.711 2.197 17.543 1.00 88.69 293 LEU A CA 1
ATOM 2324 C C . LEU A 1 293 ? 4.000 1.642 16.924 1.00 88.69 293 LEU A C 1
ATOM 2326 O O . LEU A 1 293 ? 4.256 1.831 15.738 1.00 88.69 293 LEU A O 1
ATOM 2330 N N . THR A 1 294 ? 4.780 0.893 17.710 1.00 89.19 294 THR A N 1
ATOM 2331 C CA . THR A 1 294 ? 5.986 0.212 17.217 1.00 89.19 294 THR A CA 1
ATOM 2332 C C . THR A 1 294 ? 5.640 -0.831 16.157 1.00 89.19 294 THR A C 1
ATOM 2334 O O . THR A 1 294 ? 6.323 -0.907 15.139 1.00 89.19 294 THR A O 1
ATOM 2337 N N . LYS A 1 295 ? 4.569 -1.608 16.355 1.00 86.56 295 LYS A N 1
ATOM 2338 C CA . LYS A 1 295 ? 4.122 -2.613 15.382 1.00 86.56 295 LYS A CA 1
ATOM 2339 C C . LYS A 1 295 ? 3.644 -1.969 14.074 1.00 86.56 295 LYS A C 1
ATOM 2341 O O . LYS A 1 295 ? 3.982 -2.466 13.004 1.00 86.56 295 LYS A O 1
ATOM 2346 N N . VAL A 1 296 ? 2.943 -0.834 14.145 1.00 87.44 296 VAL A N 1
ATOM 2347 C CA . VAL A 1 296 ? 2.541 -0.044 12.965 1.00 87.44 296 VAL A CA 1
ATOM 2348 C C . VAL A 1 296 ? 3.765 0.457 12.193 1.00 87.44 296 VAL A C 1
ATOM 2350 O O . VAL A 1 296 ? 3.863 0.227 10.989 1.00 87.44 296 VAL A O 1
ATOM 2353 N N . ASP A 1 297 ? 4.731 1.076 12.876 1.00 89.25 297 ASP A N 1
ATOM 2354 C CA . ASP A 1 297 ? 5.969 1.556 12.247 1.00 89.25 297 ASP A CA 1
ATOM 2355 C C . ASP A 1 297 ? 6.773 0.402 11.607 1.00 89.25 297 ASP A C 1
ATOM 2357 O O . ASP A 1 297 ? 7.303 0.539 10.501 1.00 89.25 297 ASP A O 1
ATOM 2361 N N . GLN A 1 298 ? 6.814 -0.770 12.252 1.00 86.25 298 GLN A N 1
ATOM 2362 C CA . GLN A 1 298 ? 7.446 -1.972 11.698 1.00 86.25 298 GLN A CA 1
ATOM 2363 C C . GLN A 1 298 ? 6.751 -2.464 10.424 1.00 86.25 298 GLN A C 1
ATOM 2365 O O . GLN A 1 298 ? 7.440 -2.780 9.454 1.00 86.25 298 GLN A O 1
ATOM 2370 N N . LEU A 1 299 ? 5.416 -2.517 10.403 1.00 85.31 299 LEU A N 1
ATOM 2371 C CA . LEU A 1 299 ? 4.649 -2.916 9.219 1.00 85.31 299 LEU A CA 1
ATOM 2372 C C . LEU A 1 299 ? 4.873 -1.943 8.057 1.00 85.31 299 LEU A C 1
ATOM 2374 O O . LEU A 1 299 ? 5.172 -2.379 6.947 1.00 85.31 299 LEU A O 1
ATOM 2378 N N . CYS A 1 300 ? 4.826 -0.634 8.318 1.00 86.75 300 CYS A N 1
ATOM 2379 C CA . CYS A 1 300 ? 5.110 0.386 7.308 1.00 86.75 300 CYS A CA 1
ATOM 2380 C C . CYS A 1 300 ? 6.540 0.263 6.751 1.00 86.75 300 CYS A C 1
ATOM 2382 O O . CYS A 1 300 ? 6.741 0.368 5.540 1.00 86.75 300 CYS A O 1
ATOM 2384 N N . SER A 1 301 ? 7.525 -0.014 7.610 1.00 88.12 301 SER A N 1
ATOM 2385 C CA . SER A 1 301 ? 8.918 -0.233 7.201 1.00 88.12 301 SER A CA 1
ATOM 2386 C C . SER A 1 301 ? 9.086 -1.488 6.333 1.00 88.12 301 SER A C 1
ATOM 2388 O O . SER A 1 301 ? 9.727 -1.428 5.278 1.00 88.12 301 SER A O 1
ATOM 2390 N N . ARG A 1 302 ? 8.476 -2.616 6.727 1.00 84.81 302 ARG A N 1
ATOM 2391 C CA . ARG A 1 302 ? 8.497 -3.877 5.957 1.00 84.81 302 ARG A CA 1
ATOM 2392 C C . ARG A 1 302 ? 7.848 -3.702 4.589 1.00 84.81 302 ARG A C 1
ATOM 2394 O O . ARG A 1 302 ? 8.480 -3.987 3.570 1.00 84.81 302 ARG A O 1
ATOM 2401 N N . PHE A 1 303 ? 6.660 -3.104 4.567 1.00 85.19 303 PHE A N 1
ATOM 2402 C CA . PHE A 1 303 ? 5.943 -2.815 3.336 1.00 85.19 303 PHE A CA 1
ATOM 2403 C C . PHE A 1 303 ? 6.738 -1.881 2.417 1.00 85.19 303 PHE A C 1
ATOM 2405 O O . PHE A 1 303 ? 6.841 -2.142 1.222 1.00 85.19 303 PHE A O 1
ATOM 2412 N N . PHE A 1 304 ? 7.374 -0.830 2.948 1.00 88.12 304 PHE A N 1
ATOM 2413 C CA . PHE A 1 304 ? 8.207 0.058 2.135 1.00 88.12 304 PHE A CA 1
ATOM 2414 C C . PHE A 1 304 ? 9.366 -0.699 1.468 1.00 88.12 304 PHE A C 1
ATOM 2416 O O . PHE A 1 304 ? 9.546 -0.623 0.246 1.00 88.12 304 PHE A O 1
ATOM 2423 N N . TRP A 1 305 ? 10.138 -1.460 2.249 1.00 86.00 305 TRP A N 1
ATOM 2424 C CA . TRP A 1 305 ? 11.371 -2.083 1.767 1.00 86.00 305 TRP A CA 1
ATOM 2425 C C . TRP A 1 305 ? 11.151 -3.348 0.931 1.00 86.00 305 TRP A C 1
ATOM 2427 O O . TRP A 1 305 ? 11.789 -3.485 -0.119 1.00 86.00 305 TRP A O 1
ATOM 2437 N N . LYS A 1 306 ? 10.253 -4.241 1.357 1.00 78.56 306 LYS A N 1
ATOM 2438 C CA . LYS A 1 306 ? 9.986 -5.528 0.692 1.00 78.56 306 LYS A CA 1
ATOM 2439 C C . LYS A 1 306 ? 8.711 -5.529 -0.145 1.00 78.56 306 LYS A C 1
ATOM 2441 O O . LYS A 1 306 ? 8.732 -6.064 -1.249 1.00 78.56 306 LYS A O 1
ATOM 2446 N N . GLY A 1 307 ? 7.677 -4.810 0.283 1.00 74.69 307 GLY A N 1
ATOM 2447 C CA . GLY A 1 307 ? 6.352 -4.860 -0.349 1.00 74.69 307 GLY A CA 1
ATOM 2448 C C . GLY A 1 307 ? 5.462 -5.962 0.223 1.00 74.69 307 GLY A C 1
ATOM 2449 O O . GLY A 1 307 ? 4.372 -6.174 -0.289 1.00 74.69 307 GLY A O 1
ATOM 2450 N N . ASP A 1 308 ? 5.920 -6.627 1.284 1.00 68.75 308 ASP A N 1
ATOM 2451 C CA . ASP A 1 308 ? 5.198 -7.637 2.051 1.00 68.75 308 ASP A CA 1
ATOM 2452 C C . ASP A 1 308 ? 5.322 -7.362 3.566 1.00 68.75 308 ASP A C 1
ATOM 2454 O O . ASP A 1 308 ? 5.953 -6.387 3.995 1.00 68.75 308 ASP A O 1
ATOM 2458 N N . ASP A 1 309 ? 4.677 -8.196 4.380 1.00 66.25 309 ASP A N 1
ATOM 2459 C CA . ASP A 1 309 ? 4.661 -8.122 5.846 1.00 66.25 309 ASP A CA 1
ATOM 2460 C C . ASP A 1 309 ? 5.733 -9.005 6.523 1.00 66.25 309 ASP A C 1
ATOM 2462 O O . ASP A 1 309 ? 5.863 -9.007 7.760 1.00 66.25 309 ASP A O 1
ATOM 2466 N N . LYS A 1 310 ? 6.556 -9.701 5.724 1.00 67.69 310 LYS A N 1
ATOM 2467 C CA . LYS A 1 310 ? 7.629 -10.586 6.195 1.00 67.69 310 LYS A CA 1
ATOM 2468 C C . LYS A 1 310 ? 8.774 -9.784 6.819 1.00 67.69 310 LYS A C 1
ATOM 2470 O O . LYS A 1 310 ? 9.011 -8.614 6.512 1.00 67.69 310 LYS A O 1
ATOM 2475 N N . CYS A 1 311 ? 9.521 -10.418 7.728 1.00 56.06 311 CYS A N 1
ATOM 2476 C CA . CYS A 1 311 ? 10.604 -9.760 8.466 1.00 56.06 311 CYS A CA 1
ATOM 2477 C C . CYS A 1 311 ? 11.619 -9.066 7.534 1.00 56.06 311 CYS A C 1
ATOM 2479 O O . CYS A 1 311 ? 12.136 -9.650 6.577 1.00 56.06 311 CYS A O 1
ATOM 2481 N N . ALA A 1 312 ? 11.915 -7.797 7.834 1.00 53.06 312 ALA A N 1
ATOM 2482 C CA . ALA A 1 312 ? 12.780 -6.924 7.046 1.00 53.06 312 ALA A CA 1
ATOM 2483 C C . ALA A 1 312 ? 14.261 -7.067 7.434 1.00 53.06 312 ALA A C 1
ATOM 2485 O O . ALA A 1 312 ? 14.865 -6.132 7.947 1.00 53.06 312 ALA A O 1
ATOM 2486 N N . THR A 1 313 ? 14.885 -8.200 7.110 1.00 58.44 313 THR A N 1
ATOM 2487 C CA . THR A 1 313 ? 16.359 -8.338 7.118 1.00 58.44 313 THR A CA 1
ATOM 2488 C C . THR A 1 313 ? 17.062 -7.450 6.075 1.00 58.44 313 THR A C 1
ATOM 2490 O O . THR A 1 313 ? 18.282 -7.385 6.035 1.00 58.44 313 THR A O 1
ATOM 2493 N N . CYS A 1 314 ? 16.304 -6.734 5.234 1.00 62.38 314 CYS A N 1
ATOM 2494 C CA . CYS A 1 314 ? 16.812 -5.923 4.123 1.00 62.38 314 CYS A CA 1
ATOM 2495 C C . CYS A 1 314 ? 16.514 -4.417 4.261 1.00 62.38 314 CYS A C 1
ATOM 2497 O O . CYS A 1 314 ? 16.616 -3.687 3.271 1.00 62.38 314 CYS A O 1
ATOM 2499 N N . ALA A 1 315 ? 16.093 -3.939 5.440 1.00 73.75 315 ALA A N 1
ATOM 2500 C CA . ALA A 1 315 ? 15.894 -2.506 5.658 1.00 73.75 315 ALA A CA 1
ATOM 2501 C C . ALA A 1 315 ? 17.238 -1.776 5.533 1.00 73.75 315 ALA A C 1
ATOM 2503 O O . ALA A 1 315 ? 18.180 -2.054 6.269 1.00 73.75 315 ALA A O 1
ATOM 2504 N N . ARG A 1 316 ? 17.336 -0.851 4.575 1.00 83.44 316 ARG A N 1
ATOM 2505 C CA . ARG A 1 316 ? 18.621 -0.219 4.222 1.00 83.44 316 ARG A CA 1
ATOM 2506 C C . ARG A 1 316 ? 18.933 1.014 5.058 1.00 83.44 316 ARG A C 1
ATOM 2508 O O . ARG A 1 316 ? 20.082 1.426 5.156 1.00 83.44 316 ARG A O 1
ATOM 2515 N N . VAL A 1 317 ? 17.886 1.609 5.620 1.00 89.38 317 VAL A N 1
ATOM 2516 C CA . VAL A 1 317 ? 17.925 2.790 6.476 1.00 89.38 317 VAL A CA 1
ATOM 2517 C C . VAL A 1 317 ? 16.830 2.651 7.531 1.00 89.38 317 VAL A C 1
ATOM 2519 O O . VAL A 1 317 ? 15.783 2.050 7.264 1.00 89.38 317 VAL A O 1
ATOM 2522 N N . SER A 1 318 ? 17.069 3.200 8.724 1.00 90.75 318 SER A N 1
ATOM 2523 C CA . SER A 1 318 ? 16.109 3.158 9.825 1.00 90.75 318 SER A CA 1
ATOM 2524 C C . SER A 1 318 ? 14.802 3.875 9.476 1.00 90.75 318 SER A C 1
ATOM 2526 O O . SER A 1 318 ? 14.775 4.866 8.740 1.00 90.75 318 SER A O 1
ATOM 2528 N N . TRP A 1 319 ? 13.700 3.383 10.045 1.00 91.44 319 TRP A N 1
ATOM 2529 C CA . TRP A 1 319 ? 12.381 3.995 9.873 1.00 91.44 319 TRP A CA 1
ATOM 2530 C C . TRP A 1 319 ? 12.343 5.442 10.380 1.00 91.44 319 TRP A C 1
ATOM 2532 O O . TRP A 1 319 ? 11.763 6.317 9.737 1.00 91.44 319 TRP A O 1
ATOM 2542 N N . ASP A 1 320 ? 13.044 5.720 11.481 1.00 91.38 320 ASP A N 1
ATOM 2543 C CA . ASP A 1 320 ? 13.155 7.068 12.039 1.00 91.38 320 ASP A CA 1
ATOM 2544 C C . ASP A 1 320 ? 13.799 8.046 11.058 1.00 91.38 320 ASP A C 1
ATOM 2546 O O . ASP A 1 320 ? 13.330 9.176 10.915 1.00 91.38 320 ASP A O 1
ATOM 2550 N N . PHE A 1 321 ? 14.820 7.605 10.317 1.00 93.19 321 PHE A N 1
ATOM 2551 C CA . PHE A 1 321 ? 15.435 8.448 9.301 1.00 93.19 321 PHE A CA 1
ATOM 2552 C C . PHE A 1 321 ? 14.488 8.722 8.125 1.00 93.19 321 PHE A C 1
ATOM 2554 O O . PHE A 1 321 ? 14.406 9.853 7.644 1.00 93.19 321 PHE A O 1
ATOM 2561 N N . ILE A 1 322 ? 13.728 7.714 7.684 1.00 93.25 322 ILE A N 1
ATOM 2562 C CA . ILE A 1 322 ? 12.712 7.868 6.628 1.00 93.25 322 ILE A CA 1
ATOM 2563 C C . ILE A 1 322 ? 11.647 8.905 7.029 1.00 93.25 322 ILE A C 1
ATOM 2565 O O . ILE A 1 322 ? 11.170 9.664 6.179 1.00 93.25 322 ILE A O 1
ATOM 2569 N N . CYS A 1 323 ? 11.306 8.973 8.316 1.00 93.19 323 CYS A N 1
ATOM 2570 C CA . CYS A 1 323 ? 10.346 9.929 8.863 1.00 93.19 323 CYS A CA 1
ATOM 2571 C C . CYS A 1 323 ? 10.867 11.377 8.942 1.00 93.19 323 CYS A C 1
ATOM 2573 O O . CYS A 1 323 ? 10.102 12.295 9.241 1.00 93.19 323 CYS A O 1
ATOM 2575 N N . PHE A 1 324 ? 12.148 11.643 8.668 1.00 93.44 324 PHE A N 1
ATOM 2576 C CA . PHE A 1 324 ? 12.589 13.029 8.516 1.00 93.44 324 PHE A CA 1
ATOM 2577 C C . PHE A 1 324 ? 11.985 13.665 7.261 1.00 93.44 324 PHE A C 1
ATOM 2579 O O . PHE A 1 324 ? 11.644 12.995 6.286 1.00 93.44 324 PHE A O 1
ATOM 2586 N N . SER A 1 325 ? 11.865 14.994 7.262 1.00 92.38 325 SER A N 1
ATOM 2587 C CA . SER A 1 325 ? 11.426 15.722 6.072 1.00 92.38 325 SER A CA 1
ATOM 2588 C C . SER A 1 325 ? 12.411 15.534 4.914 1.00 92.38 325 SER A C 1
ATOM 2590 O O . SER A 1 325 ? 13.607 15.320 5.120 1.00 92.38 325 SER A O 1
ATOM 2592 N N . LYS A 1 326 ? 11.918 15.695 3.683 1.00 93.50 326 LYS A N 1
ATOM 2593 C CA . LYS A 1 326 ? 12.735 15.648 2.459 1.00 93.50 326 LYS A CA 1
ATOM 2594 C C . LYS A 1 326 ? 13.926 16.617 2.491 1.00 93.50 326 LYS A C 1
ATOM 2596 O O . LYS A 1 326 ? 15.016 16.273 2.049 1.00 93.50 326 LYS A O 1
ATOM 2601 N N . VAL A 1 327 ? 13.740 17.787 3.106 1.00 92.50 327 VAL A N 1
ATOM 2602 C CA . VAL A 1 327 ? 14.777 18.820 3.308 1.00 92.50 327 VAL A CA 1
ATOM 2603 C C . VAL A 1 327 ? 15.910 18.347 4.230 1.00 92.50 327 VAL A C 1
ATOM 2605 O O . VAL A 1 327 ? 17.045 18.799 4.112 1.00 92.50 327 VAL A O 1
ATOM 2608 N N . LYS A 1 328 ? 15.610 17.422 5.144 1.00 92.75 328 LYS A N 1
ATOM 2609 C CA . LYS A 1 328 ? 16.553 16.827 6.105 1.00 92.75 328 LYS A CA 1
ATOM 2610 C C . LYS A 1 328 ? 17.068 15.456 5.648 1.00 92.75 328 LYS A C 1
ATOM 2612 O O . LYS A 1 328 ? 17.683 14.734 6.426 1.00 92.75 328 LYS A O 1
ATOM 2617 N N . GLY A 1 329 ? 16.784 15.084 4.400 1.00 92.19 329 GLY A N 1
ATOM 2618 C CA . GLY A 1 329 ? 17.237 13.844 3.778 1.00 92.19 329 GLY A CA 1
ATOM 2619 C C . GLY A 1 329 ? 16.339 12.623 3.984 1.00 92.19 329 GLY A C 1
ATOM 2620 O O . GLY A 1 329 ? 16.654 11.575 3.427 1.00 92.19 329 GLY A O 1
ATOM 2621 N N . GLY A 1 330 ? 15.228 12.735 4.717 1.00 94.31 330 GLY A N 1
ATOM 2622 C CA . GLY A 1 330 ? 14.223 11.670 4.814 1.00 94.31 330 GLY A CA 1
ATOM 2623 C C . GLY A 1 330 ? 13.214 11.700 3.660 1.00 94.31 330 GLY A C 1
ATOM 2624 O O . GLY A 1 330 ? 13.439 12.339 2.630 1.00 94.31 330 GLY A O 1
ATOM 2625 N N . LEU A 1 331 ? 12.071 11.029 3.828 1.00 94.50 331 LEU A N 1
ATOM 2626 C CA . LEU A 1 331 ? 11.005 10.941 2.816 1.00 94.50 331 LEU A CA 1
ATOM 2627 C C . LEU A 1 331 ? 9.728 11.706 3.194 1.00 94.50 331 LEU A C 1
ATOM 2629 O O . LEU A 1 331 ? 8.780 11.755 2.408 1.00 94.50 331 LEU A O 1
ATOM 2633 N N . GLY A 1 332 ? 9.711 12.354 4.360 1.00 90.62 332 GLY A N 1
ATOM 2634 C CA . GLY A 1 332 ? 8.596 13.176 4.831 1.00 90.62 332 GLY A CA 1
ATOM 2635 C C . GLY A 1 332 ? 7.414 12.378 5.374 1.00 90.62 332 GLY A C 1
ATOM 2636 O O . GLY A 1 332 ? 6.300 12.900 5.404 1.00 90.62 332 GLY A O 1
ATOM 2637 N N . LEU A 1 333 ? 7.640 11.129 5.788 1.00 91.94 333 LEU A N 1
ATOM 2638 C CA . LEU A 1 333 ? 6.660 10.377 6.572 1.00 91.94 333 LEU A CA 1
ATOM 2639 C C . LEU A 1 333 ? 6.631 10.887 8.015 1.00 91.94 333 LEU A C 1
ATOM 2641 O O . LEU A 1 333 ? 7.546 11.574 8.453 1.00 91.94 333 LEU A O 1
ATOM 2645 N N . LYS A 1 334 ? 5.579 10.570 8.769 1.00 89.69 334 LYS A N 1
ATOM 2646 C CA . LYS A 1 334 ? 5.515 10.922 10.190 1.00 89.69 334 LYS A CA 1
ATOM 2647 C C . LYS A 1 334 ? 5.755 9.683 11.030 1.00 89.69 334 LYS A C 1
ATOM 2649 O O . LYS A 1 334 ? 5.087 8.677 10.830 1.00 89.69 334 LYS A O 1
ATOM 2654 N N . ASN A 1 335 ? 6.663 9.794 11.995 1.00 91.88 335 ASN A N 1
ATOM 2655 C CA . ASN A 1 335 ? 6.854 8.760 13.001 1.00 91.88 335 ASN A CA 1
ATOM 2656 C C . ASN A 1 335 ? 5.582 8.660 13.858 1.00 91.88 335 ASN A C 1
ATOM 2658 O O . ASN A 1 335 ? 5.135 9.667 14.426 1.00 91.88 335 ASN A O 1
ATOM 2662 N N . THR A 1 336 ? 5.004 7.461 13.943 1.00 91.25 336 THR A N 1
ATOM 2663 C CA . THR A 1 336 ? 3.685 7.258 14.557 1.00 91.25 336 THR A CA 1
ATOM 2664 C C . THR A 1 336 ? 3.720 7.528 16.062 1.00 91.25 336 THR A C 1
ATOM 2666 O O . THR A 1 336 ? 2.766 8.080 16.604 1.00 91.25 336 THR A O 1
ATOM 2669 N N . LYS A 1 337 ? 4.843 7.253 16.743 1.00 91.75 337 LYS A N 1
ATOM 2670 C CA . LYS A 1 337 ? 5.017 7.557 18.177 1.00 91.75 337 LYS A CA 1
ATOM 2671 C C . LYS A 1 337 ? 4.995 9.054 18.454 1.00 91.75 337 LYS A C 1
ATOM 2673 O O . LYS A 1 337 ? 4.258 9.516 19.325 1.00 91.75 337 LYS A O 1
ATOM 2678 N N . ILE A 1 338 ? 5.777 9.816 17.691 1.00 92.75 338 ILE A N 1
ATOM 2679 C CA . ILE A 1 338 ? 5.836 11.278 17.827 1.00 92.75 338 ILE A CA 1
ATOM 2680 C C . ILE A 1 338 ? 4.479 11.888 17.453 1.00 92.75 338 ILE A C 1
ATOM 2682 O O . ILE A 1 338 ? 3.993 12.785 18.137 1.00 92.75 338 ILE A O 1
ATOM 2686 N N . TRP A 1 339 ? 3.833 11.378 16.401 1.00 94.19 339 TRP A N 1
ATOM 2687 C CA . TRP A 1 339 ? 2.511 11.846 15.988 1.00 94.19 339 TRP A CA 1
ATOM 2688 C C . TRP A 1 339 ? 1.425 11.562 17.036 1.00 94.19 339 TRP A C 1
ATOM 2690 O O . TRP A 1 339 ? 0.641 12.456 17.347 1.00 94.19 339 TRP A O 1
ATOM 2700 N N . ASN A 1 340 ? 1.414 10.366 17.634 1.00 94.44 340 ASN A N 1
ATOM 2701 C CA . ASN A 1 340 ? 0.498 10.010 18.719 1.00 94.44 340 ASN A CA 1
ATOM 2702 C C . ASN A 1 340 ? 0.702 10.914 19.942 1.00 94.44 340 ASN A C 1
ATOM 2704 O O . ASN A 1 340 ? -0.270 11.425 20.490 1.00 94.44 340 ASN A O 1
ATOM 2708 N N . LYS A 1 341 ? 1.962 11.195 20.311 1.00 93.19 341 LYS A N 1
ATOM 2709 C CA . LYS A 1 341 ? 2.284 12.141 21.390 1.00 93.19 341 LYS A CA 1
ATOM 2710 C C . LYS A 1 341 ? 1.744 13.546 21.096 1.00 93.19 341 LYS A C 1
ATOM 2712 O O . LYS A 1 341 ? 1.138 14.147 21.976 1.00 93.19 341 LYS A O 1
ATOM 2717 N N . ALA A 1 342 ? 1.903 14.045 19.867 1.00 94.19 342 ALA A N 1
ATOM 2718 C CA . ALA A 1 342 ? 1.339 15.336 19.465 1.00 94.19 342 ALA A CA 1
ATOM 2719 C C . ALA A 1 342 ? -0.195 15.349 19.553 1.00 94.19 342 ALA A C 1
ATOM 2721 O O . ALA A 1 342 ? -0.768 16.306 20.065 1.00 94.19 342 ALA A O 1
ATOM 2722 N N . CYS A 1 343 ? -0.859 14.277 19.105 1.00 93.50 343 CYS A N 1
ATOM 2723 C CA . CYS A 1 343 ? -2.315 14.155 19.205 1.00 93.50 343 CYS A CA 1
ATOM 2724 C C . CYS A 1 343 ? -2.784 14.098 20.665 1.00 93.50 343 CYS A C 1
ATOM 2726 O O . CYS A 1 343 ? -3.777 14.727 21.005 1.00 93.50 343 CYS A O 1
ATOM 2728 N N . SER A 1 344 ? -2.045 13.417 21.547 1.00 93.12 344 SER A N 1
ATOM 2729 C CA . SER A 1 344 ? -2.356 13.389 22.983 1.00 93.12 344 SER A CA 1
ATOM 2730 C C . SER A 1 344 ? -2.225 14.771 23.635 1.00 93.12 344 SER A C 1
ATOM 2732 O O . SER A 1 344 ? -3.040 15.127 24.478 1.00 93.12 344 SER A O 1
ATOM 2734 N N . ILE A 1 345 ? -1.244 15.578 23.221 1.00 93.19 345 ILE A N 1
ATOM 2735 C CA . ILE A 1 345 ? -1.110 16.970 23.682 1.00 93.19 345 ILE A CA 1
ATOM 2736 C C . ILE A 1 345 ? -2.268 17.835 23.153 1.00 93.19 345 ILE A C 1
ATOM 2738 O O . ILE A 1 345 ? -2.807 18.661 23.885 1.00 93.19 345 ILE A O 1
ATOM 2742 N N . ASP A 1 346 ? -2.706 17.621 21.909 1.00 91.69 346 ASP A N 1
ATOM 2743 C CA . ASP A 1 346 ? -3.890 18.299 21.363 1.00 91.69 346 ASP A CA 1
ATOM 2744 C C . ASP A 1 346 ? -5.190 17.886 22.083 1.00 91.69 346 ASP A C 1
ATOM 2746 O O . ASP A 1 346 ? -6.073 18.719 22.266 1.00 91.69 346 ASP A O 1
ATOM 2750 N N . LEU A 1 347 ? -5.297 16.646 22.576 1.00 89.81 347 LEU A N 1
ATOM 2751 C CA . LEU A 1 347 ? -6.399 16.235 23.457 1.00 89.81 347 LEU A CA 1
ATOM 2752 C C . LEU A 1 347 ? -6.379 16.997 24.790 1.00 89.81 347 LEU A C 1
ATOM 2754 O O . LEU A 1 347 ? -7.431 17.438 25.243 1.00 89.81 347 LEU A O 1
ATOM 2758 N N . ILE A 1 348 ? -5.202 17.222 25.387 1.00 91.44 348 ILE A N 1
ATOM 2759 C CA . ILE A 1 348 ? -5.077 18.051 26.602 1.00 91.44 348 ILE A CA 1
ATOM 2760 C C . ILE A 1 348 ? -5.537 19.481 26.321 1.00 91.44 348 ILE A C 1
ATOM 2762 O O . ILE A 1 348 ? -6.309 20.043 27.093 1.00 91.44 348 ILE A O 1
ATOM 2766 N N . ARG A 1 349 ? -5.132 20.053 25.181 1.00 91.06 349 ARG A N 1
ATOM 2767 C CA . ARG A 1 349 ? -5.594 21.380 24.750 1.00 91.06 349 ARG A CA 1
ATOM 2768 C C . ARG A 1 349 ? -7.123 21.462 24.699 1.00 91.06 349 ARG A C 1
ATOM 2770 O O . ARG A 1 349 ? -7.683 22.471 25.107 1.00 91.06 349 ARG A O 1
ATOM 2777 N N . LYS A 1 350 ? -7.790 20.414 24.206 1.00 88.75 350 LYS A N 1
ATOM 2778 C CA . LYS A 1 350 ? -9.258 20.340 24.138 1.00 88.75 350 LYS A CA 1
ATOM 2779 C C . LYS A 1 350 ? -9.919 20.240 25.511 1.00 88.75 350 LYS A C 1
ATOM 2781 O O . LYS A 1 350 ? -10.933 20.894 25.715 1.00 88.75 350 LYS A O 1
ATOM 2786 N N . ILE A 1 351 ? -9.335 19.476 26.440 1.00 88.94 351 ILE A N 1
ATOM 2787 C CA . ILE A 1 351 ? -9.801 19.420 27.837 1.00 88.94 351 ILE A CA 1
ATOM 2788 C C . ILE A 1 351 ? -9.757 20.822 28.450 1.00 88.94 351 ILE A C 1
ATOM 2790 O O . ILE A 1 351 ? -10.764 21.300 28.957 1.00 88.94 351 ILE A O 1
ATOM 2794 N N . LEU A 1 352 ? -8.611 21.502 28.345 1.00 88.56 352 LEU A N 1
ATOM 2795 C CA . LEU A 1 352 ? -8.410 22.827 28.943 1.00 88.56 352 LEU A CA 1
ATOM 2796 C C . LEU A 1 352 ? -9.261 23.921 28.293 1.00 88.56 352 LEU A C 1
ATOM 2798 O O . LEU A 1 352 ? -9.673 24.857 28.966 1.00 88.56 352 LEU A O 1
ATOM 2802 N N . ALA A 1 353 ? -9.519 23.814 26.989 1.00 87.12 353 ALA A N 1
ATOM 2803 C CA . ALA A 1 353 ? -10.380 24.750 26.274 1.00 87.12 353 ALA A CA 1
ATOM 2804 C C . ALA A 1 353 ? -11.879 24.512 26.528 1.00 87.12 353 ALA A C 1
ATOM 2806 O O . ALA A 1 353 ? -12.691 25.279 26.018 1.00 87.12 353 ALA A O 1
ATOM 2807 N N . GLY A 1 354 ? -12.255 23.446 27.248 1.00 80.94 354 GLY A N 1
ATOM 2808 C CA . GLY A 1 354 ? -13.655 23.056 27.405 1.00 80.94 354 GLY A CA 1
ATOM 2809 C C . GLY A 1 354 ? -14.316 22.722 26.066 1.00 80.94 354 GLY A C 1
ATOM 2810 O O . GLY A 1 354 ? -15.467 23.087 25.842 1.00 80.94 354 GLY A O 1
ATOM 2811 N N . ASP A 1 355 ? -13.580 22.075 25.153 1.00 77.25 355 ASP A N 1
ATOM 2812 C CA . ASP A 1 355 ? -14.097 21.693 23.834 1.00 77.25 355 ASP A CA 1
ATOM 2813 C C . ASP A 1 355 ? -15.391 20.884 24.013 1.00 77.25 355 ASP A C 1
ATOM 2815 O O . ASP A 1 355 ? -15.398 19.904 24.759 1.00 77.25 355 ASP A O 1
ATOM 2819 N N . GLY A 1 356 ? -16.476 21.266 23.330 1.00 77.75 356 GLY A N 1
ATOM 2820 C CA . GLY A 1 356 ? -17.839 20.736 23.528 1.00 77.75 356 GLY A CA 1
ATOM 2821 C C . GLY A 1 356 ? -18.045 19.266 23.132 1.00 77.75 356 GLY A C 1
ATOM 2822 O O . GLY A 1 356 ? -19.157 18.834 22.843 1.00 77.75 356 GLY A O 1
ATOM 2823 N N . SER A 1 357 ? -16.972 18.482 23.062 1.00 84.50 357 SER A N 1
ATOM 2824 C CA . SER A 1 357 ? -17.010 17.056 22.775 1.00 84.50 357 SER A CA 1
ATOM 2825 C C . SER A 1 357 ? -17.541 16.255 23.968 1.00 84.50 357 SER A C 1
ATOM 2827 O O . SER A 1 357 ? -17.187 16.509 25.121 1.00 84.50 357 SER A O 1
ATOM 2829 N N . LEU A 1 358 ? -18.309 15.199 23.679 1.00 85.69 358 LEU A N 1
ATOM 2830 C CA . LEU A 1 358 ? -18.810 14.257 24.690 1.00 85.69 358 LEU A CA 1
ATOM 2831 C C . LEU A 1 358 ? -17.691 13.636 25.539 1.00 85.69 358 LEU A C 1
ATOM 2833 O O . LEU A 1 358 ? -17.907 13.312 26.701 1.00 85.69 358 LEU A O 1
ATOM 2837 N N . TRP A 1 359 ? -16.491 13.482 24.976 1.00 85.06 359 TRP A N 1
ATOM 2838 C CA . TRP A 1 359 ? -15.339 12.945 25.697 1.00 85.06 359 TRP A CA 1
ATOM 2839 C C . TRP A 1 359 ? -14.831 13.901 26.783 1.00 85.06 359 TRP A C 1
ATOM 2841 O O . TRP A 1 359 ? -14.583 13.463 27.904 1.00 85.06 359 TRP A O 1
ATOM 2851 N N . VAL A 1 360 ? -14.724 15.201 26.482 1.00 87.12 360 VAL A N 1
ATOM 2852 C CA . VAL A 1 360 ? -14.342 16.223 27.474 1.00 87.12 360 VAL A CA 1
ATOM 2853 C C . VAL A 1 360 ? -15.428 16.360 28.542 1.00 87.12 360 VAL A C 1
ATOM 2855 O O . VAL A 1 360 ? -15.107 16.374 29.728 1.00 87.12 360 VAL A O 1
ATOM 2858 N N . ALA A 1 361 ? -16.706 16.365 28.145 1.00 87.12 361 ALA A N 1
ATOM 2859 C CA . ALA A 1 361 ? -17.824 16.387 29.088 1.00 87.12 361 ALA A CA 1
ATOM 2860 C C . ALA A 1 361 ? -17.791 15.180 30.044 1.00 87.12 361 ALA A C 1
ATOM 2862 O O . ALA A 1 361 ? -17.856 15.348 31.259 1.00 87.12 361 ALA A O 1
ATOM 2863 N N . TRP A 1 362 ? -17.594 13.968 29.512 1.00 89.12 362 TRP A N 1
ATOM 2864 C CA . TRP A 1 362 ? -17.480 12.752 30.318 1.00 89.12 362 TRP A CA 1
ATOM 2865 C C . TRP A 1 362 ? -16.289 12.796 31.286 1.00 89.12 362 TRP A C 1
ATOM 2867 O O . TRP A 1 362 ? -16.431 12.422 32.450 1.00 89.12 362 TRP A O 1
ATOM 2877 N N . LEU A 1 363 ? -15.125 13.279 30.836 1.00 88.00 363 LEU A N 1
ATOM 2878 C CA . LEU A 1 363 ? -13.959 13.436 31.706 1.00 88.00 363 LEU A CA 1
ATOM 2879 C C . LEU A 1 363 ? -14.246 14.376 32.873 1.00 88.00 363 LEU A C 1
ATOM 2881 O O . LEU A 1 363 ? -13.944 14.028 34.012 1.00 88.00 363 LEU A O 1
ATOM 2885 N N . ASN A 1 364 ? -14.854 15.528 32.604 1.00 87.25 364 ASN A N 1
ATOM 2886 C CA . ASN A 1 364 ? -15.153 16.506 33.643 1.00 87.25 364 ASN A CA 1
ATOM 2887 C C . ASN A 1 364 ? -16.173 15.954 34.652 1.00 87.25 364 ASN A C 1
ATOM 2889 O O . ASN A 1 364 ? -15.932 16.033 35.855 1.00 87.25 364 ASN A O 1
ATOM 2893 N N . SER A 1 365 ? -17.248 15.308 34.185 1.00 88.12 365 SER A N 1
ATOM 2894 C CA . SER A 1 365 ? -18.309 14.789 35.062 1.00 88.12 365 SER A CA 1
ATOM 2895 C C . SER A 1 365 ? -17.911 13.546 35.865 1.00 88.12 365 SER A C 1
ATOM 2897 O O . SER A 1 365 ? -18.319 13.409 37.017 1.00 88.12 365 SER A O 1
ATOM 2899 N N . TYR A 1 366 ? -17.137 12.624 35.283 1.00 87.06 366 TYR A N 1
ATOM 2900 C CA . TYR A 1 366 ? -16.902 11.304 35.890 1.00 87.06 366 TYR A CA 1
ATOM 2901 C C . TYR A 1 366 ? -15.467 11.071 36.361 1.00 87.06 366 TYR A C 1
ATOM 2903 O O . TYR A 1 366 ? -15.264 10.301 37.302 1.00 87.06 366 TYR A O 1
ATOM 2911 N N . VAL A 1 367 ? -14.475 11.710 35.731 1.00 87.44 367 VAL A N 1
ATOM 2912 C CA . VAL A 1 367 ? -13.054 11.502 36.054 1.00 87.44 367 VAL A CA 1
ATOM 2913 C C . VAL A 1 367 ? -12.524 12.620 36.940 1.00 87.44 367 VAL A C 1
ATOM 2915 O O . VAL A 1 367 ? -12.048 12.335 38.035 1.00 87.44 367 VAL A O 1
ATOM 2918 N N . PHE A 1 368 ? -12.614 13.872 36.490 1.00 87.69 368 PHE A N 1
ATOM 2919 C CA . PHE A 1 368 ? -12.053 15.015 37.207 1.00 87.69 368 PHE A CA 1
ATOM 2920 C C . PHE A 1 368 ? -12.967 15.528 38.323 1.00 87.69 368 PHE A C 1
ATOM 2922 O O . PHE A 1 368 ? -12.437 16.017 39.314 1.00 87.69 368 PHE A O 1
ATOM 2929 N N . LYS A 1 369 ? -14.298 15.361 38.218 1.00 85.81 369 LYS A N 1
ATOM 2930 C CA . LYS A 1 369 ? -15.282 15.745 39.254 1.00 85.81 369 LYS A CA 1
ATOM 2931 C C . LYS A 1 369 ? -15.020 17.157 39.800 1.00 85.81 369 LYS A C 1
ATOM 2933 O O . LYS A 1 369 ? -14.770 17.331 40.989 1.00 85.81 369 LYS A O 1
ATOM 2938 N N . ASP A 1 370 ? -14.979 18.128 38.891 1.00 78.62 370 ASP A N 1
ATOM 2939 C CA . ASP A 1 370 ? -14.718 19.551 39.164 1.00 78.62 370 ASP A CA 1
ATOM 2940 C C . ASP A 1 370 ? -13.300 19.902 39.658 1.00 78.62 370 ASP A C 1
ATOM 2942 O O . ASP A 1 370 ? -13.023 21.054 39.992 1.00 78.62 370 ASP A O 1
ATOM 2946 N N . GLN A 1 371 ? -12.358 18.951 39.658 1.00 85.31 371 GLN A N 1
ATOM 2947 C CA . GLN A 1 371 ? -10.945 19.257 39.883 1.00 85.31 371 GLN A CA 1
ATOM 2948 C C . GLN A 1 371 ? -10.266 19.797 38.621 1.00 85.31 371 GLN A C 1
ATOM 2950 O O . GLN A 1 371 ? -10.495 19.319 37.509 1.00 85.31 371 GLN A O 1
ATOM 2955 N N . ASP A 1 372 ? -9.354 20.752 38.812 1.00 87.69 372 ASP A N 1
ATOM 2956 C CA . ASP A 1 372 ? -8.517 21.269 37.733 1.00 87.69 372 ASP A CA 1
ATOM 2957 C C . ASP A 1 372 ? -7.588 20.184 37.157 1.00 87.69 372 ASP A C 1
ATOM 2959 O O . ASP A 1 372 ? -6.995 19.374 37.883 1.00 87.69 372 ASP A O 1
ATOM 2963 N N . PHE A 1 373 ? -7.411 20.207 35.832 1.00 89.38 373 PHE A N 1
ATOM 2964 C CA . PHE A 1 373 ? -6.604 19.224 35.116 1.00 89.38 373 PHE A CA 1
ATOM 2965 C C . PHE A 1 373 ? -5.152 19.172 35.601 1.00 89.38 373 PHE A C 1
ATOM 2967 O O . PHE A 1 373 ? -4.556 18.101 35.517 1.00 89.38 373 PHE A O 1
ATOM 2974 N N . TRP A 1 374 ? -4.547 20.263 36.073 1.00 89.62 374 TRP A N 1
ATOM 2975 C CA . TRP A 1 374 ? -3.145 20.269 36.504 1.00 89.62 374 TRP A CA 1
ATOM 2976 C C . TRP A 1 374 ? -2.969 19.690 37.904 1.00 89.62 374 TRP A C 1
ATOM 2978 O O . TRP A 1 374 ? -1.998 18.968 38.143 1.00 89.62 374 TRP A O 1
ATOM 2988 N N . ASN A 1 375 ? -3.941 19.939 38.780 1.00 88.50 375 ASN A N 1
ATOM 2989 C CA . ASN A 1 375 ? -3.907 19.530 40.183 1.00 88.50 375 ASN A CA 1
ATOM 2990 C C . ASN A 1 375 ? -4.551 18.161 40.444 1.00 88.50 375 ASN A C 1
ATOM 2992 O O . ASN A 1 375 ? -4.346 17.586 41.510 1.00 88.50 375 ASN A O 1
ATOM 2996 N N . PHE A 1 376 ? -5.289 17.606 39.478 1.00 89.44 376 PHE A N 1
ATOM 2997 C CA . PHE A 1 376 ? -5.920 16.296 39.618 1.00 89.44 376 PHE A CA 1
ATOM 2998 C C . PHE A 1 376 ? -4.897 15.181 39.906 1.00 89.44 376 PHE A C 1
ATOM 3000 O O . PHE A 1 376 ? -3.922 14.998 39.159 1.00 89.44 376 PHE A O 1
ATOM 3007 N N . VAL A 1 377 ? -5.155 14.390 40.948 1.00 85.12 377 VAL A N 1
ATOM 3008 C CA . VAL A 1 377 ? -4.355 13.217 41.329 1.00 85.12 377 VAL A CA 1
ATOM 3009 C C . VAL A 1 377 ? -5.144 11.954 40.999 1.00 85.12 377 VAL A C 1
ATOM 3011 O O . VAL A 1 377 ? -6.243 11.740 41.505 1.00 85.12 377 VAL A O 1
ATOM 3014 N N . ALA A 1 378 ? -4.587 11.105 40.136 1.00 82.69 378 ALA A N 1
ATOM 3015 C CA . ALA A 1 378 ? -5.247 9.870 39.733 1.00 82.69 378 ALA A CA 1
ATOM 3016 C C . ALA A 1 378 ? -5.281 8.849 40.883 1.00 82.69 378 ALA A C 1
ATOM 3018 O O . ALA A 1 378 ? -4.240 8.469 41.416 1.00 82.69 378 ALA A O 1
ATOM 3019 N N . GLY A 1 379 ? -6.480 8.373 41.229 1.00 79.44 379 GLY A N 1
ATOM 3020 C CA . GLY A 1 379 ? -6.665 7.234 42.131 1.00 79.44 379 GLY A CA 1
ATOM 3021 C C . GLY A 1 379 ? -6.394 5.884 41.451 1.00 79.44 379 GLY A C 1
ATOM 3022 O O . GLY A 1 379 ? -6.258 5.800 40.230 1.00 79.44 379 GLY A O 1
ATOM 3023 N N . SER A 1 380 ? -6.388 4.802 42.234 1.00 75.38 380 SER A N 1
ATOM 3024 C CA . SER A 1 380 ? -6.164 3.423 41.756 1.00 75.38 380 SER A CA 1
ATOM 3025 C C . SER A 1 380 ? -7.164 2.954 40.689 1.00 75.38 380 SER A C 1
ATOM 3027 O O . SER A 1 380 ? -6.827 2.115 39.859 1.00 75.38 380 SER A O 1
ATOM 3029 N N . ASN A 1 381 ? -8.371 3.527 40.671 1.00 75.00 381 ASN A N 1
ATOM 3030 C CA . ASN A 1 381 ? -9.448 3.168 39.742 1.00 75.00 381 ASN A CA 1
ATOM 3031 C C . ASN A 1 381 ? -9.378 3.907 38.390 1.00 75.00 381 ASN A C 1
ATOM 3033 O O . ASN A 1 381 ? -10.228 3.696 37.525 1.00 75.00 381 ASN A O 1
ATOM 3037 N N . VAL A 1 382 ? -8.400 4.796 38.188 1.00 79.00 382 VAL A N 1
ATOM 3038 C CA . VAL A 1 382 ? -8.276 5.585 36.955 1.00 79.00 382 VAL A CA 1
ATOM 3039 C C . VAL A 1 382 ? -7.561 4.772 35.871 1.00 79.00 382 VAL A C 1
ATOM 3041 O O . VAL A 1 382 ? -6.442 4.293 36.050 1.00 79.00 382 VAL A O 1
ATOM 3044 N N . GLY A 1 383 ? -8.202 4.635 34.707 1.00 80.12 383 GLY A N 1
ATOM 3045 C CA . GLY A 1 383 ? -7.678 3.846 33.592 1.00 80.12 383 GLY A CA 1
ATOM 3046 C C . GLY A 1 383 ? -6.315 4.330 33.073 1.00 80.12 383 GLY A C 1
ATOM 3047 O O . GLY A 1 383 ? -6.023 5.527 33.024 1.00 80.12 383 GLY A O 1
ATOM 3048 N N . SER A 1 384 ? -5.491 3.390 32.595 1.00 79.94 384 SER A N 1
ATOM 3049 C CA . SER A 1 384 ? -4.108 3.653 32.147 1.00 79.94 384 SER A CA 1
ATOM 3050 C C . SER A 1 384 ? -3.971 4.747 31.076 1.00 79.94 384 SER A C 1
ATOM 3052 O O . SER A 1 384 ? -2.946 5.426 31.011 1.00 79.94 384 SER A O 1
ATOM 3054 N N . SER A 1 385 ? -4.998 4.952 30.249 1.00 80.31 385 SER A N 1
ATOM 3055 C CA . SER A 1 385 ? -5.037 6.014 29.240 1.00 80.31 385 SER A CA 1
ATOM 3056 C C . SER A 1 385 ? -5.019 7.410 29.861 1.00 80.31 385 SER A C 1
ATOM 3058 O O . SER A 1 385 ? -4.289 8.266 29.371 1.00 80.31 385 SER A O 1
ATOM 3060 N N . ILE A 1 386 ? -5.746 7.630 30.961 1.00 84.94 386 ILE A N 1
ATOM 3061 C CA . ILE A 1 386 ? -5.757 8.918 31.667 1.00 84.94 386 ILE A CA 1
ATOM 3062 C C . ILE A 1 386 ? -4.403 9.158 32.325 1.00 84.94 386 ILE A C 1
ATOM 3064 O O . ILE A 1 386 ? -3.828 10.222 32.129 1.00 84.94 386 ILE A O 1
ATOM 3068 N N . ASN A 1 387 ? -3.808 8.148 32.968 1.00 86.12 387 ASN A N 1
ATOM 3069 C CA . ASN A 1 387 ? -2.453 8.271 33.519 1.00 86.12 387 ASN A CA 1
ATOM 3070 C C . ASN A 1 387 ? -1.423 8.684 32.454 1.00 86.12 387 ASN A C 1
ATOM 3072 O O . ASN A 1 387 ? -0.551 9.509 32.721 1.00 86.12 387 ASN A O 1
ATOM 3076 N N . ARG A 1 388 ? -1.548 8.192 31.213 1.00 86.31 388 ARG A N 1
ATOM 3077 C CA . ARG A 1 388 ? -0.700 8.655 30.100 1.00 86.31 388 ARG A CA 1
ATOM 3078 C C . ARG A 1 388 ? -0.935 10.124 29.737 1.00 86.31 388 ARG A C 1
ATOM 3080 O O . ARG A 1 388 ? 0.041 10.796 29.418 1.00 86.31 388 ARG A O 1
ATOM 3087 N N . VAL A 1 389 ? -2.174 10.624 29.796 1.00 88.31 389 VAL A N 1
ATOM 3088 C CA . VAL A 1 389 ? -2.478 12.061 29.629 1.00 88.31 389 VAL A CA 1
ATOM 3089 C C . VAL A 1 389 ? -1.786 12.875 30.716 1.00 88.31 389 VAL A C 1
ATOM 3091 O O . VAL A 1 389 ? -1.087 13.839 30.410 1.00 88.31 389 VAL A O 1
ATOM 3094 N N . LEU A 1 390 ? -1.945 12.474 31.979 1.00 89.75 390 LEU A N 1
ATOM 3095 C CA . LEU A 1 390 ? -1.399 13.219 33.114 1.00 89.75 390 LEU A CA 1
ATOM 3096 C C . LEU A 1 390 ? 0.134 13.263 33.070 1.00 89.75 390 LEU A C 1
ATOM 3098 O O . LEU A 1 390 ? 0.733 14.312 33.299 1.00 89.75 390 LEU A O 1
ATOM 3102 N N . ASN A 1 391 ? 0.775 12.168 32.655 1.00 90.56 391 ASN A N 1
ATOM 3103 C CA . ASN A 1 391 ? 2.229 12.104 32.477 1.00 90.56 391 ASN A CA 1
ATOM 3104 C C . ASN A 1 391 ? 2.762 13.058 31.389 1.00 90.56 391 ASN A C 1
ATOM 3106 O O . ASN A 1 391 ? 3.960 13.341 31.348 1.00 90.56 391 ASN A O 1
ATOM 3110 N N . LEU A 1 392 ? 1.904 13.572 30.500 1.00 91.88 392 LEU A N 1
ATOM 3111 C CA . LEU A 1 392 ? 2.280 14.556 29.482 1.00 91.88 392 LEU A CA 1
ATOM 3112 C C . LEU A 1 392 ? 2.164 16.011 29.963 1.00 91.88 392 LEU A C 1
ATOM 3114 O O . LEU A 1 392 ? 2.560 16.906 29.209 1.00 91.88 392 LEU A O 1
ATOM 3118 N N . ARG A 1 393 ? 1.692 16.271 31.194 1.00 92.94 393 ARG A N 1
ATOM 3119 C CA . ARG A 1 393 ? 1.569 17.627 31.767 1.00 92.94 393 ARG A CA 1
ATOM 3120 C C . ARG A 1 393 ? 2.853 18.466 31.621 1.00 92.94 393 ARG A C 1
ATOM 3122 O O . ARG A 1 393 ? 2.754 19.547 31.041 1.00 92.94 393 ARG A O 1
ATOM 3129 N N . PRO A 1 394 ? 4.062 17.991 31.999 1.00 91.75 394 PRO A N 1
ATOM 3130 C CA . PRO A 1 394 ? 5.272 18.820 31.918 1.00 91.75 394 PRO A CA 1
ATOM 3131 C C . PRO A 1 394 ? 5.640 19.194 30.478 1.00 91.75 394 PRO A C 1
ATOM 3133 O O . PRO A 1 394 ? 6.016 20.327 30.187 1.00 91.75 394 PRO A O 1
ATOM 3136 N N . THR A 1 395 ? 5.496 18.240 29.549 1.00 91.06 395 THR A N 1
ATOM 3137 C CA . THR A 1 395 ? 5.756 18.494 28.123 1.00 91.06 395 THR A CA 1
ATOM 3138 C C . THR A 1 395 ? 4.746 19.490 27.556 1.00 91.06 395 THR A C 1
ATOM 3140 O O . THR A 1 395 ? 5.116 20.365 26.779 1.00 91.06 395 THR A O 1
ATOM 3143 N N . THR A 1 396 ? 3.480 19.363 27.949 1.00 91.50 396 THR A N 1
ATOM 3144 C CA . THR A 1 396 ? 2.391 20.223 27.476 1.00 91.50 396 THR A CA 1
ATOM 3145 C C . THR A 1 396 ? 2.571 21.659 27.951 1.00 91.50 396 THR A C 1
ATOM 3147 O O . THR A 1 396 ? 2.491 22.572 27.136 1.00 91.50 396 THR A O 1
ATOM 3150 N N . LEU A 1 397 ? 2.903 21.851 29.232 1.00 91.12 397 LEU A N 1
ATOM 3151 C CA . LEU A 1 397 ? 3.142 23.171 29.813 1.00 91.12 397 LEU A CA 1
ATOM 3152 C C . LEU A 1 397 ? 4.262 23.919 29.075 1.00 91.12 397 LEU A C 1
ATOM 3154 O O . LEU A 1 397 ? 4.079 25.067 28.689 1.00 91.12 397 LEU A O 1
ATOM 3158 N N . ASN A 1 398 ? 5.380 23.238 28.794 1.00 90.44 398 ASN A N 1
ATOM 3159 C CA . ASN A 1 398 ? 6.499 23.816 28.045 1.00 90.44 398 ASN A CA 1
ATOM 3160 C C . ASN A 1 398 ? 6.107 24.211 26.606 1.00 90.44 398 ASN A C 1
ATOM 3162 O O . ASN A 1 398 ? 6.524 25.245 26.093 1.00 90.44 398 ASN A O 1
ATOM 3166 N N . ILE A 1 399 ? 5.284 23.407 25.927 1.00 90.25 399 ILE A N 1
ATOM 3167 C CA . ILE A 1 399 ? 4.839 23.729 24.561 1.00 90.25 399 ILE A CA 1
ATOM 3168 C C . ILE A 1 399 ? 3.869 24.911 24.569 1.00 90.25 399 ILE A C 1
ATOM 3170 O O . ILE A 1 399 ? 3.950 25.766 23.691 1.00 90.25 399 ILE A O 1
ATOM 3174 N N . PHE A 1 400 ? 2.963 24.966 25.545 1.00 88.31 400 PHE A N 1
ATOM 3175 C CA . PHE A 1 400 ? 1.955 26.022 25.616 1.00 88.31 400 PHE A CA 1
ATOM 3176 C C . PHE A 1 400 ? 2.552 27.363 26.039 1.00 88.31 400 PHE A C 1
ATOM 3178 O O . PHE A 1 400 ? 2.072 28.394 25.582 1.00 88.31 400 PHE A O 1
ATOM 3185 N N . SER A 1 401 ? 3.622 27.362 26.839 1.00 85.56 401 SER A N 1
ATOM 3186 C CA . SER A 1 401 ? 4.344 28.588 27.194 1.00 85.56 401 SER A CA 1
ATOM 3187 C C . SER A 1 401 ? 5.256 29.103 26.075 1.00 85.56 401 SER A C 1
ATOM 3189 O O . SER A 1 401 ? 5.466 30.307 25.964 1.00 85.56 401 SER A O 1
ATOM 3191 N N . SER A 1 402 ? 5.803 28.211 25.242 1.00 82.56 402 SER A N 1
ATOM 3192 C CA . SER A 1 402 ? 6.791 28.570 24.212 1.00 82.56 402 SER A CA 1
ATOM 3193 C C . SER A 1 402 ? 6.211 28.800 22.814 1.00 82.56 402 SER A C 1
ATOM 3195 O O . SER A 1 402 ? 6.912 29.331 21.949 1.00 82.56 402 SER A O 1
ATOM 3197 N N . SER A 1 403 ? 4.966 28.391 22.549 1.00 80.94 403 SER A N 1
ATOM 3198 C CA . SER A 1 403 ? 4.388 28.414 21.202 1.00 80.94 403 SER A CA 1
ATOM 3199 C C . SER A 1 403 ? 3.233 29.402 21.064 1.00 80.94 403 SER A C 1
ATOM 3201 O O . SER A 1 403 ? 2.256 29.344 21.802 1.00 80.94 403 SER A O 1
ATOM 3203 N N . SER A 1 404 ? 3.305 30.262 20.045 1.00 76.69 404 SER A N 1
ATOM 3204 C CA . SER A 1 404 ? 2.233 31.200 19.687 1.00 76.69 404 SER A CA 1
ATOM 3205 C C . SER A 1 404 ? 1.055 30.544 18.957 1.00 76.69 404 SER A C 1
ATOM 3207 O O . SER A 1 404 ? -0.007 31.151 18.836 1.00 76.69 404 SER A O 1
ATOM 3209 N N . SER A 1 405 ? 1.215 29.312 18.455 1.00 80.94 405 SER A N 1
ATOM 3210 C CA . SER A 1 405 ? 0.150 28.572 17.775 1.00 80.94 405 SER A CA 1
ATOM 3211 C C . SER A 1 405 ? 0.045 27.148 18.295 1.00 80.94 405 SER A C 1
ATOM 3213 O O . SER A 1 405 ? 0.999 26.378 18.265 1.00 80.94 405 SER A O 1
ATOM 3215 N N . LEU A 1 406 ? -1.157 26.775 18.731 1.00 85.44 406 LEU A N 1
ATOM 3216 C CA . LEU A 1 406 ? -1.437 25.461 19.307 1.00 85.44 406 LEU A CA 1
ATOM 3217 C C . LEU A 1 406 ? -2.143 24.525 18.321 1.00 85.44 406 LEU A C 1
ATOM 3219 O O . LEU A 1 406 ? -2.907 23.645 18.722 1.00 85.44 406 LEU A O 1
ATOM 3223 N N . ARG A 1 407 ? -1.924 24.697 17.010 1.00 88.88 407 ARG A N 1
ATOM 3224 C CA . ARG A 1 407 ? -2.435 23.729 16.032 1.00 88.88 407 ARG A CA 1
ATOM 3225 C C . ARG A 1 407 ? -1.634 22.438 16.164 1.00 88.88 407 ARG A C 1
ATOM 3227 O O . ARG A 1 407 ? -0.424 22.454 16.373 1.00 88.88 407 ARG A O 1
ATOM 3234 N N . LEU A 1 408 ? -2.282 21.298 15.927 1.00 90.12 408 LEU A N 1
ATOM 3235 C CA . LEU A 1 408 ? -1.636 19.981 16.005 1.00 90.12 408 LEU A CA 1
ATOM 3236 C C . LEU A 1 408 ? -0.340 19.877 15.175 1.00 90.12 408 LEU A C 1
ATOM 3238 O O . LEU A 1 408 ? 0.592 19.171 15.557 1.00 90.12 408 LEU A O 1
ATOM 3242 N N . ARG A 1 409 ? -0.267 20.568 14.029 1.00 88.56 409 ARG A N 1
ATOM 3243 C CA . ARG A 1 409 ? 0.948 20.604 13.202 1.00 88.56 409 ARG A CA 1
ATOM 3244 C C . ARG A 1 409 ? 2.113 21.281 13.930 1.00 88.56 409 ARG A C 1
ATOM 3246 O O . ARG A 1 409 ? 3.219 20.760 13.852 1.00 88.56 409 ARG A O 1
ATOM 3253 N N . ASP A 1 410 ? 1.857 22.377 14.632 1.00 89.44 410 ASP A N 1
ATOM 3254 C CA . ASP A 1 410 ? 2.874 23.168 15.329 1.00 89.44 410 ASP A CA 1
ATOM 3255 C C . ASP A 1 410 ? 3.356 22.439 16.589 1.00 89.44 410 ASP A C 1
ATOM 3257 O O . ASP A 1 410 ? 4.559 22.339 16.830 1.00 89.44 410 ASP A O 1
ATOM 3261 N N . ILE A 1 411 ? 2.427 21.793 17.307 1.00 92.06 411 ILE A N 1
ATOM 3262 C CA . ILE A 1 411 ? 2.735 20.873 18.414 1.00 92.06 411 ILE A CA 1
ATOM 3263 C C . ILE A 1 411 ? 3.633 19.728 17.926 1.00 92.06 411 ILE A C 1
ATOM 3265 O O . ILE A 1 411 ? 4.638 19.404 18.551 1.00 92.06 411 ILE A O 1
ATOM 3269 N N . TRP A 1 412 ? 3.301 19.098 16.797 1.00 91.88 412 TRP A N 1
ATOM 3270 C CA . TRP A 1 412 ? 4.140 18.038 16.235 1.00 91.88 412 TRP A CA 1
ATOM 3271 C C . TRP A 1 412 ? 5.523 18.552 15.802 1.00 91.88 412 TRP A C 1
ATOM 3273 O O . TRP A 1 412 ? 6.535 17.881 16.024 1.00 91.88 412 TRP A O 1
ATOM 3283 N N . ASP A 1 413 ? 5.580 19.741 15.203 1.00 88.75 413 ASP A N 1
ATOM 3284 C CA . ASP A 1 413 ? 6.821 20.366 14.748 1.00 88.75 413 ASP A CA 1
ATOM 3285 C C . ASP A 1 413 ? 7.756 20.760 15.903 1.00 88.75 413 ASP A C 1
ATOM 3287 O O . ASP A 1 413 ? 8.979 20.759 15.699 1.00 88.75 413 ASP A O 1
ATOM 3291 N N . SER A 1 414 ? 7.214 21.047 17.094 1.00 89.19 414 SER A N 1
ATOM 3292 C CA . SER A 1 414 ? 7.988 21.386 18.295 1.00 89.19 414 SER A CA 1
ATOM 3293 C C . SER A 1 414 ? 8.603 20.162 18.980 1.00 89.19 414 SER A C 1
ATOM 3295 O O . SER A 1 414 ? 9.743 20.241 19.434 1.00 89.19 414 SER A O 1
ATOM 3297 N N . ILE A 1 415 ? 7.903 19.020 18.997 1.00 90.56 415 ILE A N 1
ATOM 3298 C CA . ILE A 1 415 ? 8.363 17.803 19.697 1.00 90.56 415 ILE A CA 1
ATOM 3299 C C . ILE A 1 415 ? 9.179 16.840 18.831 1.00 90.56 415 ILE A C 1
ATOM 3301 O O . ILE A 1 415 ? 9.821 15.928 19.357 1.00 90.56 415 ILE A O 1
ATOM 3305 N N . ARG A 1 416 ? 9.121 16.966 17.501 1.00 89.06 416 ARG A N 1
ATOM 3306 C CA . ARG A 1 416 ? 9.875 16.078 16.605 1.00 89.06 416 ARG A CA 1
ATOM 3307 C C . ARG A 1 416 ? 11.375 16.372 16.664 1.00 89.06 416 ARG A C 1
ATOM 3309 O O . ARG A 1 416 ? 11.798 17.521 16.781 1.00 89.06 416 ARG A O 1
ATOM 3316 N N . ILE A 1 417 ? 12.186 15.336 16.453 1.00 87.25 417 ILE A N 1
ATOM 3317 C CA . ILE A 1 417 ? 13.644 15.469 16.362 1.00 87.25 417 ILE A CA 1
ATOM 3318 C C . ILE A 1 417 ? 14.006 16.395 15.189 1.00 87.25 417 ILE A C 1
ATOM 3320 O O . ILE A 1 417 ? 13.532 16.233 14.055 1.00 87.25 417 ILE A O 1
ATOM 3324 N N . LYS A 1 418 ? 14.849 17.396 15.459 1.00 85.75 418 LYS A N 1
ATOM 3325 C CA . LYS A 1 418 ? 15.376 18.318 14.448 1.00 85.75 418 LYS A CA 1
ATOM 3326 C C . LYS A 1 418 ? 16.739 17.812 13.956 1.00 85.75 418 LYS A C 1
ATOM 3328 O O . LYS A 1 418 ? 17.487 17.204 14.703 1.00 85.75 418 LYS A O 1
ATOM 3333 N N . ARG A 1 419 ? 17.013 18.023 12.668 1.00 89.12 419 ARG A N 1
ATOM 3334 C CA . ARG A 1 419 ? 18.247 17.641 11.973 1.00 89.12 419 ARG A CA 1
ATOM 3335 C C . ARG A 1 419 ? 18.570 18.729 10.958 1.00 89.12 419 ARG A C 1
ATOM 3337 O O . ARG A 1 419 ? 17.635 19.381 10.476 1.00 89.12 419 ARG A O 1
ATOM 3344 N N . ASP A 1 420 ? 19.845 18.887 10.638 1.00 93.31 420 ASP A N 1
ATOM 3345 C CA . ASP A 1 420 ? 20.303 19.859 9.655 1.00 93.31 420 ASP A CA 1
ATOM 3346 C C . ASP A 1 420 ? 19.792 19.561 8.248 1.00 93.31 420 ASP A C 1
ATOM 3348 O O . ASP A 1 420 ? 19.462 18.430 7.872 1.00 93.31 420 ASP A O 1
ATOM 3352 N N . LYS A 1 421 ? 19.702 20.632 7.465 1.00 94.31 421 LYS A N 1
ATOM 3353 C CA . LYS A 1 421 ? 19.297 20.589 6.066 1.00 94.31 421 LYS A CA 1
ATOM 3354 C C . LYS A 1 421 ? 20.398 19.934 5.239 1.00 94.31 421 LYS A C 1
ATOM 3356 O O . LYS A 1 421 ? 21.540 20.381 5.268 1.00 94.31 421 LYS A O 1
ATOM 3361 N N . VAL A 1 422 ? 20.042 18.923 4.448 1.00 94.50 422 VAL A N 1
ATOM 3362 C CA . VAL A 1 422 ? 21.004 18.295 3.532 1.00 94.50 422 VAL A CA 1
ATOM 3363 C C . VAL A 1 422 ? 21.146 19.148 2.269 1.00 94.50 422 VAL A C 1
ATOM 3365 O O . VAL A 1 422 ? 20.137 19.633 1.748 1.00 94.50 422 VAL A O 1
ATOM 3368 N N . PRO A 1 423 ? 22.363 19.347 1.740 1.00 93.31 423 PRO A N 1
ATOM 3369 C CA . PRO A 1 423 ? 22.590 20.294 0.649 1.00 93.31 423 PRO A CA 1
ATOM 3370 C C . PRO A 1 423 ? 21.928 19.827 -0.663 1.00 93.31 423 PRO A C 1
ATOM 3372 O O . PRO A 1 423 ? 21.332 20.632 -1.378 1.00 93.31 423 PRO A O 1
ATOM 3375 N N . TRP A 1 424 ? 21.901 18.517 -0.919 1.00 94.25 424 TRP A N 1
ATOM 3376 C CA . TRP A 1 424 ? 21.386 17.898 -2.147 1.00 94.25 424 TRP A CA 1
ATOM 3377 C C . TRP A 1 424 ? 19.852 17.799 -2.244 1.00 94.25 424 TRP A C 1
ATOM 3379 O O . TRP A 1 424 ? 19.337 17.368 -3.274 1.00 94.25 424 TRP A O 1
ATOM 3389 N N . HIS A 1 425 ? 19.080 18.174 -1.213 1.00 94.06 425 HIS A N 1
ATOM 3390 C CA . HIS A 1 425 ? 17.619 17.943 -1.189 1.00 94.06 425 HIS A CA 1
ATOM 3391 C C . HIS A 1 425 ? 16.885 18.550 -2.404 1.00 94.06 425 HIS A C 1
ATOM 3393 O O . HIS A 1 425 ? 16.029 17.901 -2.999 1.00 94.06 425 HIS A O 1
ATOM 3399 N N . ASN A 1 426 ? 17.292 19.748 -2.836 1.00 92.94 426 ASN A N 1
ATOM 3400 C CA . ASN A 1 426 ? 16.727 20.467 -3.985 1.00 92.94 426 ASN A CA 1
ATOM 3401 C C . ASN A 1 426 ? 17.149 19.901 -5.355 1.00 92.94 426 ASN A C 1
ATOM 3403 O O . ASN A 1 426 ? 16.646 20.375 -6.381 1.00 92.94 426 ASN A O 1
ATOM 3407 N N . LEU A 1 427 ? 18.089 18.950 -5.397 1.00 93.25 427 LEU A N 1
ATOM 3408 C CA . LEU A 1 427 ? 18.471 18.263 -6.635 1.00 93.25 427 LEU A CA 1
ATOM 3409 C C . LEU A 1 427 ? 17.439 17.216 -7.036 1.00 93.25 427 LEU A C 1
ATOM 3411 O O . LEU A 1 427 ? 17.163 17.056 -8.218 1.00 93.25 427 LEU A O 1
ATOM 3415 N N . ILE A 1 428 ? 16.855 16.528 -6.053 1.00 94.56 428 ILE A N 1
ATOM 3416 C CA . ILE A 1 428 ? 15.937 15.407 -6.293 1.00 94.56 428 ILE A CA 1
ATOM 3417 C C . ILE A 1 428 ? 14.483 15.722 -5.931 1.00 94.56 428 ILE A C 1
ATOM 3419 O O . ILE A 1 428 ? 13.572 15.082 -6.458 1.00 94.56 428 ILE A O 1
ATOM 3423 N N . TRP A 1 429 ? 14.248 16.710 -5.062 1.00 94.25 429 TRP A N 1
ATOM 3424 C CA . TRP A 1 429 ? 12.919 17.149 -4.634 1.00 94.25 429 TRP A CA 1
ATOM 3425 C C . TRP A 1 429 ? 12.616 18.544 -5.188 1.00 94.25 429 TRP A C 1
ATOM 3427 O O . TRP A 1 429 ? 12.701 19.547 -4.483 1.00 94.25 429 TRP A O 1
ATOM 3437 N N . PHE A 1 430 ? 12.270 18.611 -6.471 1.00 91.88 430 PHE A N 1
ATOM 3438 C CA . PHE A 1 430 ? 11.952 19.852 -7.184 1.00 91.88 430 PHE A CA 1
ATOM 3439 C C . PHE A 1 430 ? 10.579 19.748 -7.879 1.00 91.88 430 PHE A C 1
ATOM 3441 O O . PHE A 1 430 ? 10.049 18.643 -8.029 1.00 91.88 430 PHE A O 1
ATOM 3448 N N . PRO A 1 431 ? 9.943 20.865 -8.275 1.00 88.94 431 PRO A N 1
ATOM 3449 C CA . PRO A 1 431 ? 8.722 20.807 -9.080 1.00 88.94 431 PRO A CA 1
ATOM 3450 C C . PRO A 1 431 ? 8.951 19.981 -10.354 1.00 88.94 431 PRO A C 1
ATOM 3452 O O . PRO A 1 431 ? 9.986 20.129 -10.983 1.00 88.94 431 PRO A O 1
ATOM 3455 N N . MET A 1 432 ? 8.003 19.123 -10.739 1.00 87.31 432 MET A N 1
ATOM 3456 C CA . MET A 1 432 ? 8.118 18.201 -11.892 1.00 87.31 432 MET A CA 1
ATOM 3457 C C . MET A 1 432 ? 9.099 17.025 -11.728 1.00 87.31 432 MET A C 1
ATOM 3459 O O . MET A 1 432 ? 9.345 16.294 -12.684 1.00 87.31 432 MET A O 1
ATOM 3463 N N . HIS A 1 433 ? 9.634 16.782 -10.527 1.00 91.69 433 HIS A N 1
ATOM 3464 C CA . HIS A 1 433 ? 10.388 15.552 -10.284 1.00 91.69 433 HIS A CA 1
ATOM 3465 C C . HIS A 1 433 ? 9.517 14.305 -10.512 1.00 91.69 433 HIS A C 1
ATOM 3467 O O . HIS A 1 433 ? 8.348 14.262 -10.122 1.00 91.69 433 HIS A O 1
ATOM 3473 N N . ILE A 1 434 ? 10.107 13.257 -11.087 1.00 93.00 434 ILE A N 1
ATOM 3474 C CA . ILE A 1 434 ? 9.440 11.966 -11.274 1.00 93.00 434 ILE A CA 1
ATOM 3475 C C . ILE A 1 434 ? 9.645 11.134 -9.998 1.00 93.00 434 ILE A C 1
ATOM 3477 O O . ILE A 1 434 ? 10.786 10.769 -9.702 1.00 93.00 434 ILE A O 1
ATOM 3481 N N . PRO A 1 435 ? 8.586 10.759 -9.248 1.00 93.00 435 PRO A N 1
ATOM 3482 C CA . PRO A 1 435 ? 8.736 10.142 -7.926 1.00 93.00 435 PRO A CA 1
ATOM 3483 C C . PRO A 1 435 ? 9.615 8.884 -7.899 1.00 93.00 435 PRO A C 1
ATOM 3485 O O . PRO A 1 435 ? 10.459 8.733 -7.012 1.00 93.00 435 PRO A O 1
ATOM 3488 N N . LYS A 1 436 ? 9.463 7.989 -8.888 1.00 93.00 436 LYS A N 1
ATOM 3489 C CA . LYS A 1 436 ? 10.290 6.774 -8.995 1.00 93.00 436 LYS A CA 1
ATOM 3490 C C . LYS A 1 436 ? 11.770 7.080 -9.242 1.00 93.00 436 LYS A C 1
ATOM 3492 O O . LYS A 1 436 ? 12.619 6.363 -8.722 1.00 93.00 436 LYS A O 1
ATOM 3497 N N . PHE A 1 437 ? 12.081 8.145 -9.977 1.00 95.88 437 PHE A N 1
ATOM 3498 C CA . PHE A 1 437 ? 13.458 8.523 -10.299 1.00 95.88 437 PHE A CA 1
ATOM 3499 C C . PHE A 1 437 ? 14.117 9.188 -9.097 1.00 95.88 437 PHE A C 1
ATOM 3501 O O . PHE A 1 437 ? 15.201 8.781 -8.685 1.00 95.88 437 PHE A O 1
ATOM 3508 N N . SER A 1 438 ? 13.414 10.128 -8.461 1.00 96.06 438 SER A N 1
ATOM 3509 C CA . SER A 1 438 ? 13.900 10.802 -7.258 1.00 96.06 438 SER A CA 1
ATOM 3510 C C . SER A 1 438 ? 14.184 9.841 -6.114 1.00 96.06 438 SER A C 1
ATOM 3512 O O . SER A 1 438 ? 15.130 10.070 -5.371 1.00 96.06 438 SER A O 1
ATOM 3514 N N . LEU A 1 439 ? 13.422 8.752 -5.964 1.00 95.31 439 LEU A N 1
ATOM 3515 C CA . LEU A 1 439 ? 13.715 7.754 -4.931 1.00 95.31 439 LEU A CA 1
ATOM 3516 C C . LEU A 1 439 ? 14.966 6.924 -5.217 1.00 95.31 439 LEU A C 1
ATOM 3518 O O . LEU A 1 439 ? 15.709 6.630 -4.283 1.00 95.31 439 LEU A O 1
ATOM 3522 N N . ILE A 1 440 ? 15.229 6.559 -6.473 1.00 95.88 440 ILE A N 1
ATOM 3523 C CA . ILE A 1 440 ? 16.488 5.887 -6.826 1.00 95.88 440 ILE A CA 1
ATOM 3524 C C . ILE A 1 440 ? 17.669 6.851 -6.668 1.00 95.88 440 ILE A C 1
ATOM 3526 O O . ILE A 1 440 ? 18.679 6.465 -6.085 1.00 95.88 440 ILE A O 1
ATOM 3530 N N . ALA A 1 441 ? 17.518 8.114 -7.073 1.00 96.81 441 ALA A N 1
ATOM 3531 C CA . ALA A 1 441 ? 18.528 9.151 -6.856 1.00 96.81 441 ALA A CA 1
ATOM 3532 C C . ALA A 1 441 ? 18.761 9.456 -5.363 1.00 96.81 441 ALA A C 1
ATOM 3534 O O . ALA A 1 441 ? 19.892 9.637 -4.928 1.00 96.81 441 ALA A O 1
ATOM 3535 N N . TRP A 1 442 ? 17.712 9.450 -4.540 1.00 97.06 442 TRP A N 1
ATOM 3536 C CA . TRP A 1 442 ? 17.830 9.535 -3.083 1.00 97.06 442 TRP A CA 1
ATOM 3537 C C . TRP A 1 442 ? 18.658 8.373 -2.518 1.00 97.06 442 TRP A C 1
ATOM 3539 O O . TRP A 1 442 ? 19.576 8.589 -1.728 1.00 97.06 442 TRP A O 1
ATOM 3549 N N . MET A 1 443 ? 18.383 7.142 -2.962 1.00 95.56 443 MET A N 1
ATOM 3550 C CA . MET A 1 443 ? 19.146 5.966 -2.536 1.00 95.56 443 MET A CA 1
ATOM 3551 C C . MET A 1 443 ? 20.598 5.987 -3.036 1.00 95.56 443 MET A C 1
ATOM 3553 O O . MET A 1 443 ? 21.488 5.531 -2.317 1.00 95.56 443 MET A O 1
ATOM 3557 N N . SER A 1 444 ? 20.869 6.522 -4.231 1.00 95.75 444 SER A N 1
ATOM 3558 C CA . SER A 1 444 ? 22.244 6.666 -4.723 1.00 95.75 444 SER A CA 1
ATOM 3559 C C . SER A 1 444 ? 23.011 7.726 -3.925 1.00 95.75 444 SER A C 1
ATOM 3561 O O . SER A 1 444 ? 24.131 7.467 -3.486 1.00 95.75 444 SER A O 1
ATOM 3563 N N . LEU A 1 445 ? 22.397 8.873 -3.620 1.00 96.00 445 LEU A N 1
ATOM 3564 C CA . LEU A 1 445 ? 23.008 9.920 -2.792 1.00 96.00 445 LEU A CA 1
ATOM 3565 C C . LEU A 1 445 ? 23.368 9.419 -1.387 1.00 96.00 445 LEU A C 1
ATOM 3567 O O . LEU A 1 445 ? 24.450 9.725 -0.892 1.00 96.00 445 LEU A O 1
ATOM 3571 N N . LEU A 1 446 ? 22.516 8.587 -0.782 1.00 94.94 446 LEU A N 1
ATOM 3572 C CA . LEU A 1 446 ? 22.798 7.947 0.509 1.00 94.94 446 LEU A CA 1
ATOM 3573 C C . LEU A 1 446 ? 23.749 6.742 0.416 1.00 94.94 446 LEU A C 1
ATOM 3575 O O . LEU A 1 446 ? 24.109 6.168 1.440 1.00 94.94 446 LEU A O 1
ATOM 3579 N N . ASN A 1 447 ? 24.152 6.349 -0.794 1.00 94.00 447 ASN A N 1
ATOM 3580 C CA . ASN A 1 447 ? 24.951 5.156 -1.063 1.00 94.00 447 ASN A CA 1
ATOM 3581 C C . ASN A 1 447 ? 24.332 3.864 -0.507 1.00 94.00 447 ASN A C 1
ATOM 3583 O O . ASN A 1 447 ? 25.036 3.014 0.027 1.00 94.00 447 ASN A O 1
ATOM 3587 N N . ILE A 1 448 ? 23.010 3.712 -0.604 1.00 92.38 448 ILE A N 1
ATOM 3588 C CA . ILE A 1 448 ? 22.270 2.568 -0.039 1.00 92.38 448 ILE A CA 1
ATOM 3589 C C . ILE A 1 448 ? 21.679 1.640 -1.101 1.00 92.38 448 ILE A C 1
ATOM 3591 O O . ILE A 1 448 ? 20.913 0.744 -0.765 1.00 92.38 448 ILE A O 1
ATOM 3595 N N . LEU A 1 449 ? 21.989 1.828 -2.382 1.00 92.50 449 LEU A N 1
ATOM 3596 C CA . LEU A 1 449 ? 21.556 0.892 -3.423 1.00 92.50 449 LEU A CA 1
ATOM 3597 C C . LEU A 1 449 ? 22.271 -0.470 -3.275 1.00 92.50 449 LEU A C 1
ATOM 3599 O O . LEU A 1 449 ? 23.412 -0.502 -2.826 1.00 92.50 449 LEU A O 1
ATOM 3603 N N . PRO A 1 450 ? 21.630 -1.605 -3.621 1.00 89.81 450 PRO A N 1
ATOM 3604 C CA . PRO A 1 450 ? 22.225 -2.943 -3.519 1.00 89.81 450 PRO A CA 1
ATOM 3605 C C . PRO A 1 450 ? 23.220 -3.232 -4.661 1.00 89.81 450 PRO A C 1
ATOM 3607 O O . PRO A 1 450 ? 22.957 -4.047 -5.550 1.00 89.81 450 PRO A O 1
ATOM 3610 N N . THR A 1 451 ? 24.345 -2.523 -4.654 1.00 92.19 451 THR A N 1
ATOM 3611 C CA . THR A 1 451 ? 25.513 -2.769 -5.514 1.00 92.19 451 THR A CA 1
ATOM 3612 C C . THR A 1 451 ? 26.264 -4.028 -5.071 1.00 92.19 451 THR A C 1
ATOM 3614 O O . THR A 1 451 ? 26.183 -4.399 -3.895 1.00 92.19 451 THR A O 1
ATOM 3617 N N . ARG A 1 452 ? 26.979 -4.709 -5.981 1.00 90.94 452 ARG A N 1
ATOM 3618 C CA . ARG A 1 452 ? 27.697 -5.961 -5.651 1.00 90.94 452 ARG A CA 1
ATOM 3619 C C . ARG A 1 452 ? 28.694 -5.768 -4.500 1.00 90.94 452 ARG A C 1
ATOM 3621 O O . ARG A 1 452 ? 28.737 -6.616 -3.615 1.00 90.94 452 ARG A O 1
ATOM 3628 N N . ASP A 1 453 ? 29.393 -4.629 -4.407 1.00 91.12 453 ASP A N 1
ATOM 3629 C CA . ASP A 1 453 ? 30.290 -4.341 -3.270 1.00 91.12 453 ASP A CA 1
ATOM 3630 C C . ASP A 1 453 ? 29.566 -4.339 -1.909 1.00 91.12 453 ASP A C 1
ATOM 3632 O O . ASP A 1 453 ? 30.111 -4.796 -0.902 1.00 91.12 453 ASP A O 1
ATOM 3636 N N . ARG A 1 454 ? 28.320 -3.853 -1.867 1.00 89.12 454 ARG A N 1
ATOM 3637 C CA . ARG A 1 454 ? 27.496 -3.835 -0.652 1.00 89.12 454 ARG A CA 1
ATOM 3638 C C . ARG A 1 454 ? 26.874 -5.194 -0.365 1.00 89.12 454 ARG A C 1
ATOM 3640 O O . ARG A 1 454 ? 26.804 -5.575 0.798 1.00 89.12 454 ARG A O 1
ATOM 3647 N N . LEU A 1 455 ? 26.441 -5.920 -1.394 1.00 87.88 455 LEU A N 1
ATOM 3648 C CA . LEU A 1 455 ? 25.899 -7.275 -1.245 1.00 87.88 455 LEU A CA 1
ATOM 3649 C C . LEU A 1 455 ? 26.961 -8.243 -0.704 1.00 87.88 455 LEU A C 1
ATOM 3651 O O . LEU A 1 455 ? 26.672 -8.990 0.228 1.00 87.88 455 LEU A O 1
ATOM 3655 N N . LEU A 1 456 ? 28.201 -8.137 -1.190 1.00 86.75 456 LEU A N 1
ATOM 3656 C CA . LEU A 1 456 ? 29.346 -8.888 -0.671 1.00 86.75 456 LEU A CA 1
ATOM 3657 C C . LEU A 1 456 ? 29.612 -8.584 0.808 1.00 86.75 456 LEU A C 1
ATOM 3659 O O . LEU A 1 456 ? 29.750 -9.503 1.611 1.00 86.75 456 LEU A O 1
ATOM 3663 N N . LYS A 1 457 ? 29.590 -7.304 1.206 1.00 85.69 457 LYS A N 1
ATOM 3664 C CA . LYS A 1 457 ? 29.698 -6.899 2.624 1.00 85.69 457 LYS A CA 1
ATOM 3665 C C . LYS A 1 457 ? 28.558 -7.438 3.496 1.00 85.69 457 LYS A C 1
ATOM 3667 O O . LYS A 1 457 ? 28.724 -7.555 4.703 1.00 85.69 457 LYS A O 1
ATOM 3672 N N . MET A 1 458 ? 27.406 -7.746 2.900 1.00 81.31 458 MET A N 1
ATOM 3673 C CA . MET A 1 458 ? 26.256 -8.359 3.571 1.00 81.31 458 MET A CA 1
ATOM 3674 C C . MET A 1 458 ? 26.305 -9.898 3.566 1.00 81.31 458 MET A C 1
ATOM 3676 O O . MET A 1 458 ? 25.344 -10.525 4.006 1.00 81.31 458 MET A O 1
ATOM 3680 N N . GLY A 1 459 ? 27.387 -10.510 3.069 1.00 78.94 459 GLY A N 1
ATOM 3681 C CA . GLY A 1 459 ? 27.557 -11.966 3.017 1.00 78.94 459 GLY A CA 1
ATOM 3682 C C . GLY A 1 459 ? 26.773 -12.658 1.897 1.00 78.94 459 GLY A C 1
ATOM 3683 O O . GLY A 1 459 ? 26.605 -13.873 1.932 1.00 78.94 459 GLY A O 1
ATOM 3684 N N . ILE A 1 460 ? 26.272 -11.911 0.908 1.00 80.25 460 ILE A N 1
ATOM 3685 C CA . ILE A 1 460 ? 25.569 -12.478 -0.248 1.00 80.25 460 ILE A CA 1
ATOM 3686 C C . ILE A 1 460 ? 26.607 -12.792 -1.328 1.00 80.25 460 ILE A C 1
ATOM 3688 O O . ILE A 1 460 ? 27.293 -11.890 -1.807 1.00 80.25 460 ILE A O 1
ATOM 3692 N N . SER A 1 461 ? 26.711 -14.067 -1.715 1.00 73.31 461 SER A N 1
ATOM 3693 C CA . SER A 1 461 ? 27.635 -14.512 -2.763 1.00 73.31 461 SER A CA 1
ATOM 3694 C C . SER A 1 461 ? 27.216 -13.947 -4.122 1.00 73.31 461 SER A C 1
ATOM 3696 O O . SER A 1 461 ? 26.164 -14.298 -4.657 1.00 73.31 461 SER A O 1
ATOM 3698 N N . THR A 1 462 ? 28.025 -13.041 -4.668 1.00 80.38 462 THR A N 1
ATOM 3699 C CA . THR A 1 462 ? 27.862 -12.467 -6.010 1.00 80.38 462 THR A CA 1
ATOM 3700 C C . THR A 1 462 ? 29.231 -12.197 -6.621 1.00 80.38 462 THR A C 1
ATOM 3702 O O . THR A 1 462 ? 30.187 -11.930 -5.900 1.00 80.38 462 THR A O 1
ATOM 3705 N N . GLU A 1 463 ? 29.329 -12.174 -7.947 1.00 82.38 463 GLU A N 1
ATOM 3706 C CA . GLU A 1 463 ? 30.513 -11.642 -8.634 1.00 82.38 463 GLU A CA 1
ATOM 3707 C C . GLU A 1 463 ? 30.836 -10.205 -8.179 1.00 82.38 463 GLU A C 1
ATOM 3709 O O . GLU A 1 463 ? 29.935 -9.440 -7.833 1.00 82.38 463 GLU A O 1
ATOM 3714 N N . TRP A 1 464 ? 32.114 -9.818 -8.205 1.00 85.88 464 TRP A N 1
ATOM 3715 C CA . TRP A 1 464 ? 32.566 -8.489 -7.766 1.00 85.88 464 TRP A CA 1
ATOM 3716 C C . TRP A 1 464 ? 32.571 -7.439 -8.888 1.00 85.88 464 TRP A C 1
ATOM 3718 O O . TRP A 1 464 ? 32.522 -6.237 -8.615 1.00 85.88 464 TRP A O 1
ATOM 3728 N N . THR A 1 465 ? 32.611 -7.881 -10.145 1.00 91.94 465 THR A N 1
ATOM 3729 C CA . THR A 1 465 ? 32.762 -7.023 -11.326 1.00 91.94 465 THR A CA 1
ATOM 3730 C C . THR A 1 465 ? 31.483 -6.255 -11.657 1.00 91.94 465 THR A C 1
ATOM 3732 O O . THR A 1 465 ? 30.374 -6.637 -11.289 1.00 91.94 465 THR A O 1
ATOM 3735 N N . CYS A 1 466 ? 31.612 -5.141 -12.361 1.00 91.19 466 CYS A N 1
ATOM 3736 C CA . CYS A 1 466 ? 30.509 -4.317 -12.821 1.00 91.19 466 CYS A CA 1
ATOM 3737 C C . CYS A 1 466 ? 29.733 -5.017 -13.935 1.00 91.19 466 CYS A C 1
ATOM 3739 O O . CYS A 1 466 ? 30.303 -5.426 -14.940 1.00 91.19 466 CYS A O 1
ATOM 3741 N N . VAL A 1 467 ? 28.408 -5.073 -13.818 1.00 88.75 467 VAL A N 1
ATOM 3742 C CA . VAL A 1 467 ? 27.549 -5.693 -14.843 1.00 88.75 467 VAL A CA 1
ATOM 3743 C C . VAL A 1 467 ? 27.579 -4.929 -16.177 1.00 88.75 467 VAL A C 1
ATOM 3745 O O . VAL A 1 467 ? 27.299 -5.493 -17.238 1.00 88.75 467 VAL A O 1
ATOM 3748 N N . ASN A 1 468 ? 27.931 -3.641 -16.143 1.00 88.12 468 ASN A N 1
ATOM 3749 C CA . ASN A 1 468 ? 27.940 -2.791 -17.328 1.00 88.12 468 ASN A CA 1
ATOM 3750 C C . ASN A 1 468 ? 29.220 -2.947 -18.163 1.00 88.12 468 ASN A C 1
ATOM 3752 O O . ASN A 1 468 ? 29.096 -3.168 -19.366 1.00 88.12 468 ASN A O 1
ATOM 3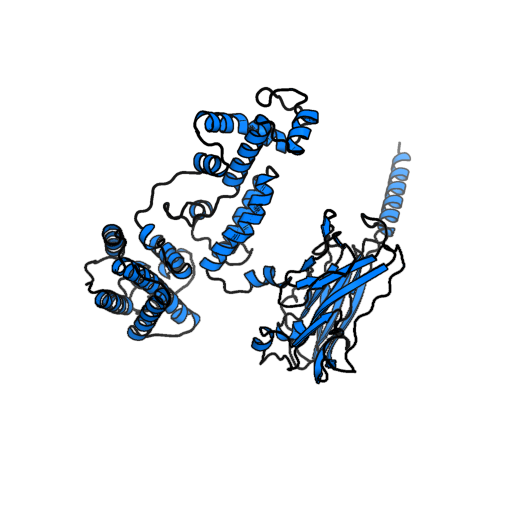756 N N . CYS A 1 469 ? 30.410 -2.853 -17.552 1.00 88.75 469 CYS A N 1
ATOM 3757 C CA . CYS A 1 469 ? 31.695 -2.973 -18.264 1.00 88.75 469 CYS A CA 1
ATOM 3758 C C . CYS A 1 469 ? 32.379 -4.338 -18.119 1.00 88.75 469 CYS A C 1
ATOM 3760 O O . CYS A 1 469 ? 33.243 -4.648 -18.927 1.00 88.75 469 CYS A O 1
ATOM 3762 N N . ARG A 1 470 ? 32.013 -5.145 -17.113 1.00 88.31 470 ARG A N 1
ATOM 3763 C CA . ARG A 1 470 ? 32.631 -6.439 -16.757 1.00 88.31 470 ARG A CA 1
ATOM 3764 C C . ARG A 1 470 ? 34.130 -6.392 -16.417 1.00 88.31 470 ARG A C 1
ATOM 3766 O O . ARG A 1 470 ? 34.752 -7.444 -16.347 1.00 88.31 470 ARG A O 1
ATOM 3773 N N . ILE A 1 471 ? 34.686 -5.203 -16.179 1.00 88.69 471 ILE A N 1
ATOM 3774 C CA . ILE A 1 471 ? 36.117 -4.989 -15.913 1.00 88.69 471 ILE A CA 1
ATOM 3775 C C . ILE A 1 471 ? 36.336 -4.654 -14.433 1.00 88.69 471 ILE A C 1
ATOM 3777 O O . ILE A 1 471 ? 36.889 -5.459 -13.692 1.00 88.69 471 ILE A O 1
ATOM 3781 N N . ASP A 1 472 ? 35.855 -3.494 -13.986 1.00 91.88 472 ASP A N 1
ATOM 3782 C CA . ASP A 1 472 ? 36.107 -2.989 -12.631 1.00 91.88 472 ASP A CA 1
ATOM 3783 C C . ASP A 1 472 ? 35.060 -3.453 -11.612 1.00 91.88 472 ASP A C 1
ATOM 3785 O O . ASP A 1 472 ? 34.020 -4.004 -11.968 1.00 91.88 472 ASP A O 1
ATOM 3789 N N . GLN A 1 473 ? 35.289 -3.163 -10.329 1.00 92.88 473 GLN A N 1
ATOM 3790 C CA . GLN A 1 473 ? 34.356 -3.470 -9.243 1.00 92.88 473 GLN A CA 1
ATOM 3791 C C . GLN A 1 473 ? 33.030 -2.692 -9.352 1.00 92.88 473 GLN A C 1
ATOM 3793 O O . GLN A 1 473 ? 33.014 -1.475 -9.558 1.00 92.88 473 GLN A O 1
ATOM 3798 N N . GLU A 1 474 ? 31.895 -3.361 -9.107 1.00 93.88 474 GLU A N 1
ATOM 3799 C CA . GLU A 1 474 ? 30.592 -2.685 -9.039 1.00 93.88 474 GLU A CA 1
ATOM 3800 C C . GLU A 1 474 ? 30.421 -1.910 -7.721 1.00 93.88 474 GLU A C 1
ATOM 3802 O O . GLU A 1 474 ? 29.923 -2.437 -6.725 1.00 93.88 474 GLU A O 1
ATOM 3807 N N . THR A 1 475 ? 30.789 -0.630 -7.737 1.00 94.88 475 THR A N 1
ATOM 3808 C CA . THR A 1 475 ? 30.495 0.338 -6.667 1.00 94.88 475 THR A CA 1
ATOM 3809 C C . THR A 1 475 ? 29.508 1.398 -7.153 1.00 94.88 475 THR A C 1
ATOM 3811 O O . THR A 1 475 ? 29.355 1.591 -8.360 1.00 94.88 475 THR A O 1
ATOM 3814 N N . ARG A 1 476 ? 28.871 2.151 -6.240 1.00 94.69 476 ARG A N 1
ATOM 3815 C CA . ARG A 1 476 ? 28.022 3.307 -6.606 1.00 94.69 476 ARG A CA 1
ATOM 3816 C C . ARG A 1 476 ? 28.748 4.272 -7.547 1.00 94.69 476 ARG A C 1
ATOM 3818 O O . ARG A 1 476 ? 28.189 4.669 -8.565 1.00 94.69 476 ARG A O 1
ATOM 3825 N N . ASN A 1 477 ? 29.969 4.662 -7.185 1.00 94.50 477 ASN A N 1
ATOM 3826 C CA . ASN A 1 477 ? 30.746 5.636 -7.950 1.00 94.50 477 ASN A CA 1
ATOM 3827 C C . ASN A 1 477 ? 31.073 5.075 -9.340 1.00 94.50 477 ASN A C 1
ATOM 3829 O O . ASN A 1 477 ? 30.962 5.787 -10.336 1.00 94.50 477 ASN A O 1
ATOM 3833 N N . HIS A 1 478 ? 31.353 3.775 -9.434 1.00 94.19 478 HIS A N 1
ATOM 3834 C CA . HIS A 1 478 ? 31.595 3.139 -10.716 1.00 94.19 478 HIS A CA 1
ATOM 3835 C C . HIS A 1 478 ? 30.342 3.108 -11.607 1.00 94.19 478 HIS A C 1
ATOM 3837 O O . HIS A 1 478 ? 30.387 3.575 -12.746 1.00 94.19 478 HIS A O 1
ATOM 3843 N N . ILE A 1 479 ? 29.196 2.645 -11.093 1.00 94.25 479 ILE A N 1
ATOM 3844 C CA . ILE A 1 479 ? 27.977 2.475 -11.908 1.00 94.25 479 ILE A CA 1
ATOM 3845 C C . ILE A 1 479 ? 27.275 3.780 -12.295 1.00 94.25 479 ILE A C 1
ATOM 3847 O O . ILE A 1 479 ? 26.462 3.761 -13.214 1.00 94.25 479 ILE A O 1
ATOM 3851 N N . PHE A 1 480 ? 27.544 4.888 -11.600 1.00 94.00 480 PHE A N 1
ATOM 3852 C CA . PHE A 1 480 ? 26.924 6.184 -11.899 1.00 94.00 480 PHE A CA 1
ATOM 3853 C C . PHE A 1 480 ? 27.899 7.245 -12.407 1.00 94.00 480 PHE A C 1
ATOM 3855 O O . PHE A 1 480 ? 27.442 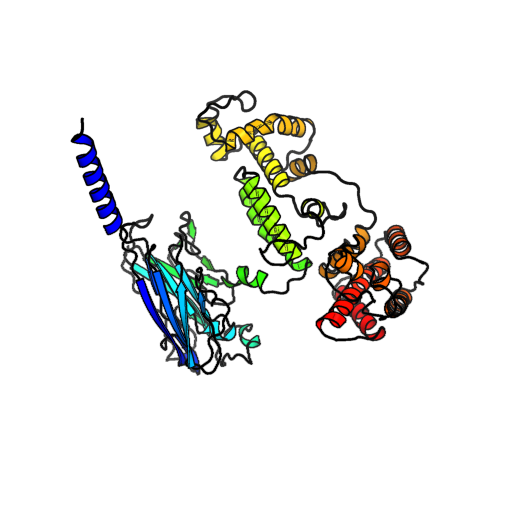8.322 -12.796 1.00 94.00 480 PHE A O 1
ATOM 3862 N N . TYR A 1 481 ? 29.208 6.968 -12.418 1.00 92.31 481 TYR A N 1
ATOM 3863 C CA . TYR A 1 481 ? 30.198 7.952 -12.849 1.00 92.31 481 TYR A CA 1
ATOM 3864 C C . TYR A 1 481 ? 31.390 7.393 -13.643 1.00 92.31 481 TYR A C 1
ATOM 3866 O O . TYR A 1 481 ? 31.741 7.985 -14.654 1.00 92.31 481 TYR A O 1
ATOM 3874 N N . GLN A 1 482 ? 32.021 6.288 -13.223 1.00 93.06 482 GLN A N 1
ATOM 3875 C CA . GLN A 1 482 ? 33.336 5.885 -13.773 1.00 93.06 482 GLN A CA 1
ATOM 3876 C C . GLN A 1 482 ? 33.273 4.833 -14.893 1.00 93.06 482 GLN A C 1
ATOM 3878 O O . GLN A 1 482 ? 34.211 4.713 -15.674 1.00 93.06 482 GLN A O 1
ATOM 3883 N N . CYS A 1 483 ? 32.201 4.044 -14.977 1.00 93.38 483 CYS A N 1
ATOM 3884 C CA . CYS A 1 483 ? 32.072 2.980 -15.974 1.00 93.38 483 CYS A CA 1
ATOM 3885 C C . CYS A 1 483 ? 32.117 3.534 -17.412 1.00 93.38 483 CYS A C 1
ATOM 3887 O O . CYS A 1 483 ? 31.511 4.561 -17.702 1.00 93.38 483 CYS A O 1
ATOM 3889 N N . THR A 1 484 ? 32.768 2.832 -18.343 1.00 91.56 484 THR A N 1
ATOM 3890 C CA . THR A 1 484 ? 32.944 3.278 -19.742 1.00 91.56 484 THR A CA 1
ATOM 3891 C C . THR A 1 484 ? 31.627 3.643 -20.436 1.00 91.56 484 THR A C 1
ATOM 3893 O O . THR A 1 484 ? 31.505 4.731 -20.998 1.00 91.56 484 THR A O 1
ATOM 3896 N N . LEU A 1 485 ? 30.605 2.788 -20.315 1.00 90.62 485 LEU A N 1
ATOM 3897 C CA . LEU A 1 485 ? 29.243 3.046 -20.808 1.00 90.62 485 LEU A CA 1
ATOM 3898 C C . LEU A 1 485 ? 28.632 4.316 -20.193 1.00 90.62 485 LEU A C 1
ATOM 3900 O O . LEU A 1 485 ? 27.929 5.078 -20.848 1.00 90.62 485 LEU A O 1
ATOM 3904 N N . VAL A 1 486 ? 28.884 4.513 -18.904 1.00 92.25 486 VAL A N 1
ATOM 3905 C CA . VAL A 1 486 ? 28.293 5.560 -18.070 1.00 92.25 486 VAL A CA 1
ATOM 3906 C C . VAL A 1 486 ? 28.918 6.917 -18.391 1.00 92.25 486 VAL A C 1
ATOM 3908 O O . VAL A 1 486 ? 28.190 7.890 -18.569 1.00 92.25 486 VAL A O 1
ATOM 3911 N N . VAL A 1 487 ? 30.243 6.968 -18.559 1.00 92.12 487 VAL A N 1
ATOM 3912 C CA . VAL A 1 487 ? 30.986 8.163 -18.989 1.00 92.12 487 VAL A CA 1
ATOM 3913 C C . VAL A 1 487 ? 30.532 8.619 -20.375 1.00 92.12 487 VAL A C 1
ATOM 3915 O O . VAL A 1 487 ? 30.282 9.811 -20.574 1.00 92.12 487 VAL A O 1
ATOM 3918 N N . GLN A 1 488 ? 30.382 7.682 -21.319 1.00 92.19 488 GLN A N 1
ATOM 3919 C CA . GLN A 1 488 ? 29.869 7.977 -22.661 1.00 92.19 488 GLN A CA 1
ATOM 3920 C C . GLN A 1 488 ? 28.452 8.559 -22.590 1.00 92.19 488 GLN A C 1
ATOM 3922 O O . GLN A 1 488 ? 28.214 9.658 -23.092 1.00 92.19 488 GLN A O 1
ATOM 3927 N N . LEU A 1 489 ? 27.536 7.877 -21.895 1.00 94.38 489 LEU A N 1
ATOM 3928 C CA . LEU A 1 489 ? 26.147 8.315 -21.756 1.00 94.38 489 LEU A CA 1
ATOM 3929 C C . LEU A 1 489 ? 26.031 9.688 -21.080 1.00 94.38 489 LEU A C 1
ATOM 3931 O O . LEU A 1 489 ? 25.291 10.552 -21.552 1.00 94.38 489 LEU A O 1
ATOM 3935 N N . TRP A 1 490 ? 26.756 9.907 -19.980 1.00 93.44 490 TRP A N 1
ATOM 3936 C CA . TRP A 1 490 ? 26.718 11.172 -19.249 1.00 93.44 490 TRP A CA 1
ATOM 3937 C C . TRP A 1 490 ? 27.264 12.334 -20.080 1.00 93.44 490 TRP A C 1
ATOM 3939 O O . TRP A 1 490 ? 26.674 13.415 -20.081 1.00 93.44 490 TRP A O 1
ATOM 3949 N N . SER A 1 491 ? 28.332 12.101 -20.848 1.00 92.75 491 SER A N 1
ATOM 3950 C CA . SER A 1 491 ? 28.884 13.098 -21.774 1.00 92.75 491 SER A CA 1
ATOM 3951 C C . SER A 1 491 ? 27.862 13.492 -22.841 1.00 92.75 491 SER A C 1
ATOM 3953 O O . SER A 1 491 ? 27.671 14.683 -23.095 1.00 92.75 491 SER A O 1
ATOM 3955 N N . SER A 1 492 ? 27.135 12.521 -23.402 1.00 93.81 492 SER A N 1
ATOM 3956 C CA . SER A 1 492 ? 26.047 12.793 -24.344 1.00 93.81 492 SER A CA 1
ATOM 3957 C C . SER A 1 492 ? 24.913 13.594 -23.696 1.00 93.81 492 SER A C 1
ATOM 3959 O O . SER A 1 492 ? 24.479 14.597 -24.264 1.00 93.81 492 SER A O 1
ATOM 3961 N N . VAL A 1 493 ? 24.474 13.232 -22.484 1.00 93.25 493 VAL A N 1
ATOM 3962 C CA . VAL A 1 493 ? 23.435 13.982 -21.748 1.00 93.25 493 VAL A CA 1
ATOM 3963 C C . VAL A 1 493 ? 23.869 15.428 -21.479 1.00 93.25 493 VAL A C 1
ATOM 3965 O O . VAL A 1 493 ? 23.077 16.349 -21.683 1.00 93.25 493 VAL A O 1
ATOM 3968 N N . LEU A 1 494 ? 25.115 15.654 -21.056 1.00 91.25 494 LEU A N 1
ATOM 3969 C CA . LEU A 1 494 ? 25.645 17.001 -20.827 1.00 91.25 494 LEU A CA 1
ATOM 3970 C C . LEU A 1 494 ? 25.734 17.813 -22.122 1.00 91.25 494 LEU A C 1
ATOM 3972 O O . LEU A 1 494 ? 25.314 18.971 -22.130 1.00 91.25 494 LEU A O 1
ATOM 3976 N N . SER A 1 495 ? 26.194 17.200 -23.217 1.00 92.31 495 SER A N 1
ATOM 3977 C CA . SER A 1 495 ? 26.312 17.872 -24.516 1.00 92.31 495 SER A CA 1
ATOM 3978 C C . SER A 1 495 ? 24.964 18.387 -25.035 1.00 92.31 495 SER A C 1
ATOM 3980 O O . SER A 1 495 ? 24.882 19.520 -25.502 1.00 92.31 495 SER A O 1
ATOM 3982 N N . LEU A 1 496 ? 23.881 17.622 -24.836 1.00 90.25 496 LEU A N 1
ATOM 3983 C CA . LEU A 1 496 ? 22.513 18.036 -25.182 1.00 90.25 496 LEU A CA 1
ATOM 3984 C C . LEU A 1 496 ? 22.011 19.225 -24.354 1.00 90.25 496 LEU A C 1
ATOM 3986 O O . LEU A 1 496 ? 21.079 19.910 -24.765 1.00 90.25 496 LEU A O 1
ATOM 3990 N N . ASN A 1 497 ? 22.618 19.473 -23.194 1.00 85.56 497 ASN A N 1
ATOM 3991 C CA . ASN A 1 497 ? 22.315 20.616 -22.338 1.00 85.56 497 ASN A CA 1
ATOM 3992 C C . ASN A 1 497 ? 23.350 21.751 -22.476 1.00 85.56 497 ASN A C 1
ATOM 3994 O O . ASN A 1 497 ? 23.348 22.674 -21.663 1.00 85.56 497 ASN A O 1
ATOM 3998 N N . GLY A 1 498 ? 24.249 21.685 -23.468 1.00 86.56 498 GLY A N 1
ATOM 3999 C CA . GLY A 1 498 ? 25.291 22.693 -23.689 1.00 86.56 498 GLY A CA 1
ATOM 4000 C C . GLY A 1 498 ? 26.384 22.714 -22.614 1.00 86.56 498 GLY A C 1
ATOM 4001 O O . GLY A 1 498 ? 27.075 23.720 -22.462 1.00 86.56 498 GLY A O 1
ATOM 4002 N N . LEU A 1 499 ? 26.540 21.629 -21.850 1.00 87.50 499 LEU A N 1
ATOM 4003 C CA . LEU A 1 499 ? 27.522 21.509 -20.773 1.00 87.50 499 LEU A CA 1
ATOM 4004 C C . LEU A 1 499 ? 28.637 20.524 -21.140 1.00 87.50 499 LEU A C 1
ATOM 4006 O O . LEU A 1 499 ? 28.456 19.608 -21.941 1.00 87.50 499 LEU A O 1
ATOM 4010 N N . LYS A 1 500 ? 29.794 20.686 -20.495 1.00 85.25 500 LYS A N 1
ATOM 4011 C CA . LYS A 1 500 ? 30.906 19.728 -20.531 1.00 85.25 500 LYS A CA 1
ATOM 4012 C C . LYS A 1 500 ? 31.105 19.128 -19.146 1.00 85.25 500 LYS A C 1
ATOM 4014 O O . LYS A 1 500 ? 30.817 19.783 -18.144 1.00 85.25 500 LYS A O 1
ATOM 4019 N N . ASN A 1 501 ? 31.592 17.890 -19.087 1.00 80.88 501 ASN A N 1
ATOM 4020 C CA . ASN A 1 501 ? 31.923 17.277 -17.808 1.00 80.88 501 ASN A CA 1
ATOM 4021 C C . ASN A 1 501 ? 33.211 17.905 -17.257 1.00 80.88 501 ASN A C 1
ATOM 4023 O O . ASN A 1 501 ? 34.246 17.852 -17.916 1.00 80.88 501 ASN A O 1
ATOM 4027 N N . THR A 1 502 ? 33.136 18.506 -16.072 1.00 80.75 502 THR A N 1
ATOM 4028 C CA . THR A 1 502 ? 34.274 19.156 -15.398 1.00 80.75 502 THR A CA 1
ATOM 4029 C C . THR A 1 502 ? 34.670 18.463 -14.099 1.00 80.75 502 THR A C 1
ATOM 4031 O O . THR A 1 502 ? 35.645 18.865 -13.476 1.00 80.75 502 THR A O 1
ATOM 4034 N N . SER A 1 503 ? 33.905 17.465 -13.652 1.00 84.25 503 SER A N 1
ATOM 4035 C CA . SER A 1 503 ? 34.155 16.776 -12.386 1.00 84.25 503 SER A CA 1
ATOM 4036 C C . SER A 1 503 ? 35.054 15.553 -12.599 1.00 84.25 503 SER A C 1
ATOM 4038 O O . SER A 1 503 ? 35.058 14.945 -13.672 1.00 84.25 503 SER A O 1
ATOM 4040 N N . THR A 1 504 ? 35.786 15.139 -11.569 1.00 82.31 504 THR A N 1
ATOM 4041 C CA . THR A 1 504 ? 36.606 13.912 -11.599 1.00 82.31 504 THR A CA 1
ATOM 4042 C C . THR A 1 504 ? 36.010 12.795 -10.743 1.00 82.31 504 THR A C 1
ATOM 4044 O O . THR A 1 504 ? 36.254 11.615 -10.999 1.00 82.31 504 THR A O 1
ATOM 4047 N N . THR A 1 505 ? 35.149 13.147 -9.783 1.00 90.50 505 THR A N 1
ATOM 4048 C CA . THR A 1 505 ? 34.481 12.200 -8.881 1.00 90.50 505 THR A CA 1
ATOM 4049 C C . THR A 1 505 ? 32.963 12.393 -8.831 1.00 90.50 505 THR A C 1
ATOM 4051 O O . THR A 1 505 ? 32.425 13.447 -9.182 1.00 90.50 505 THR A O 1
ATOM 4054 N N . TRP A 1 506 ? 32.252 11.366 -8.345 1.00 91.69 506 TRP A N 1
ATOM 4055 C CA . TRP A 1 506 ? 30.811 11.441 -8.078 1.00 91.69 506 TRP A CA 1
ATOM 4056 C C . TRP A 1 506 ? 30.488 12.543 -7.058 1.00 91.69 506 TRP A C 1
ATOM 4058 O O . TRP A 1 506 ? 29.531 13.298 -7.235 1.00 91.69 506 TRP A O 1
ATOM 4068 N N . GLU A 1 507 ? 31.288 12.649 -5.998 1.00 93.50 507 GLU A N 1
ATOM 4069 C CA . GLU A 1 507 ? 31.142 13.652 -4.946 1.00 93.50 507 GLU A CA 1
ATOM 4070 C C . GLU A 1 507 ? 31.283 15.075 -5.497 1.00 93.50 507 GLU A C 1
ATOM 4072 O O . GLU A 1 507 ? 30.433 15.922 -5.218 1.00 93.50 507 GLU A O 1
ATOM 4077 N N . GLU A 1 508 ? 32.302 15.331 -6.319 1.00 92.12 508 GLU A N 1
ATOM 4078 C CA . GLU A 1 508 ? 32.482 16.619 -7.000 1.00 92.12 508 GLU A CA 1
ATOM 4079 C C . GLU A 1 508 ? 31.301 16.951 -7.905 1.00 92.12 508 GLU A C 1
ATOM 4081 O O . GLU A 1 508 ? 30.780 18.063 -7.830 1.00 92.12 508 GLU A O 1
ATOM 4086 N N . MET A 1 509 ? 30.819 15.984 -8.692 1.00 91.88 509 MET A N 1
ATOM 4087 C CA . MET A 1 509 ? 29.657 16.176 -9.561 1.00 91.88 509 MET A CA 1
ATOM 4088 C C . MET A 1 509 ? 28.411 16.559 -8.751 1.00 91.88 509 MET A C 1
ATOM 4090 O O . MET A 1 509 ? 27.704 17.507 -9.102 1.00 91.88 509 MET A O 1
ATOM 4094 N N . VAL A 1 510 ? 28.134 15.857 -7.647 1.00 93.44 510 VAL A N 1
ATOM 4095 C CA . VAL A 1 510 ? 26.986 16.160 -6.775 1.00 93.44 510 VAL A CA 1
ATOM 4096 C C . VAL A 1 510 ? 27.148 17.524 -6.102 1.00 93.44 510 VAL A C 1
ATOM 4098 O O . VAL A 1 510 ? 26.177 18.285 -6.023 1.00 93.44 510 VAL A O 1
ATOM 4101 N N . ASN A 1 511 ? 28.350 17.863 -5.635 1.00 92.94 511 ASN A N 1
ATOM 4102 C CA . ASN A 1 511 ? 28.636 19.153 -5.006 1.00 92.94 511 ASN A CA 1
ATOM 4103 C C . ASN A 1 511 ? 28.486 20.309 -6.003 1.00 92.94 511 ASN A C 1
ATOM 4105 O O . ASN A 1 511 ? 27.829 21.305 -5.688 1.00 92.94 511 ASN A O 1
ATOM 4109 N N . GLN A 1 512 ? 29.005 20.147 -7.221 1.00 90.50 512 GLN A N 1
ATOM 4110 C CA . GLN A 1 512 ? 28.865 21.105 -8.314 1.00 90.50 512 GLN A CA 1
ATOM 4111 C C . GLN A 1 512 ? 27.401 21.267 -8.730 1.00 90.50 512 GLN A C 1
ATOM 4113 O O . GLN A 1 512 ? 26.917 22.393 -8.843 1.00 90.50 512 GLN A O 1
ATOM 4118 N N . ALA A 1 513 ? 26.652 20.175 -8.901 1.00 90.94 513 ALA A N 1
ATOM 4119 C CA . ALA A 1 513 ? 25.220 20.247 -9.188 1.00 90.94 513 ALA A CA 1
ATOM 4120 C C . ALA A 1 513 ? 24.474 20.982 -8.062 1.00 90.94 513 ALA A C 1
ATOM 4122 O O . ALA A 1 513 ? 23.640 21.852 -8.313 1.00 90.94 513 ALA A O 1
ATOM 4123 N N . THR A 1 514 ? 24.806 20.694 -6.802 1.00 92.38 514 THR A N 1
ATOM 4124 C CA . THR A 1 514 ? 24.168 21.328 -5.640 1.00 92.38 514 THR A CA 1
ATOM 4125 C C . THR A 1 514 ? 24.457 22.829 -5.548 1.00 92.38 514 THR A C 1
ATOM 4127 O O . THR A 1 514 ? 23.591 23.599 -5.116 1.00 92.38 514 THR A O 1
ATOM 4130 N N . SER A 1 515 ? 25.656 23.267 -5.936 1.00 89.56 515 SER A N 1
ATOM 4131 C CA . SER A 1 515 ? 26.037 24.681 -5.917 1.00 89.56 515 SER A CA 1
ATOM 4132 C C . SER A 1 515 ? 25.452 25.458 -7.101 1.00 89.56 515 SER A C 1
ATOM 4134 O O . SER A 1 515 ? 24.946 26.562 -6.892 1.00 89.56 515 SER A O 1
ATOM 4136 N N . THR A 1 516 ? 25.447 24.868 -8.299 1.00 87.81 516 THR A N 1
ATOM 4137 C CA . THR A 1 516 ? 25.079 25.534 -9.563 1.00 87.81 516 THR A CA 1
ATOM 4138 C C . THR A 1 516 ? 23.586 25.445 -9.899 1.00 87.81 516 THR A C 1
ATOM 4140 O O . THR A 1 516 ? 23.004 26.407 -10.399 1.00 87.81 516 THR A O 1
ATOM 4143 N N . TRP A 1 517 ? 22.900 24.345 -9.569 1.00 89.81 517 TRP A N 1
ATOM 4144 C CA . TRP A 1 517 ? 21.499 24.103 -9.963 1.00 89.81 517 TRP A CA 1
ATOM 4145 C C . TRP A 1 517 ? 20.478 24.639 -8.946 1.00 89.81 517 TRP A C 1
ATOM 4147 O O . TRP A 1 517 ? 19.484 23.982 -8.599 1.00 89.81 517 TRP A O 1
ATOM 4157 N N . LYS A 1 518 ? 20.721 25.847 -8.433 1.00 83.19 518 LYS A N 1
ATOM 4158 C CA . LYS A 1 518 ? 19.842 26.517 -7.458 1.00 83.19 518 LYS A CA 1
ATOM 4159 C C . LYS A 1 518 ? 18.772 27.388 -8.114 1.00 83.19 518 LYS A C 1
ATOM 4161 O O . LYS A 1 518 ? 17.692 27.540 -7.546 1.00 83.19 518 LYS A O 1
ATOM 4166 N N . VAL A 1 519 ? 19.075 27.948 -9.285 1.00 79.69 519 VAL A N 1
ATOM 4167 C CA . VAL A 1 519 ? 18.216 28.912 -9.984 1.00 79.69 519 VAL A CA 1
ATOM 4168 C C . VAL A 1 519 ? 16.982 28.218 -10.559 1.00 79.69 519 VAL A C 1
ATOM 4170 O O . VAL A 1 519 ? 17.052 27.093 -11.055 1.00 79.69 519 VAL A O 1
ATOM 4173 N N . LYS A 1 520 ? 15.835 28.899 -10.495 1.00 78.50 520 LYS A N 1
ATOM 4174 C CA . LYS A 1 520 ? 14.603 28.471 -11.162 1.00 78.50 520 LYS A CA 1
ATOM 4175 C C . LYS A 1 520 ? 14.665 28.903 -12.628 1.00 78.50 520 LYS A C 1
ATOM 4177 O O . LYS A 1 520 ? 14.213 29.989 -12.962 1.00 78.50 520 LYS A O 1
ATOM 4182 N N . SER A 1 521 ? 15.254 28.074 -13.482 1.00 87.62 521 SER A N 1
ATOM 4183 C CA . SER A 1 521 ? 15.200 28.248 -14.936 1.00 87.62 521 SER A CA 1
ATOM 4184 C C . SER A 1 521 ? 14.738 26.959 -15.612 1.00 87.62 521 SER A C 1
ATOM 4186 O O . SER A 1 521 ? 14.861 25.865 -15.039 1.00 87.62 521 SER A O 1
ATOM 4188 N N . LEU A 1 522 ? 14.207 27.079 -16.833 1.00 86.25 522 LEU A N 1
ATOM 4189 C CA . LEU A 1 522 ? 13.814 25.920 -17.634 1.00 86.25 522 LEU A CA 1
ATOM 4190 C C . LEU A 1 522 ? 15.009 24.983 -17.848 1.00 86.25 522 LEU A C 1
ATOM 4192 O O . LEU A 1 522 ? 14.898 23.792 -17.575 1.00 86.25 522 LEU A O 1
ATOM 4196 N N . LEU A 1 523 ? 16.169 25.533 -18.222 1.00 88.69 523 LEU A N 1
ATOM 4197 C CA . LEU A 1 523 ? 17.404 24.771 -18.424 1.00 88.69 523 LEU A CA 1
ATOM 4198 C C . LEU A 1 523 ? 17.808 23.982 -17.170 1.00 88.69 523 LEU A C 1
ATOM 4200 O O . LEU A 1 523 ? 18.073 22.786 -17.254 1.00 88.69 523 LEU A O 1
ATOM 4204 N N . ILE A 1 524 ? 17.797 24.611 -15.988 1.00 90.62 524 ILE A N 1
ATOM 4205 C CA . ILE A 1 524 ? 18.119 23.917 -14.731 1.00 90.62 524 ILE A CA 1
ATOM 4206 C C . ILE A 1 524 ? 17.082 22.835 -14.413 1.00 90.62 524 ILE A C 1
ATOM 4208 O O . ILE A 1 524 ? 17.425 21.776 -13.887 1.00 90.62 524 ILE A O 1
ATOM 4212 N N . THR A 1 525 ? 15.814 23.065 -14.742 1.00 90.69 525 THR A N 1
ATOM 4213 C CA . THR A 1 525 ? 14.777 22.047 -14.556 1.00 90.69 525 THR A CA 1
ATOM 4214 C C . THR A 1 525 ? 14.994 20.846 -15.476 1.00 90.69 525 THR A C 1
ATOM 4216 O O . THR A 1 525 ? 14.956 19.710 -15.003 1.00 90.69 525 THR A O 1
ATOM 4219 N N . ILE A 1 526 ? 15.304 21.085 -16.752 1.00 91.94 526 ILE A N 1
ATOM 4220 C CA . ILE A 1 526 ? 15.647 20.040 -17.726 1.00 91.94 526 ILE A CA 1
ATOM 4221 C C . ILE A 1 526 ? 16.875 19.259 -17.260 1.00 91.94 526 ILE A C 1
ATOM 4223 O O . ILE A 1 526 ? 16.849 18.029 -17.278 1.00 91.94 526 ILE A O 1
ATOM 4227 N N . LEU A 1 527 ? 17.910 19.940 -16.763 1.00 92.88 527 LEU A N 1
ATOM 4228 C CA . LEU A 1 527 ? 19.110 19.307 -16.215 1.00 92.88 527 LEU A CA 1
ATOM 4229 C C . LEU A 1 527 ? 18.796 18.394 -15.026 1.00 92.88 527 LEU A C 1
ATOM 4231 O O . LEU A 1 527 ? 19.272 17.262 -14.979 1.00 92.88 527 LEU A O 1
ATOM 4235 N N . LYS A 1 528 ? 17.943 18.832 -14.092 1.00 94.19 528 LYS A N 1
ATOM 4236 C CA . LYS A 1 528 ? 17.526 18.003 -12.947 1.00 94.19 528 LYS A CA 1
ATOM 4237 C C . LYS A 1 528 ? 16.709 16.781 -13.369 1.00 94.19 528 LYS A C 1
ATOM 4239 O O . LYS A 1 528 ? 16.928 15.685 -12.842 1.00 94.19 528 LYS A O 1
ATOM 4244 N N . ILE A 1 529 ? 15.786 16.939 -14.322 1.00 94.44 529 ILE A N 1
ATOM 4245 C CA . ILE A 1 529 ? 15.024 15.810 -14.883 1.00 94.44 529 ILE A CA 1
ATOM 4246 C C . ILE A 1 529 ? 15.985 14.849 -15.589 1.00 94.44 529 ILE A C 1
ATOM 4248 O O . ILE A 1 529 ? 15.957 13.656 -15.305 1.00 94.44 529 ILE A O 1
ATOM 4252 N N . SER A 1 530 ? 16.886 15.368 -16.424 1.00 95.06 530 SER A N 1
ATOM 4253 C CA . SER A 1 530 ? 17.879 14.580 -17.162 1.00 95.06 530 SER A CA 1
ATOM 4254 C C . SER A 1 530 ? 18.802 13.806 -16.224 1.00 95.06 530 SER A C 1
ATOM 4256 O O . SER A 1 530 ? 19.012 12.615 -16.421 1.00 95.06 530 SER A O 1
ATOM 4258 N N . TRP A 1 531 ? 19.302 14.438 -15.159 1.00 95.31 531 TRP A N 1
ATOM 4259 C CA . TRP A 1 531 ? 20.188 13.800 -14.183 1.00 95.31 531 TRP A CA 1
ATOM 4260 C C . TRP A 1 531 ? 19.482 12.703 -13.376 1.00 95.31 531 TRP A C 1
ATOM 4262 O O . TRP A 1 531 ? 20.007 11.601 -13.216 1.00 95.31 531 TRP A O 1
ATOM 4272 N N . THR A 1 532 ? 18.257 12.959 -12.907 1.00 96.50 532 THR A N 1
ATOM 4273 C CA . THR A 1 532 ? 17.474 11.934 -12.193 1.00 96.50 532 THR A CA 1
ATOM 4274 C C . THR A 1 532 ? 17.029 10.794 -13.117 1.00 96.50 532 THR A C 1
ATOM 4276 O O . THR A 1 532 ? 17.022 9.636 -12.691 1.00 96.50 532 THR A O 1
ATOM 4279 N N . ALA A 1 533 ? 16.725 11.087 -14.386 1.00 96.81 533 ALA A N 1
ATOM 4280 C CA . ALA A 1 533 ? 16.435 10.094 -15.418 1.00 96.81 533 ALA A CA 1
ATOM 4281 C C . ALA A 1 533 ? 17.656 9.250 -15.776 1.00 96.81 533 ALA A C 1
ATOM 4283 O O . ALA A 1 533 ? 17.536 8.032 -15.879 1.00 96.81 533 ALA A O 1
ATOM 4284 N N . TYR A 1 534 ? 18.826 9.871 -15.892 1.00 96.50 534 TYR A N 1
ATOM 4285 C CA . TYR A 1 534 ? 20.106 9.206 -16.100 1.00 96.50 534 TYR A CA 1
ATOM 4286 C C . TYR A 1 534 ? 20.398 8.189 -14.989 1.00 96.50 534 TYR A C 1
ATOM 4288 O O . TYR A 1 534 ? 20.595 7.008 -15.276 1.00 96.50 534 TYR A O 1
ATOM 4296 N N . ILE A 1 535 ? 20.308 8.600 -13.716 1.00 97.00 535 ILE A N 1
ATOM 4297 C CA . ILE A 1 535 ? 20.508 7.695 -12.571 1.00 97.00 535 ILE A CA 1
ATOM 4298 C C . ILE A 1 535 ? 19.514 6.532 -12.614 1.00 97.00 535 ILE A C 1
ATOM 4300 O O . ILE A 1 535 ? 19.898 5.373 -12.447 1.00 97.00 535 ILE A O 1
ATOM 4304 N N . TYR A 1 536 ? 18.228 6.819 -12.824 1.00 96.81 536 TYR A N 1
ATOM 4305 C CA . TYR A 1 536 ? 17.215 5.768 -12.857 1.00 96.81 536 TYR A CA 1
ATOM 4306 C C . TYR A 1 536 ? 17.442 4.788 -14.011 1.00 96.81 536 TYR A C 1
ATOM 4308 O O . TYR A 1 536 ? 17.379 3.581 -13.798 1.00 96.81 536 TYR A O 1
ATOM 4316 N N . THR A 1 537 ? 17.732 5.299 -15.208 1.00 95.94 537 THR A N 1
ATOM 4317 C CA . THR A 1 537 ? 17.931 4.502 -16.426 1.00 95.94 537 THR A CA 1
ATOM 4318 C C . THR A 1 537 ? 19.139 3.582 -16.285 1.00 95.94 537 THR A C 1
ATOM 4320 O O . THR A 1 537 ? 19.047 2.409 -16.631 1.00 95.94 537 THR A O 1
ATOM 4323 N N . LEU A 1 538 ? 20.239 4.064 -15.699 1.00 95.75 538 LEU A N 1
ATOM 4324 C CA . LEU A 1 538 ? 21.409 3.232 -15.403 1.00 95.75 538 LEU A CA 1
ATOM 4325 C C . LEU A 1 538 ? 21.110 2.143 -14.373 1.00 95.75 538 LEU A C 1
ATOM 4327 O O . LEU A 1 538 ? 21.527 0.996 -14.539 1.00 95.75 538 LEU A O 1
ATOM 4331 N N . TRP A 1 539 ? 20.370 2.485 -13.316 1.00 95.50 539 TRP A N 1
ATOM 4332 C CA . TRP A 1 539 ? 19.972 1.511 -12.304 1.00 95.50 539 TRP A CA 1
ATOM 4333 C C . TRP A 1 539 ? 19.044 0.432 -12.878 1.00 95.50 539 TRP A C 1
ATOM 4335 O O . TRP A 1 539 ? 19.205 -0.757 -12.597 1.00 95.50 539 TRP A O 1
ATOM 4345 N N . GLU A 1 540 ? 18.075 0.841 -13.692 1.00 93.25 540 GLU A N 1
ATOM 4346 C CA . GLU A 1 540 ? 17.156 -0.052 -14.390 1.00 93.25 540 GLU A CA 1
ATOM 4347 C C . GLU A 1 540 ? 17.896 -0.942 -15.394 1.00 93.25 540 GLU A C 1
ATOM 4349 O O . GLU A 1 540 ? 17.687 -2.153 -15.390 1.00 93.25 540 GLU A O 1
ATOM 4354 N N . GLU A 1 541 ? 18.800 -0.378 -16.198 1.00 93.25 541 GLU A N 1
ATOM 4355 C CA . GLU A 1 541 ? 19.624 -1.124 -17.151 1.00 93.25 541 GLU A CA 1
ATOM 4356 C C . GLU A 1 541 ? 20.477 -2.181 -16.453 1.00 93.25 541 GLU A C 1
ATOM 4358 O O . GLU A 1 541 ? 20.455 -3.347 -16.844 1.00 93.25 541 GLU A O 1
ATOM 4363 N N . ARG A 1 542 ? 21.159 -1.817 -15.364 1.00 92.25 542 ARG A N 1
ATOM 4364 C CA . ARG A 1 542 ? 21.929 -2.770 -14.556 1.00 92.25 542 ARG A CA 1
ATOM 4365 C C . ARG A 1 542 ? 21.047 -3.916 -14.051 1.00 92.25 542 ARG A C 1
ATOM 4367 O O . ARG A 1 542 ? 21.434 -5.076 -14.154 1.00 92.25 542 ARG A O 1
ATOM 4374 N N . ASN A 1 543 ? 19.838 -3.627 -13.564 1.00 90.50 543 ASN A N 1
ATOM 4375 C CA . ASN A 1 543 ? 18.902 -4.676 -13.142 1.00 90.50 543 ASN A CA 1
ATOM 4376 C C . ASN A 1 543 ? 18.391 -5.519 -14.324 1.00 90.50 543 ASN A C 1
ATOM 4378 O O . ASN A 1 543 ? 18.228 -6.727 -14.178 1.00 90.50 543 ASN A O 1
ATOM 4382 N N . HIS A 1 544 ? 18.163 -4.927 -15.497 1.00 89.12 544 HIS A N 1
ATOM 4383 C CA . HIS A 1 544 ? 17.787 -5.668 -16.702 1.00 89.12 544 HIS A CA 1
ATOM 4384 C C . HIS A 1 544 ? 18.879 -6.621 -17.175 1.00 89.12 544 HIS A C 1
ATOM 4386 O O . HIS A 1 544 ? 18.560 -7.744 -17.560 1.00 89.12 544 HIS A O 1
ATOM 4392 N N . ARG A 1 545 ? 20.145 -6.216 -17.088 1.00 89.56 545 ARG A N 1
ATOM 4393 C CA . ARG A 1 545 ? 21.282 -7.080 -17.411 1.00 89.56 545 ARG A CA 1
ATOM 4394 C C . ARG A 1 545 ? 21.405 -8.257 -16.443 1.00 89.56 545 ARG A C 1
ATOM 4396 O O . ARG A 1 545 ? 21.689 -9.359 -16.888 1.00 89.56 545 ARG A O 1
ATOM 4403 N N . ILE A 1 546 ? 21.142 -8.045 -15.149 1.00 86.31 546 ILE A N 1
ATOM 4404 C CA . ILE A 1 546 ? 21.188 -9.112 -14.130 1.00 86.31 546 ILE A CA 1
ATOM 4405 C C . ILE A 1 546 ? 20.010 -10.081 -14.264 1.00 86.31 546 ILE A C 1
ATOM 4407 O O . ILE A 1 546 ? 20.204 -11.289 -14.253 1.00 86.31 546 ILE A O 1
ATOM 4411 N N . PHE A 1 547 ? 18.782 -9.561 -14.334 1.00 84.19 547 PHE A N 1
ATOM 4412 C CA . PHE A 1 547 ? 17.573 -10.375 -14.150 1.00 84.19 547 PHE A CA 1
ATOM 4413 C C . PHE A 1 547 ? 16.850 -10.727 -15.449 1.00 84.19 547 PHE A C 1
ATOM 4415 O O . PHE A 1 547 ? 15.962 -11.573 -15.433 1.00 84.19 547 PHE A O 1
ATOM 4422 N N . LYS A 1 548 ? 17.155 -10.042 -16.557 1.00 83.81 548 LYS A N 1
ATOM 4423 C CA . LYS A 1 548 ? 16.478 -10.240 -17.850 1.00 83.81 548 LYS A CA 1
ATOM 4424 C C . LYS A 1 548 ? 17.442 -10.459 -19.018 1.00 83.81 548 LYS A C 1
ATOM 4426 O O . LYS A 1 548 ? 16.977 -10.503 -20.151 1.00 83.81 548 LYS A O 1
ATOM 4431 N N . SER A 1 549 ? 18.753 -10.516 -18.762 1.00 82.06 549 SER A N 1
ATOM 4432 C CA . SER A 1 549 ? 19.812 -10.671 -19.774 1.00 82.06 549 SER A CA 1
ATOM 4433 C C . SER A 1 549 ? 19.683 -9.719 -20.974 1.00 82.06 549 SER A C 1
ATOM 4435 O O . SER A 1 549 ? 20.084 -10.043 -22.089 1.00 82.06 549 SER A O 1
ATOM 4437 N N . ARG A 1 550 ? 19.096 -8.533 -20.760 1.00 84.00 550 ARG A N 1
ATOM 4438 C CA . ARG A 1 550 ? 18.884 -7.522 -21.803 1.00 84.00 550 ARG A CA 1
ATOM 4439 C C . ARG A 1 550 ? 19.975 -6.467 -21.717 1.00 84.00 550 ARG A C 1
ATOM 4441 O O . ARG A 1 550 ? 20.191 -5.907 -20.646 1.00 84.00 550 ARG A O 1
ATOM 4448 N N . HIS A 1 551 ? 20.592 -6.165 -22.855 1.00 88.81 551 HIS A N 1
ATOM 4449 C CA . HIS A 1 551 ? 21.671 -5.189 -22.978 1.00 88.81 551 HIS A CA 1
ATOM 4450 C C . HIS A 1 551 ? 21.278 -4.104 -23.978 1.00 88.81 551 HIS A C 1
ATOM 4452 O O . HIS A 1 551 ? 21.034 -4.412 -25.142 1.00 88.81 551 HIS A O 1
ATOM 4458 N N . ARG A 1 552 ? 21.211 -2.851 -23.523 1.00 91.56 552 ARG A N 1
ATOM 4459 C CA . ARG A 1 552 ? 21.023 -1.676 -24.387 1.00 91.56 552 ARG A CA 1
ATOM 4460 C C . ARG A 1 552 ? 22.326 -0.902 -24.571 1.00 91.56 552 ARG A C 1
ATOM 4462 O O . ARG A 1 552 ? 23.155 -0.856 -23.652 1.00 91.56 552 ARG A O 1
ATOM 4469 N N . SER A 1 553 ? 22.496 -0.296 -25.744 1.00 92.62 553 SER A N 1
ATOM 4470 C CA . SER A 1 553 ? 23.639 0.570 -26.063 1.00 92.62 553 SER A CA 1
ATOM 4471 C C . SER A 1 553 ? 23.511 1.955 -25.412 1.00 92.62 553 SER A C 1
ATOM 4473 O O . SER A 1 553 ? 22.431 2.346 -24.968 1.00 92.62 553 SER A O 1
ATOM 4475 N N . SER A 1 554 ? 24.607 2.725 -25.370 1.00 93.31 554 SER A N 1
ATOM 4476 C CA . SER A 1 554 ? 24.588 4.109 -24.861 1.00 93.31 554 SER A CA 1
ATOM 4477 C C . SER A 1 554 ? 23.536 4.965 -25.580 1.00 93.31 554 SER A C 1
ATOM 4479 O O . SER A 1 554 ? 22.759 5.666 -24.933 1.00 93.31 554 SER A O 1
ATOM 4481 N N . ASP A 1 555 ? 23.429 4.838 -26.905 1.00 93.62 555 ASP A N 1
ATOM 4482 C CA . ASP A 1 555 ? 22.482 5.614 -27.714 1.00 93.62 555 ASP A CA 1
ATOM 4483 C C . ASP A 1 555 ? 21.023 5.246 -27.432 1.00 93.62 555 ASP A C 1
ATOM 4485 O O . ASP A 1 555 ? 20.145 6.111 -27.402 1.00 93.62 555 ASP A O 1
ATOM 4489 N N . GLU A 1 556 ? 20.737 3.966 -27.189 1.00 93.50 556 GLU A N 1
ATOM 4490 C CA . GLU A 1 556 ? 19.396 3.521 -26.803 1.00 93.50 556 GLU A CA 1
ATOM 4491 C C . GLU A 1 556 ? 19.004 4.052 -25.421 1.00 93.50 556 GLU A C 1
ATOM 4493 O O . GLU A 1 556 ? 17.877 4.518 -25.235 1.00 93.50 556 GLU A O 1
ATOM 4498 N N . LEU A 1 557 ? 19.930 4.032 -24.456 1.00 95.31 557 LEU A N 1
ATOM 4499 C CA . LEU A 1 557 ? 19.700 4.606 -23.127 1.00 95.31 557 LEU A CA 1
ATOM 4500 C C . LEU A 1 557 ? 19.510 6.127 -23.201 1.00 95.31 557 LEU A C 1
ATOM 4502 O O . LEU A 1 557 ? 18.634 6.671 -22.525 1.00 95.31 557 LEU A O 1
ATOM 4506 N N . LEU A 1 558 ? 20.271 6.811 -24.059 1.00 96.25 558 LEU A N 1
ATOM 4507 C CA . LEU A 1 558 ? 20.127 8.244 -24.297 1.00 96.25 558 LEU A CA 1
ATOM 4508 C C . LEU A 1 558 ? 18.743 8.581 -24.864 1.00 96.25 558 LEU A C 1
ATOM 4510 O O . LEU A 1 558 ? 18.092 9.502 -24.368 1.00 96.25 558 LEU A O 1
ATOM 4514 N N . LYS A 1 559 ? 18.253 7.809 -25.845 1.00 95.00 559 LYS A N 1
ATOM 4515 C CA . LYS A 1 559 ? 16.894 7.968 -26.393 1.00 95.00 559 LYS A CA 1
ATOM 4516 C C . LYS A 1 559 ? 15.824 7.839 -25.308 1.00 95.00 559 LYS A C 1
ATOM 4518 O O . LYS A 1 559 ? 14.898 8.645 -25.283 1.00 95.00 559 LYS A O 1
ATOM 4523 N N . VAL A 1 560 ? 15.972 6.886 -24.382 1.00 94.94 560 VAL A N 1
ATOM 4524 C CA . VAL A 1 560 ? 15.055 6.734 -23.237 1.00 94.94 560 VAL A CA 1
ATOM 4525 C C . VAL A 1 560 ? 15.067 7.984 -22.352 1.00 94.94 560 VAL A C 1
ATOM 4527 O O . VAL A 1 560 ? 14.002 8.481 -21.991 1.00 94.94 560 VAL A O 1
ATOM 4530 N N . ILE A 1 561 ? 16.245 8.524 -22.026 1.00 95.88 561 ILE A N 1
ATOM 4531 C CA . ILE A 1 561 ? 16.364 9.739 -21.201 1.00 95.88 561 ILE A CA 1
ATOM 4532 C C . ILE A 1 561 ? 15.710 10.939 -21.898 1.00 95.88 561 ILE A C 1
ATOM 4534 O O . ILE A 1 561 ? 14.923 11.650 -21.269 1.00 95.88 561 ILE A O 1
ATOM 4538 N N . ILE A 1 562 ? 15.990 11.139 -23.191 1.00 93.94 562 ILE A N 1
ATOM 4539 C CA . ILE A 1 562 ? 15.394 12.213 -24.001 1.00 93.94 562 ILE A CA 1
ATOM 4540 C C . ILE A 1 562 ? 13.870 12.100 -23.993 1.00 93.94 562 ILE A C 1
ATOM 4542 O O . ILE A 1 562 ? 13.182 13.097 -23.774 1.00 93.94 562 ILE A O 1
ATOM 4546 N N . GLU A 1 563 ? 13.336 10.898 -24.200 1.00 93.44 563 GLU A N 1
ATOM 4547 C CA . GLU A 1 563 ? 11.893 10.688 -24.246 1.00 93.44 563 GLU A CA 1
ATOM 4548 C C . GLU A 1 563 ? 11.231 10.965 -22.894 1.00 93.44 563 GLU A C 1
ATOM 4550 O O . GLU A 1 563 ? 10.189 11.615 -22.835 1.00 93.44 563 GLU A O 1
ATOM 4555 N N . VAL A 1 564 ? 11.867 10.582 -21.782 1.00 93.38 564 VAL A N 1
ATOM 4556 C CA . VAL A 1 564 ? 11.347 10.920 -20.450 1.00 93.38 564 VAL A CA 1
ATOM 4557 C C . VAL A 1 564 ? 11.302 12.434 -20.226 1.00 93.38 564 VAL A C 1
ATOM 4559 O O . VAL A 1 564 ? 10.309 12.943 -19.698 1.00 93.38 564 VAL A O 1
ATOM 4562 N N . VAL A 1 565 ? 12.347 13.159 -20.636 1.00 92.75 565 VAL A N 1
ATOM 4563 C CA . VAL A 1 565 ? 12.370 14.627 -20.557 1.00 92.75 565 VAL A CA 1
ATOM 4564 C C . VAL A 1 565 ? 11.252 15.221 -21.418 1.00 92.75 565 VAL A C 1
ATOM 4566 O O . VAL A 1 565 ? 10.485 16.045 -20.923 1.00 92.75 565 VAL A O 1
ATOM 4569 N N . ARG A 1 566 ? 11.098 14.764 -22.667 1.00 90.75 566 ARG A N 1
ATOM 4570 C CA . ARG A 1 566 ? 10.033 15.220 -23.578 1.00 90.75 566 ARG A CA 1
ATOM 4571 C C . ARG A 1 566 ? 8.643 15.002 -22.992 1.00 90.75 566 ARG A C 1
ATOM 4573 O O . ARG A 1 566 ? 7.850 15.939 -22.967 1.00 90.75 566 ARG A O 1
ATOM 4580 N N . ILE A 1 567 ? 8.360 13.800 -22.487 1.00 89.62 567 ILE A N 1
ATOM 4581 C CA . ILE A 1 567 ? 7.064 13.462 -21.886 1.00 89.62 567 ILE A CA 1
ATOM 4582 C C . ILE A 1 567 ? 6.770 14.364 -20.687 1.00 89.62 567 ILE A C 1
ATOM 4584 O O . ILE A 1 567 ? 5.649 14.851 -20.571 1.00 89.62 567 ILE A O 1
ATOM 4588 N N . GLN A 1 568 ? 7.752 14.631 -19.817 1.00 87.75 568 GLN A N 1
ATOM 4589 C CA . GLN A 1 568 ? 7.514 15.504 -18.661 1.00 87.75 568 GLN A CA 1
ATOM 4590 C C . GLN A 1 568 ? 7.297 16.974 -19.009 1.00 87.75 568 GLN A C 1
ATOM 4592 O O . GLN A 1 568 ? 6.667 17.695 -18.236 1.00 87.75 568 GLN A O 1
ATOM 4597 N N . LEU A 1 569 ? 7.799 17.422 -20.156 1.00 87.06 569 LEU A N 1
ATOM 4598 C CA . LEU A 1 569 ? 7.592 18.786 -20.635 1.00 87.06 569 LEU A CA 1
ATOM 4599 C C . LEU A 1 569 ? 6.313 18.932 -21.481 1.00 87.06 569 LEU A C 1
ATOM 4601 O O . LEU A 1 569 ? 5.841 20.050 -21.681 1.00 87.06 569 LEU A O 1
ATOM 4605 N N . LYS A 1 570 ? 5.726 17.830 -21.969 1.00 81.94 570 LYS A N 1
ATOM 4606 C CA . LYS A 1 570 ? 4.537 17.848 -22.833 1.00 81.94 570 LYS A CA 1
ATOM 4607 C C . LYS A 1 570 ? 3.286 18.271 -22.043 1.00 81.94 570 LYS A C 1
ATOM 4609 O O . LYS A 1 570 ? 2.941 17.658 -21.037 1.00 81.94 570 LYS A O 1
ATOM 4614 N N . GLY A 1 571 ? 2.578 19.299 -22.524 1.00 58.69 571 GLY A N 1
ATOM 4615 C CA . GLY A 1 571 ? 1.289 19.747 -21.965 1.00 58.69 571 GLY A CA 1
ATOM 4616 C C . GLY A 1 571 ? 1.370 20.786 -20.838 1.00 58.69 571 GLY A C 1
ATOM 4617 O O . GLY A 1 571 ? 0.437 20.903 -20.044 1.00 58.69 571 GLY A O 1
ATOM 4618 N N . LYS A 1 572 ? 2.473 21.536 -20.730 1.00 61.53 572 LYS A N 1
ATOM 4619 C CA . LYS A 1 572 ? 2.644 22.591 -19.721 1.00 61.53 572 LYS A CA 1
ATOM 4620 C C . LYS A 1 572 ? 2.968 23.920 -20.404 1.00 61.53 572 LYS A C 1
ATOM 4622 O O . LYS A 1 572 ? 3.913 23.982 -21.182 1.00 61.53 572 LYS A O 1
ATOM 4627 N N . ASN A 1 573 ? 2.216 24.973 -20.074 1.00 46.84 573 ASN A N 1
ATOM 4628 C CA . ASN A 1 573 ? 2.594 26.348 -20.402 1.00 46.84 573 ASN A CA 1
ATOM 4629 C C . ASN A 1 573 ? 3.849 26.687 -19.598 1.00 46.84 573 ASN A C 1
ATOM 4631 O O . ASN A 1 573 ? 3.805 26.829 -18.374 1.00 46.84 573 ASN A O 1
ATOM 4635 N N . ILE A 1 574 ? 4.980 26.711 -20.289 1.00 49.94 574 ILE A N 1
ATOM 4636 C CA . ILE A 1 574 ? 6.250 27.169 -19.748 1.00 49.94 574 ILE A CA 1
ATOM 4637 C C . ILE A 1 574 ? 6.189 28.696 -19.838 1.00 49.94 574 ILE A C 1
ATOM 4639 O O . ILE A 1 574 ? 6.276 29.233 -20.938 1.00 49.94 574 ILE A O 1
ATOM 4643 N N . ASN A 1 575 ? 5.946 29.362 -18.705 1.00 36.25 575 ASN A N 1
ATOM 4644 C CA . ASN A 1 575 ? 6.084 30.818 -18.600 1.00 36.25 575 ASN A CA 1
ATOM 4645 C C . ASN A 1 575 ? 7.552 31.232 -18.669 1.00 36.25 575 ASN A C 1
ATOM 4647 O O . ASN A 1 575 ? 8.381 30.537 -18.027 1.00 36.25 575 ASN A O 1
#

InterPro domains:
  IPR001117 Multicopper oxidase, second cupredoxin domain [PF00394] (152-253)
  IPR008972 Cupredoxin [G3DSA:2.60.40.420] (22-258)
  IPR008972 Cupredoxin [SSF49503] (27-160)
  IPR008972 Cupredoxin [SSF49503] (142-255)
  IPR011707 Multicopper oxidase-like, N-terminal [PF07732] (35-138)
  IPR026960 Reverse transcriptase zinc-binding domain [PF13966] (409-490)
  IPR045087 Multicopper oxidase [PTHR11709] (32-254)

Radius of gyration: 30.98 Å; chains: 1; bounding box: 81×69×84 Å

Foldseek 3Di:
DPPPVVVVVVVVVVVVVVVVVVQDAAEEEEEWEFDWEWDDDLNAIDTATATPRFFAHDEAEEAPNHKYKYKYAAQDQDFWDKAWLFDWPDPCNPPTAHHRGIDITTTDCPLFAAKTKMAIPQLLNLLGHIYIYHYHYDPPDDAPDPDFPEEEEWEKGAAASDRRDPVPSVCSVPHGPAIDISNARDDPSPDPPGDHDDDDDDPPTGYHYRYHYSRQAWDKDADPPDKDWQQDDSRDGDDTDIDRIDTHGNPVVPVVQLVDPDFLLRLLVCCAPPLVVVLLVDLLVALDDPVVLVLSLLQSQCCNQPVDSDHCPPRLDDSLQLCDDLQQLHVVNHRSNLLSLLSLLVVVVCLVVVPVDPVSVCCCVPPCVPPDLQPDDDDPPDDPRSVVSNVCVVVSVVCVVPDPDSDSVSSSVVRRDDHDGDLLSCLLDDPLHDSSLSVLVSCLVVQRPPWVVVCVVVVHDDDQAQLQQRPDGGGSFQLCPNPPQNPVLVQVLQVVLVHGDPDDTPVRVSVCLSVPLPDPDPSSVLVSLLSSLSSSLSVVQSVCCVPVVDHDHSVRSNVSSVVSSVVSVPPDDDD